Protein AF-A0AAD3DZJ5-F1 (afdb_monomer)

Mean p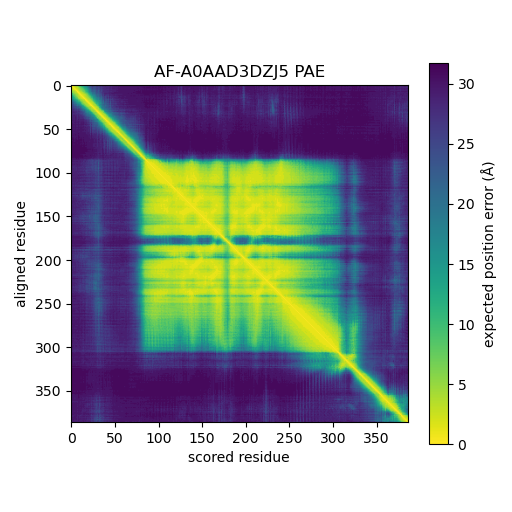redicted aligned error: 20.11 Å

Secondary structure (DSSP, 8-state):
-PPPPPPPP--PPPPPP--------------------------PPPP--------------------------------------HHHHHHHHHHHHHHHHHHHHHHHHHHHHHHH-HHHHHTT-TT-SEEEESSS-BTTSEEEEEEEGGG-TTTTT-S--EEEEEETTTTBPPPTT-TTSPPSSEEPEE-TTSPPBTTB-EEEEEEEPPTT-SEEEEEEE-SSS-EESGGGT-EEEEPBSS--HHHHHHTHHHHHHHHHHHHHHHHHHHHHHHHHHHHHHHHHHHHHHHHHHHHHHHHHHHHHHTT-EEEEE-TTT--EEEEE--------------------------------SPPPPPTT--------TTS----PPPPPP-

Solvent-accessible surface area (backbone atoms only — not comparable to full-atom values): 25104 Å² total; per-residue (Å²): 133,85,82,81,80,85,80,84,78,83,82,79,81,81,82,83,81,84,84,81,81,87,84,90,88,88,81,86,88,88,86,90,78,88,90,85,89,83,90,84,88,89,80,85,85,85,87,87,88,86,88,82,84,92,80,88,88,78,89,79,88,80,84,88,83,86,84,83,90,82,88,89,79,89,82,84,83,76,80,78,76,85,80,74,57,68,67,58,58,50,52,51,50,52,50,51,49,50,50,36,51,50,53,26,52,52,24,41,51,43,33,55,48,39,72,76,43,37,39,71,72,39,59,98,41,52,81,44,44,67,47,51,28,30,78,63,36,34,21,56,14,47,32,31,44,36,35,22,35,57,62,34,90,70,50,49,86,54,94,51,45,30,40,39,57,30,18,51,92,62,72,40,70,72,68,88,81,44,96,82,41,61,57,74,59,38,68,48,42,76,45,71,81,46,80,72,53,92,64,30,40,48,26,30,42,70,39,60,38,53,50,75,21,34,25,42,37,34,35,37,30,54,88,80,82,45,66,53,28,67,93,80,67,42,44,73,46,62,25,43,71,30,40,51,69,64,62,51,60,72,44,44,66,59,54,52,52,51,51,52,50,54,49,53,52,50,50,51,51,53,49,50,53,49,50,54,50,52,51,52,51,51,51,53,52,51,50,51,51,51,50,52,52,53,50,51,51,52,52,52,50,52,40,58,74,72,62,48,54,47,81,40,65,43,91,89,74,70,47,78,43,77,41,75,62,79,78,75,82,80,77,82,84,86,86,82,88,84,90,83,92,82,89,82,88,84,84,87,88,83,87,88,74,95,78,76,85,82,79,82,85,62,95,90,66,87,80,86,83,83,83,67,94,88,63,81,96,81,80,89,75,87,77,80,84,128

Organism: NCBI:txid47775

Radius of gyration: 43.74 Å; Cα contacts (8 Å, |Δi|>4): 353; chains: 1; bounding box: 134×74×148 Å

Foldseek 3Di:
DDDDDDDDDDDDDDDDDDDDDDDDDDDDDDDDDDDDDDDDDDDDDDDDDDDDDDDDDDDDDDDDDDDDDDDDDDDDPDDDDDDDPPVVVVVVVVVLVVVLVVVQVVQQVQVVVCLVAVQVQCVVVLQPQWAKRVNAAAAQHKIKIKGFLLNDPQRVPAPWKWKAKAADVNPHAADPPDPPADHPTDTWAWRPPHDDDDSHTITMDMGGHHQAGQKMWIWMDNVPPGTGQPVVVTDMHGHPSHDHNVRVVVCVVVVVVVVVVVVVVVVVVVVVVVVVVVVVVVVVVVVVVVVVVVVVVVVQVVQVVVVQWDWDADPVPRDTDIDRDPPDPDPDDDDDDDDDDDDDDDDDDDDDDDDDDDDDDDPPDDDDDDDDPPDDDDDDDDDDDD

Structure (mmCIF, N/CA/C/O backbone):
data_AF-A0AAD3DZJ5-F1
#
_entry.id   AF-A0AAD3DZJ5-F1
#
loop_
_atom_site.group_PDB
_atom_site.id
_atom_site.type_symbol
_atom_site.label_atom_id
_atom_site.label_alt_id
_atom_site.label_comp_id
_atom_site.label_asym_id
_atom_site.label_entity_id
_atom_site.label_seq_id
_atom_site.pdbx_PDB_ins_code
_atom_site.Cartn_x
_atom_site.Cartn_y
_atom_site.Cartn_z
_atom_site.occupancy
_atom_site.B_iso_or_equiv
_atom_site.auth_seq_id
_atom_site.auth_comp_id
_atom_site.auth_asym_id
_atom_site.auth_atom_id
_atom_site.pdbx_PDB_model_num
ATOM 1 N N . SER A 1 1 ? -68.910 20.871 41.877 1.00 46.72 1 SER A N 1
ATOM 2 C CA . SER A 1 1 ? -67.612 21.573 41.869 1.00 46.72 1 SER A CA 1
ATOM 3 C C . SER A 1 1 ? -66.858 21.213 40.605 1.00 46.72 1 SER A C 1
ATOM 5 O O . SER A 1 1 ? -66.764 20.020 40.336 1.00 46.72 1 SER A O 1
ATOM 7 N N . PRO A 1 2 ? -66.383 22.177 39.800 1.00 52.97 2 PRO A N 1
ATOM 8 C CA . PRO A 1 2 ? -65.588 21.853 38.621 1.00 52.97 2 PRO A CA 1
ATOM 9 C C . PRO A 1 2 ? -64.170 21.393 39.024 1.00 52.97 2 PRO A C 1
ATOM 11 O O . PRO A 1 2 ? -63.674 21.813 40.075 1.00 52.97 2 PRO A O 1
ATOM 14 N N . PRO A 1 3 ? -63.524 20.521 38.228 1.00 57.47 3 PRO A N 1
ATOM 15 C CA . PRO A 1 3 ? -62.194 20.003 38.526 1.00 57.47 3 PRO A CA 1
ATOM 16 C C . PRO A 1 3 ? -61.101 21.057 38.293 1.00 57.47 3 PRO A C 1
ATOM 18 O O . PRO A 1 3 ? -61.144 21.833 37.339 1.00 57.47 3 PRO A O 1
ATOM 21 N N . ARG A 1 4 ? -60.117 21.070 39.200 1.00 53.97 4 ARG A N 1
ATOM 22 C CA . ARG A 1 4 ? -58.912 21.912 39.151 1.00 53.97 4 ARG A CA 1
ATOM 23 C C . ARG A 1 4 ? -58.057 21.589 37.913 1.00 53.97 4 ARG A C 1
ATOM 25 O O . ARG A 1 4 ? -57.870 20.408 37.624 1.00 53.97 4 ARG A O 1
ATOM 32 N N . PRO A 1 5 ? -57.462 22.596 37.250 1.00 62.91 5 PRO A N 1
ATOM 33 C CA . PRO A 1 5 ? -56.438 22.362 36.237 1.00 62.91 5 PRO A CA 1
ATOM 34 C C . PRO A 1 5 ? -55.114 21.889 36.875 1.00 62.91 5 PRO A C 1
ATOM 36 O O . PRO A 1 5 ? -54.812 22.280 38.010 1.00 62.91 5 PRO A O 1
ATOM 39 N N . PRO A 1 6 ? -54.316 21.063 36.171 1.00 59.62 6 PRO A N 1
ATOM 40 C CA . PRO A 1 6 ? -53.019 20.606 36.652 1.00 59.62 6 PRO A CA 1
ATOM 41 C C . PRO A 1 6 ? -51.967 21.722 36.636 1.00 59.62 6 PRO A C 1
ATOM 43 O O . PRO A 1 6 ? -51.892 22.551 35.731 1.00 59.62 6 PRO A O 1
ATOM 46 N N . SER A 1 7 ? -51.160 21.706 37.691 1.00 54.00 7 SER A N 1
ATOM 47 C CA . SER A 1 7 ? -50.085 22.626 38.042 1.00 54.00 7 SER A CA 1
ATOM 48 C C . SER A 1 7 ? -49.006 22.705 36.959 1.00 54.00 7 SER A C 1
ATOM 50 O O . SER A 1 7 ? -48.457 21.683 36.553 1.00 54.00 7 SER A O 1
ATOM 52 N N . ALA A 1 8 ? -48.658 23.923 36.538 1.00 46.94 8 ALA A N 1
ATOM 53 C CA . ALA A 1 8 ? -47.531 24.171 35.649 1.00 46.94 8 ALA A CA 1
ATOM 54 C C . ALA A 1 8 ? -46.217 23.758 36.336 1.00 46.94 8 ALA A C 1
ATOM 56 O O . ALA A 1 8 ? -45.883 24.249 37.417 1.00 46.94 8 ALA A O 1
ATOM 57 N N . GLY A 1 9 ? -45.497 22.828 35.706 1.00 45.06 9 GLY A N 1
ATOM 58 C CA . GLY A 1 9 ? -44.169 22.392 36.117 1.00 45.06 9 GLY A CA 1
ATOM 59 C C . GLY A 1 9 ? -43.176 23.552 36.081 1.00 45.06 9 GLY A C 1
ATOM 60 O O . GLY A 1 9 ? -43.104 24.313 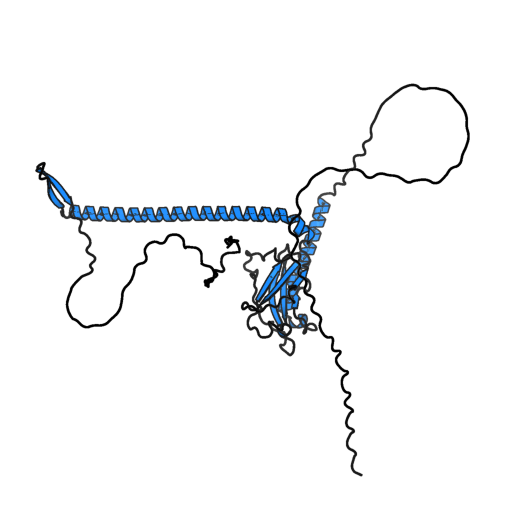35.119 1.00 45.06 9 GLY A O 1
ATOM 61 N N . ARG A 1 10 ? -42.434 23.682 37.176 1.00 48.59 10 ARG A N 1
ATOM 62 C CA . ARG A 1 10 ? -41.388 24.673 37.414 1.00 48.59 10 ARG A CA 1
ATOM 63 C C . ARG A 1 10 ? -40.231 24.412 36.440 1.00 48.59 10 ARG A C 1
ATOM 65 O O . ARG A 1 10 ? -39.581 23.378 36.531 1.00 48.59 10 ARG A O 1
ATOM 72 N N . PHE A 1 11 ? -40.005 25.331 35.506 1.00 43.81 11 PHE A N 1
ATOM 73 C CA . PHE A 1 11 ? -38.843 25.328 34.617 1.00 43.81 11 PHE A CA 1
ATOM 74 C C . PHE A 1 11 ? -37.621 25.779 35.433 1.00 43.81 11 PHE A C 1
ATOM 76 O O . PHE A 1 11 ? -37.574 26.922 35.892 1.00 43.81 11 PHE A O 1
ATOM 83 N N . GLU A 1 12 ? -36.668 24.880 35.671 1.00 52.84 12 GLU A N 1
ATOM 84 C CA . GLU A 1 12 ? -35.352 25.239 36.208 1.00 52.84 12 GLU A CA 1
ATOM 85 C C . GLU A 1 12 ? -34.484 25.798 35.068 1.00 52.84 12 GLU A C 1
ATOM 87 O O . GLU A 1 12 ? -34.374 25.153 34.022 1.00 52.84 12 GLU A O 1
ATOM 92 N N . PRO A 1 13 ? -33.885 26.995 35.208 1.00 60.03 13 PRO A N 1
ATOM 93 C CA . PRO A 1 13 ? -32.945 27.499 34.216 1.00 60.03 13 PRO A CA 1
ATOM 94 C C . PRO A 1 13 ? -31.597 26.757 34.314 1.00 60.03 13 PRO A C 1
ATOM 96 O O . PRO A 1 13 ? -31.154 26.443 35.421 1.00 60.03 13 PRO A O 1
ATOM 99 N N . PRO A 1 14 ? -30.907 26.506 33.185 1.00 61.50 14 PRO A N 1
ATOM 100 C CA . PRO A 1 14 ? -29.583 25.893 33.199 1.00 61.50 14 PRO A CA 1
ATOM 101 C C . PRO A 1 14 ? -28.534 26.823 33.841 1.00 61.50 14 PRO A C 1
ATOM 103 O O . PRO A 1 14 ? -28.662 28.050 33.758 1.00 61.50 14 PRO A O 1
ATOM 106 N N . PRO A 1 15 ? -27.475 26.269 34.463 1.00 55.62 15 PRO A N 1
ATOM 107 C CA . PRO A 1 15 ? -26.416 27.061 35.079 1.00 55.62 15 PRO A CA 1
ATOM 108 C C . PRO A 1 15 ? -25.598 27.844 34.031 1.00 55.62 15 PRO A C 1
ATOM 110 O O . PRO A 1 15 ? -25.466 27.403 32.886 1.00 55.62 15 PRO A O 1
ATOM 113 N N . PRO A 1 16 ? -25.027 29.007 34.401 1.00 47.44 16 PRO A N 1
ATOM 114 C CA . PRO A 1 16 ? -24.303 29.867 33.473 1.00 47.44 16 PRO A CA 1
ATOM 115 C C . PRO A 1 16 ? -22.994 29.234 32.986 1.00 47.44 16 PRO A C 1
ATOM 117 O O . PRO A 1 16 ? -22.193 28.718 33.765 1.00 47.44 16 PRO A O 1
ATOM 120 N N . ALA A 1 17 ? -22.766 29.339 31.675 1.00 36.03 17 ALA A N 1
ATOM 121 C CA . ALA A 1 17 ? -21.540 28.932 31.004 1.00 36.03 17 ALA A CA 1
ATOM 122 C C . ALA A 1 17 ? -20.322 29.708 31.537 1.00 36.03 17 ALA A C 1
ATOM 124 O O . ALA A 1 17 ? -20.265 30.941 31.476 1.00 36.03 17 ALA A O 1
ATOM 125 N N . LEU A 1 18 ? -19.320 28.970 32.019 1.00 34.66 18 LEU A N 1
ATOM 126 C CA . LEU A 1 18 ? -18.005 29.505 32.353 1.00 34.66 18 LEU A CA 1
ATOM 127 C C . LEU A 1 18 ? -17.331 30.029 31.081 1.00 34.66 18 LEU A C 1
ATOM 129 O O . LEU A 1 18 ? -16.924 29.280 30.196 1.00 34.66 18 LEU A O 1
ATOM 133 N N . SER A 1 19 ? -17.222 31.351 31.007 1.00 34.25 19 SER A N 1
ATOM 134 C CA . SER A 1 19 ? -16.478 32.064 29.977 1.00 34.25 19 SER A CA 1
ATOM 135 C C . SER A 1 19 ? -14.984 32.020 30.300 1.00 34.25 19 SER A C 1
ATOM 137 O O . SER A 1 19 ? -14.520 32.765 31.160 1.00 34.25 19 SER A O 1
ATOM 139 N N . LEU A 1 20 ? -14.212 31.193 29.593 1.00 34.09 20 LEU A N 1
ATOM 140 C CA . LEU A 1 20 ? -12.749 31.279 29.590 1.00 34.09 20 LEU A CA 1
ATOM 141 C C . LEU A 1 20 ? -12.286 32.038 28.344 1.00 34.09 20 LEU A C 1
ATOM 143 O O . LEU A 1 20 ? -12.362 31.567 27.210 1.00 34.09 20 LEU A O 1
ATOM 147 N N . ARG A 1 21 ? -11.844 33.276 28.583 1.00 30.16 21 ARG A N 1
ATOM 148 C CA . ARG A 1 21 ? -11.183 34.132 27.600 1.00 30.16 21 ARG A CA 1
ATOM 149 C C . ARG A 1 21 ? -9.763 33.627 27.307 1.00 30.16 21 ARG A C 1
ATOM 151 O O . ARG A 1 21 ? -9.032 33.227 28.202 1.00 30.16 21 ARG A O 1
ATOM 158 N N . ARG A 1 22 ? -9.423 33.746 26.021 1.00 31.66 22 ARG A N 1
ATOM 159 C CA . ARG A 1 22 ? -8.134 33.595 25.320 1.00 31.66 22 ARG A CA 1
ATOM 160 C C . ARG A 1 22 ? -6.865 33.997 26.088 1.00 31.66 22 ARG A C 1
ATOM 162 O O . ARG A 1 22 ? -6.824 35.091 26.641 1.00 31.66 22 ARG A O 1
ATOM 169 N N . THR A 1 23 ? -5.774 33.290 25.782 1.00 33.56 23 THR A N 1
ATOM 170 C CA . THR A 1 23 ? -4.492 33.898 25.361 1.00 33.56 23 THR A CA 1
ATOM 171 C C . THR A 1 23 ? -3.853 33.087 24.211 1.00 33.56 23 THR A C 1
ATOM 173 O O . THR A 1 23 ? -4.031 31.871 24.159 1.00 33.56 23 THR A O 1
ATOM 176 N N . PRO A 1 24 ? -3.154 33.730 23.247 1.00 36.50 24 PRO A N 1
ATOM 177 C CA . PRO A 1 24 ? -2.473 33.054 22.143 1.00 36.50 24 PRO A CA 1
ATOM 178 C C . PRO A 1 24 ? -0.989 32.810 22.465 1.00 36.50 24 PRO A C 1
ATOM 180 O O . PRO A 1 24 ? -0.256 33.745 22.781 1.00 36.50 24 PRO A O 1
ATOM 183 N N . GLY A 1 25 ? -0.536 31.563 22.334 1.00 29.53 25 GLY A N 1
ATOM 184 C CA . GLY A 1 25 ? 0.872 31.174 22.433 1.00 29.53 25 GLY A CA 1
ATOM 185 C C . GLY A 1 25 ? 1.409 30.738 21.075 1.00 29.53 25 GLY A C 1
ATOM 186 O O . GLY A 1 25 ? 1.122 29.642 20.610 1.00 29.53 25 GLY A O 1
ATOM 187 N N . ARG A 1 26 ? 2.170 31.628 20.439 1.00 29.06 26 ARG A N 1
ATOM 188 C CA . ARG A 1 26 ? 2.986 31.399 19.244 1.00 29.06 26 ARG A CA 1
ATOM 189 C C . ARG A 1 26 ? 4.395 31.054 19.712 1.00 29.06 26 ARG A C 1
ATOM 191 O O . ARG A 1 26 ? 5.043 31.948 20.241 1.00 29.06 26 ARG A O 1
ATOM 198 N N . THR A 1 27 ? 4.903 29.860 19.423 1.00 34.94 27 THR A N 1
ATOM 199 C CA . THR A 1 27 ? 6.347 29.637 19.256 1.00 34.94 27 THR A CA 1
ATOM 200 C C . THR A 1 27 ? 6.606 28.539 18.229 1.00 34.94 27 THR A C 1
ATOM 202 O O . THR A 1 27 ? 6.012 27.469 18.228 1.00 34.94 27 THR A O 1
ATOM 205 N N . THR A 1 28 ? 7.478 28.897 17.298 1.00 34.44 28 THR A N 1
ATOM 206 C CA . THR A 1 28 ? 8.082 28.110 16.226 1.00 34.44 28 THR A CA 1
ATOM 207 C C . THR A 1 28 ? 9.018 27.041 16.778 1.00 34.44 28 THR A C 1
ATOM 209 O O . THR A 1 28 ? 9.709 27.317 17.757 1.00 34.44 28 THR A O 1
ATOM 212 N N . ASN A 1 29 ? 9.170 25.908 16.085 1.00 29.56 29 ASN A N 1
ATOM 213 C CA . ASN A 1 29 ? 10.414 25.149 16.187 1.00 29.56 29 ASN A CA 1
ATOM 214 C C . ASN A 1 29 ? 10.851 24.582 14.829 1.00 29.56 29 ASN A C 1
ATOM 216 O O . ASN A 1 29 ? 10.384 23.546 14.368 1.00 29.56 29 ASN A O 1
ATOM 220 N N . THR A 1 30 ? 11.758 25.332 14.208 1.00 29.66 30 THR A N 1
ATOM 221 C CA . THR A 1 30 ? 12.658 24.918 13.136 1.00 29.66 30 THR A CA 1
ATOM 222 C C . THR A 1 30 ? 14.051 25.000 13.742 1.00 29.66 30 THR A C 1
ATOM 224 O O . THR A 1 30 ? 14.522 26.114 13.940 1.00 29.66 30 THR A O 1
ATOM 227 N N . ALA A 1 31 ? 14.682 23.867 14.056 1.00 30.28 31 ALA A N 1
ATOM 228 C CA . ALA A 1 31 ? 16.140 23.697 14.097 1.00 30.28 31 ALA A CA 1
ATOM 229 C C . ALA A 1 31 ? 16.499 22.329 14.690 1.00 30.28 31 ALA A C 1
ATOM 231 O O . ALA A 1 31 ? 16.450 22.151 15.901 1.00 30.28 31 ALA A O 1
ATOM 232 N N . GLN A 1 32 ? 16.956 21.403 13.848 1.00 30.11 32 GLN A N 1
ATOM 233 C CA . GLN A 1 32 ? 18.164 20.641 14.163 1.00 30.11 32 GLN A CA 1
ATOM 234 C C . GLN A 1 32 ? 18.744 20.047 12.878 1.00 30.11 32 GLN A C 1
ATOM 236 O O . GLN A 1 32 ? 18.422 18.948 12.441 1.00 30.11 32 GLN A O 1
ATOM 241 N N . ALA A 1 33 ? 19.598 20.851 12.257 1.00 29.61 33 ALA A N 1
ATOM 242 C CA . ALA A 1 33 ? 20.640 20.411 11.352 1.00 29.61 33 ALA A CA 1
ATOM 243 C C . ALA A 1 33 ? 21.970 20.888 11.951 1.00 29.61 33 ALA A C 1
ATOM 245 O O . ALA A 1 33 ? 22.022 21.985 12.506 1.00 29.61 33 ALA A O 1
ATOM 246 N N . ALA A 1 34 ? 23.006 20.071 11.767 1.00 31.45 34 ALA A N 1
ATOM 247 C CA . ALA A 1 34 ? 24.414 20.282 12.112 1.00 31.45 34 ALA A CA 1
ATOM 248 C C . ALA A 1 34 ? 24.830 19.968 13.561 1.00 31.45 34 ALA A C 1
ATOM 250 O O . ALA A 1 34 ? 24.717 20.810 14.445 1.00 31.45 34 ALA A O 1
ATOM 251 N N . LEU A 1 35 ? 25.446 18.793 13.750 1.00 30.23 35 LEU A N 1
ATOM 252 C CA . LEU A 1 35 ? 26.771 18.715 14.378 1.00 30.23 35 LEU A CA 1
ATOM 253 C C . LEU A 1 35 ? 27.460 17.376 14.041 1.00 30.23 35 LEU A C 1
ATOM 255 O O . LEU A 1 35 ? 27.203 16.350 14.660 1.00 30.23 35 LEU A O 1
ATOM 259 N N . LEU A 1 36 ? 28.341 17.401 13.042 1.00 30.05 36 LEU A N 1
ATOM 260 C CA . LEU A 1 36 ? 29.411 16.425 12.838 1.00 30.05 36 LEU A CA 1
ATOM 261 C C . LEU A 1 36 ? 30.694 17.242 12.698 1.00 30.05 36 LEU A C 1
ATOM 263 O O . LEU A 1 36 ? 30.765 18.069 11.792 1.00 30.05 36 LEU A O 1
ATOM 267 N N . ASP A 1 37 ? 31.629 17.051 13.627 1.00 29.92 37 ASP A N 1
ATOM 268 C CA . ASP A 1 37 ? 33.062 16.790 13.399 1.00 29.92 37 ASP A CA 1
ATOM 269 C C . ASP A 1 37 ? 33.903 17.295 14.589 1.00 29.92 37 ASP A C 1
ATOM 271 O O . ASP A 1 37 ? 33.908 18.488 14.882 1.00 29.92 37 ASP A O 1
ATOM 275 N N . ALA A 1 38 ? 34.563 16.365 15.291 1.00 34.66 38 ALA A N 1
ATOM 276 C CA . ALA A 1 38 ? 35.860 16.527 15.966 1.00 34.66 38 ALA A CA 1
ATOM 277 C C . ALA A 1 38 ? 36.169 15.293 16.839 1.00 34.66 38 ALA A C 1
ATOM 279 O O . ALA A 1 38 ? 35.541 15.042 17.868 1.00 34.66 38 ALA A O 1
ATOM 280 N N . ARG A 1 39 ? 37.177 14.530 16.406 1.00 35.59 39 ARG A N 1
ATOM 281 C CA . ARG A 1 39 ? 37.909 13.507 17.169 1.00 35.59 39 ARG A CA 1
ATOM 282 C C . ARG A 1 39 ? 38.805 14.162 18.230 1.00 35.59 39 ARG A C 1
ATOM 284 O O . ARG A 1 39 ? 39.473 15.126 17.886 1.00 35.59 39 ARG A O 1
ATOM 291 N N . GLU A 1 40 ? 38.927 13.563 19.420 1.00 33.31 40 GLU A N 1
ATOM 292 C CA . GLU A 1 40 ? 40.204 13.175 20.065 1.00 33.31 40 GLU A CA 1
ATOM 293 C C . GLU A 1 40 ? 39.983 12.408 21.395 1.00 33.31 40 GLU A C 1
ATOM 295 O O . GLU A 1 40 ? 38.877 12.329 21.915 1.00 33.31 40 GLU A O 1
ATOM 300 N N . GLN A 1 41 ? 41.045 11.737 21.844 1.00 36.31 41 GLN A N 1
ATOM 301 C CA . GLN A 1 41 ? 41.156 10.522 22.673 1.00 36.31 41 GLN A CA 1
ATOM 302 C C . GLN A 1 41 ? 40.976 10.669 24.216 1.00 36.31 41 GLN A C 1
ATOM 304 O O . GLN A 1 41 ? 40.802 11.780 24.711 1.00 36.31 41 GLN A O 1
ATOM 309 N N . PRO A 1 42 ? 40.984 9.552 24.996 1.00 36.34 42 PRO A N 1
ATOM 310 C CA . PRO A 1 42 ? 40.305 9.435 26.291 1.00 36.34 42 PRO A CA 1
ATOM 311 C C . PRO A 1 42 ? 41.199 9.711 27.513 1.00 36.34 42 PRO A C 1
ATOM 313 O O . PRO A 1 42 ? 42.385 9.386 27.520 1.00 36.34 42 PRO A O 1
ATOM 316 N N . GLN A 1 43 ? 40.596 10.201 28.601 1.00 33.44 43 GLN A N 1
ATOM 317 C CA . GLN A 1 43 ? 41.193 10.197 29.941 1.00 33.44 43 GLN A CA 1
ATOM 318 C C . GLN A 1 43 ? 40.329 9.408 30.932 1.00 33.44 43 GLN A C 1
ATOM 320 O O . GLN A 1 43 ? 39.105 9.524 30.957 1.00 33.44 43 GLN A O 1
ATOM 325 N N . GLN A 1 44 ? 41.007 8.573 31.721 1.00 38.53 44 GLN A N 1
ATOM 326 C CA . GLN A 1 44 ? 40.455 7.734 32.784 1.00 38.53 44 GLN A CA 1
ATOM 327 C C . GLN A 1 44 ? 39.943 8.559 33.982 1.00 38.53 44 GLN A C 1
ATOM 329 O O . GLN A 1 44 ? 40.476 9.638 34.246 1.00 38.53 44 GLN A O 1
ATOM 334 N N . PRO A 1 45 ? 38.978 8.037 34.763 1.00 43.84 45 PRO A N 1
ATOM 335 C CA . PRO A 1 45 ? 38.546 8.648 36.017 1.00 43.84 45 PRO A CA 1
ATOM 336 C C . PRO A 1 45 ? 39.404 8.200 37.223 1.00 43.84 45 PRO A C 1
ATOM 338 O O . PRO A 1 45 ? 39.932 7.084 37.226 1.00 43.84 45 PRO A O 1
ATOM 341 N N . PRO A 1 46 ? 39.509 9.021 38.286 1.00 43.66 46 PRO A N 1
ATOM 342 C CA . PRO A 1 46 ? 40.209 8.657 39.513 1.00 43.66 46 PRO A CA 1
ATOM 343 C C . PRO A 1 46 ? 39.318 7.872 40.492 1.00 43.66 46 PRO A C 1
ATOM 345 O O . PRO A 1 46 ? 38.131 8.153 40.652 1.00 43.66 46 PRO A O 1
ATOM 348 N N . GLN A 1 47 ? 39.933 6.928 41.210 1.00 34.66 47 GLN A N 1
ATOM 349 C CA . GLN A 1 47 ? 39.430 6.386 42.475 1.00 34.66 47 GLN A CA 1
ATOM 350 C C . GLN A 1 47 ? 39.900 7.259 43.645 1.00 34.66 47 GLN A C 1
ATOM 352 O O . GLN A 1 47 ? 41.066 7.648 43.671 1.00 34.66 47 GLN A O 1
ATOM 357 N N . GLN A 1 48 ? 39.043 7.464 44.651 1.00 32.81 48 GLN A N 1
ATOM 358 C CA . GLN A 1 48 ? 39.441 7.642 46.055 1.00 32.81 48 GLN A CA 1
ATOM 359 C C . GLN A 1 48 ? 38.232 7.484 46.994 1.00 32.81 48 GLN A C 1
ATOM 361 O O . GLN A 1 48 ? 37.180 8.065 46.744 1.00 32.81 48 GLN A O 1
ATOM 366 N N . GLY A 1 49 ? 38.422 6.743 48.098 1.00 30.89 49 GLY A N 1
ATOM 367 C CA . GLY A 1 49 ? 37.609 6.887 49.313 1.00 30.89 49 GLY A CA 1
ATOM 368 C C . GLY A 1 49 ? 37.122 5.605 50.001 1.00 30.89 49 GLY A C 1
ATOM 369 O O . GLY A 1 49 ? 35.920 5.385 50.075 1.00 30.89 49 GLY A O 1
ATOM 370 N N . GLN A 1 50 ? 38.022 4.804 50.584 1.00 37.59 50 GLN A N 1
ATOM 371 C CA . GLN A 1 50 ? 37.706 3.977 51.761 1.00 37.59 50 GLN A CA 1
ATOM 372 C C . GLN A 1 50 ? 38.446 4.545 52.975 1.00 37.59 50 GLN A C 1
ATOM 374 O O . GLN A 1 50 ? 39.628 4.861 52.858 1.00 37.59 50 GLN A O 1
ATOM 379 N N . GLN A 1 51 ? 37.779 4.608 54.133 1.00 34.56 51 GLN A N 1
ATOM 380 C CA . GLN A 1 51 ? 38.414 4.494 55.452 1.00 34.56 51 GLN A CA 1
ATOM 381 C C . GLN A 1 51 ? 37.365 4.221 56.548 1.00 34.56 51 GLN A C 1
ATOM 383 O O . GLN A 1 51 ? 36.481 5.039 56.788 1.00 34.56 51 GLN A O 1
ATOM 388 N N . GLN A 1 52 ? 37.510 3.090 57.245 1.00 36.28 52 GLN A N 1
ATOM 389 C CA . GLN A 1 52 ? 37.139 2.925 58.655 1.00 36.28 52 GLN A CA 1
ATOM 390 C C . GLN A 1 52 ? 38.285 2.202 59.386 1.00 36.28 52 GLN A C 1
ATOM 392 O O . GLN A 1 52 ? 39.017 1.422 58.778 1.00 36.28 52 GLN A O 1
ATOM 397 N N . GLY A 1 53 ? 38.464 2.581 60.659 1.00 33.09 53 GLY A N 1
ATOM 398 C CA . GLY A 1 53 ? 39.637 2.387 61.527 1.00 33.09 53 GLY A CA 1
ATOM 399 C C . GLY A 1 53 ? 40.037 0.936 61.814 1.00 33.09 53 GLY A C 1
ATOM 400 O O . GLY A 1 53 ? 39.235 0.020 61.692 1.00 33.09 53 GLY A O 1
ATOM 401 N N . GLN A 1 54 ? 41.328 0.665 62.027 1.00 33.81 54 GLN A N 1
ATOM 402 C CA . GLN A 1 54 ? 42.130 0.884 63.252 1.00 33.81 54 GLN A CA 1
ATOM 403 C C . GLN A 1 54 ? 41.795 -0.055 64.425 1.00 33.81 54 GLN A C 1
ATOM 405 O O . GLN A 1 54 ? 40.856 0.190 65.173 1.00 33.81 54 GLN A O 1
ATOM 410 N N . SER A 1 55 ? 42.683 -1.029 64.646 1.00 36.19 55 SER A N 1
ATOM 411 C CA . SER A 1 55 ? 43.400 -1.303 65.912 1.00 36.19 55 SER A CA 1
ATOM 412 C C . SER A 1 55 ? 44.478 -2.373 65.618 1.00 36.19 55 SER A C 1
ATOM 414 O O . SER A 1 55 ? 44.167 -3.425 65.075 1.00 36.19 55 SER A O 1
ATOM 416 N N . HIS A 1 56 ? 45.778 -2.031 65.579 1.00 32.88 56 HIS A N 1
ATOM 417 C CA . HIS A 1 56 ? 46.773 -2.015 66.682 1.00 32.88 56 HIS A CA 1
ATOM 418 C C . HIS A 1 56 ? 46.802 -3.326 67.490 1.00 32.88 56 HIS A C 1
ATOM 420 O O . HIS A 1 56 ? 45.753 -3.754 67.944 1.00 32.88 56 HIS A O 1
ATOM 426 N N . SER A 1 57 ? 47.913 -3.995 67.813 1.00 34.84 57 SER A N 1
ATOM 427 C CA . SER A 1 57 ? 49.382 -3.909 67.636 1.00 34.84 57 SER A CA 1
ATOM 428 C C . SER A 1 57 ? 49.910 -5.331 68.004 1.00 34.84 57 SER A C 1
ATOM 430 O O . SER A 1 57 ? 49.143 -6.122 68.543 1.00 34.84 57 SER A O 1
ATOM 432 N N . ALA A 1 58 ? 51.107 -5.838 67.697 1.00 33.56 58 ALA A N 1
ATOM 433 C CA . ALA A 1 58 ? 52.474 -5.424 68.031 1.00 33.56 58 ALA A CA 1
ATOM 434 C C . ALA A 1 58 ? 53.438 -6.402 67.295 1.00 33.56 58 ALA A C 1
ATOM 436 O O . ALA A 1 58 ? 53.096 -7.568 67.121 1.00 33.56 58 ALA A O 1
ATOM 437 N N . ALA A 1 59 ? 54.511 -5.930 66.643 1.00 31.72 59 ALA A N 1
ATOM 438 C CA . ALA A 1 59 ? 55.924 -6.021 67.077 1.00 31.72 59 ALA A CA 1
ATOM 439 C C . ALA A 1 59 ? 56.349 -7.411 67.620 1.00 31.72 59 ALA A C 1
ATOM 441 O O . ALA A 1 59 ? 55.734 -7.908 68.551 1.00 31.72 59 ALA A O 1
ATOM 442 N N . ALA A 1 60 ? 57.407 -8.079 67.147 1.00 33.19 60 ALA A N 1
ATOM 443 C CA . ALA A 1 60 ? 58.706 -7.583 66.689 1.00 33.19 60 ALA A CA 1
ATOM 444 C C . ALA A 1 60 ? 59.513 -8.680 65.947 1.00 33.19 60 ALA A C 1
ATOM 446 O O . ALA A 1 60 ? 59.274 -9.851 66.216 1.00 33.19 60 ALA A O 1
ATOM 447 N N . ALA A 1 61 ? 60.500 -8.234 65.140 1.00 34.06 61 ALA A N 1
ATOM 448 C CA . ALA A 1 61 ? 61.832 -8.831 64.872 1.00 34.06 61 ALA A CA 1
ATOM 449 C C . ALA A 1 61 ? 61.893 -10.266 64.283 1.00 34.06 61 ALA A C 1
ATOM 451 O O . ALA A 1 61 ? 61.149 -11.143 64.676 1.00 34.06 61 ALA A O 1
ATOM 452 N N . GLU A 1 62 ? 62.788 -10.671 63.386 1.00 30.50 62 GLU A N 1
ATOM 453 C CA . GLU A 1 62 ? 63.841 -10.091 62.550 1.00 30.50 62 GLU A CA 1
ATOM 454 C C . GLU A 1 62 ? 64.228 -11.218 61.549 1.00 30.50 62 GLU A C 1
ATOM 456 O O . GLU A 1 62 ? 63.829 -12.368 61.723 1.00 30.50 62 GLU A O 1
ATOM 461 N N . THR A 1 63 ? 65.032 -10.877 60.537 1.00 32.06 63 THR A N 1
ATOM 462 C CA . THR A 1 63 ? 65.982 -11.753 59.811 1.00 32.06 63 THR A CA 1
ATOM 463 C C . THR A 1 63 ? 65.511 -12.883 58.860 1.00 32.06 63 THR A C 1
ATOM 465 O O . THR A 1 63 ? 65.156 -13.995 59.229 1.00 32.06 63 THR A O 1
ATOM 468 N N . THR A 1 64 ? 65.749 -12.588 57.570 1.00 30.56 64 THR A N 1
ATOM 469 C CA . THR A 1 64 ? 66.479 -13.399 56.563 1.00 30.56 64 THR A CA 1
ATOM 470 C C . TH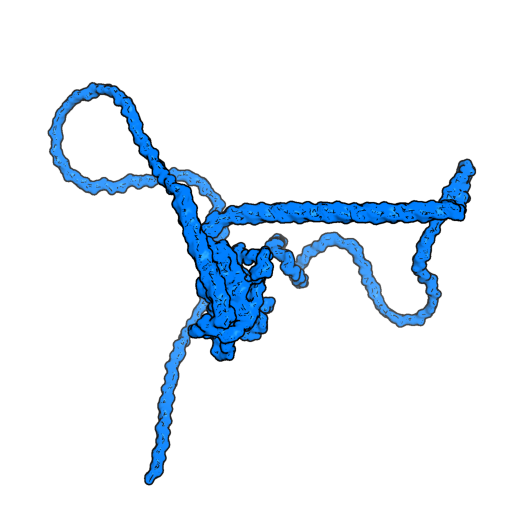R A 1 64 ? 65.935 -14.766 56.133 1.00 30.56 64 THR A C 1
ATOM 472 O O . THR A 1 64 ? 66.078 -15.745 56.852 1.00 30.56 64 THR A O 1
ATOM 475 N N . ALA A 1 65 ? 65.511 -14.864 54.865 1.00 32.38 65 ALA A N 1
ATOM 476 C CA . ALA A 1 65 ? 66.228 -15.610 53.813 1.00 32.38 65 ALA A CA 1
ATOM 477 C C . ALA A 1 65 ? 65.375 -15.719 52.530 1.00 32.38 65 ALA A C 1
ATOM 479 O O . ALA A 1 65 ? 64.312 -16.331 52.510 1.00 32.38 65 ALA A O 1
ATOM 480 N N . THR A 1 66 ? 65.876 -15.155 51.434 1.00 35.84 66 THR A N 1
ATOM 481 C CA . THR A 1 66 ? 65.654 -15.640 50.060 1.00 35.84 66 THR A CA 1
ATOM 482 C C . THR A 1 66 ? 66.602 -16.836 49.828 1.00 35.84 66 THR A C 1
ATOM 484 O O . THR A 1 66 ? 67.673 -16.848 50.442 1.00 35.84 66 THR A O 1
ATOM 487 N N . PRO A 1 67 ? 66.274 -17.840 48.977 1.00 48.72 67 PRO A N 1
ATOM 488 C CA . PRO A 1 67 ? 66.344 -17.591 47.535 1.00 48.72 67 PRO A CA 1
ATOM 489 C C . PRO A 1 67 ? 65.401 -18.393 46.605 1.00 48.72 67 PRO A C 1
ATOM 491 O O . PRO A 1 67 ? 64.884 -19.459 46.916 1.00 48.72 67 PRO A O 1
ATOM 494 N N . SER A 1 68 ? 65.304 -17.838 45.389 1.00 31.95 68 SER A N 1
ATOM 495 C CA . SER A 1 68 ? 65.330 -18.510 44.076 1.00 31.95 68 SER A CA 1
ATOM 496 C C . SER A 1 68 ? 64.160 -19.393 43.595 1.00 31.95 68 SER A C 1
ATOM 498 O O . SER A 1 68 ? 64.051 -20.569 43.911 1.00 31.95 68 SER A O 1
ATOM 500 N N . SER A 1 69 ? 63.423 -18.793 42.648 1.00 37.03 69 SER A N 1
ATOM 501 C CA . SER A 1 69 ? 63.180 -19.252 41.261 1.00 37.03 69 SER A CA 1
ATOM 502 C C . SER A 1 69 ? 62.461 -20.578 40.977 1.00 37.03 69 SER A C 1
ATOM 504 O O . SER A 1 69 ? 63.033 -21.651 41.139 1.00 37.03 69 SER A O 1
ATOM 506 N N . SER A 1 70 ? 61.283 -20.472 40.350 1.00 35.34 70 SER A N 1
ATOM 507 C CA . SER A 1 70 ? 60.860 -21.130 39.084 1.00 35.34 70 SER A CA 1
ATOM 508 C C . SER A 1 70 ? 59.338 -20.925 38.932 1.00 35.34 70 SER A C 1
ATOM 510 O O . SER A 1 70 ? 58.575 -21.257 39.825 1.00 35.34 70 SER A O 1
ATOM 512 N N . SER A 1 71 ? 58.859 -20.067 38.025 1.00 40.38 71 SER A N 1
ATOM 513 C CA . SER A 1 71 ? 58.472 -20.346 36.628 1.00 40.38 71 SER A CA 1
ATOM 514 C C . SER A 1 71 ? 57.402 -21.435 36.441 1.00 40.38 71 SER A C 1
ATOM 516 O O . SER A 1 71 ? 57.603 -22.560 36.884 1.00 40.38 71 SER A O 1
ATOM 518 N N . SER A 1 72 ? 56.382 -21.095 35.631 1.00 40.72 72 SER A N 1
ATOM 519 C CA . SER A 1 72 ? 55.264 -21.897 35.073 1.00 40.72 72 SER A CA 1
ATOM 520 C C . SER A 1 72 ? 53.957 -21.851 35.886 1.00 40.72 72 SER A C 1
ATOM 522 O O . SER A 1 72 ? 53.994 -21.866 37.104 1.00 40.72 72 SER A O 1
ATOM 524 N N . SER A 1 73 ? 52.745 -21.790 35.331 1.00 43.19 73 SER A N 1
ATOM 525 C CA . SER A 1 73 ? 52.214 -21.503 33.990 1.00 43.19 73 SER A CA 1
ATOM 526 C C . SER A 1 73 ? 50.682 -21.629 34.081 1.00 43.19 73 SER A C 1
ATOM 528 O O . SER A 1 73 ? 50.207 -22.476 34.826 1.00 43.19 73 SER A O 1
ATOM 530 N N . SER A 1 74 ? 49.947 -20.906 33.227 1.00 40.97 74 SER A N 1
ATOM 531 C CA . SER A 1 74 ? 48.656 -21.329 32.644 1.00 40.97 74 SER A CA 1
ATOM 532 C C . SER A 1 74 ? 47.436 -21.544 33.564 1.00 40.97 74 SER A C 1
ATOM 534 O O . SER A 1 74 ? 47.306 -22.584 34.199 1.00 40.97 74 SER A O 1
ATOM 536 N N . ALA A 1 75 ? 46.428 -20.678 33.411 1.00 41.16 75 ALA A N 1
ATOM 537 C CA . ALA A 1 75 ? 45.103 -21.108 32.934 1.00 41.16 75 ALA A CA 1
ATOM 538 C C . ALA A 1 75 ? 44.269 -19.884 32.517 1.00 41.16 75 ALA A C 1
ATOM 540 O O . ALA A 1 75 ? 43.687 -19.185 33.344 1.00 41.16 75 ALA A O 1
ATOM 541 N N . ALA A 1 76 ? 44.223 -19.626 31.210 1.00 41.12 76 ALA A N 1
ATOM 542 C CA . ALA A 1 76 ? 43.228 -18.757 30.602 1.00 41.12 76 ALA A CA 1
ATOM 543 C C . ALA A 1 76 ? 41.883 -19.499 30.590 1.00 41.12 76 ALA A C 1
ATOM 545 O O . ALA A 1 76 ? 41.724 -20.489 29.875 1.00 41.12 76 ALA A O 1
ATOM 546 N N . ALA A 1 77 ? 40.919 -19.033 31.382 1.00 41.22 77 ALA A N 1
ATOM 547 C CA . ALA A 1 77 ? 39.531 -19.455 31.263 1.00 41.22 77 ALA A CA 1
ATOM 548 C C . ALA A 1 77 ? 38.934 -18.782 30.019 1.00 41.22 77 ALA A C 1
ATOM 550 O O . ALA A 1 77 ? 38.528 -17.621 30.049 1.00 41.22 77 ALA A O 1
ATOM 551 N N . SER A 1 78 ? 38.955 -19.506 28.901 1.00 42.50 78 SER A N 1
ATOM 552 C CA . SER A 1 78 ? 38.229 -19.139 27.690 1.00 42.50 78 SER A CA 1
ATOM 553 C C . SER A 1 78 ? 36.734 -19.300 27.970 1.00 42.50 78 SER A C 1
ATOM 555 O O . SER A 1 78 ? 36.265 -20.403 28.252 1.00 42.50 78 SER A O 1
ATOM 557 N N . ALA A 1 79 ? 36.001 -18.188 27.963 1.00 44.69 79 ALA A N 1
ATOM 558 C CA . ALA A 1 79 ? 34.554 -18.173 28.097 1.00 44.69 79 ALA A CA 1
ATOM 559 C C . ALA A 1 79 ? 33.933 -18.825 26.853 1.00 44.69 79 ALA A C 1
ATOM 561 O O . ALA A 1 79 ? 33.918 -18.239 25.772 1.00 44.69 79 ALA A O 1
ATOM 562 N N . ALA A 1 80 ? 33.455 -20.058 27.009 1.00 46.19 80 ALA A N 1
ATOM 563 C CA . ALA A 1 80 ? 32.669 -20.745 25.998 1.00 46.19 80 ALA A CA 1
ATOM 564 C C . ALA A 1 80 ? 31.325 -20.019 25.830 1.00 46.19 80 ALA A C 1
ATOM 566 O O . ALA A 1 80 ? 30.511 -19.972 26.752 1.00 46.19 80 ALA A O 1
ATOM 567 N N . VAL A 1 81 ? 31.106 -19.444 24.649 1.00 55.66 81 VAL A N 1
ATOM 568 C CA . VAL A 1 81 ? 29.781 -19.015 24.190 1.00 55.66 81 VAL A CA 1
ATOM 569 C C . VAL A 1 81 ? 28.945 -20.287 23.993 1.00 55.66 81 VAL A C 1
ATOM 571 O O . VAL A 1 81 ? 29.406 -21.183 23.285 1.00 55.66 81 VAL A O 1
ATOM 574 N N . PRO A 1 82 ? 27.762 -20.431 24.616 1.00 54.94 82 PRO A N 1
ATOM 575 C CA . PRO A 1 82 ? 26.934 -21.610 24.414 1.00 54.94 82 PRO A CA 1
ATOM 576 C C . PRO A 1 82 ? 26.353 -21.591 22.996 1.00 54.94 82 PRO A C 1
ATOM 578 O O . PRO A 1 82 ? 25.560 -20.722 22.637 1.00 54.94 82 PRO A O 1
ATOM 581 N N . GLU A 1 83 ? 26.771 -22.557 22.185 1.00 54.53 83 GLU A N 1
ATOM 582 C CA . GLU A 1 83 ? 26.222 -22.840 20.863 1.00 54.53 83 GLU A CA 1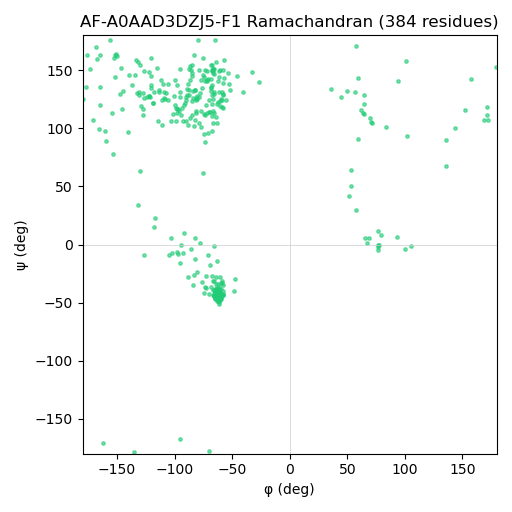
ATOM 583 C C . GLU A 1 83 ? 24.820 -23.446 21.051 1.00 54.53 83 GLU A C 1
ATOM 585 O O . GLU A 1 83 ? 24.666 -24.628 21.360 1.00 54.53 83 GLU A O 1
ATOM 590 N N . VAL A 1 84 ? 23.776 -22.614 20.959 1.00 60.00 84 VAL A N 1
ATOM 591 C CA . VAL A 1 84 ? 22.386 -23.093 20.916 1.00 60.00 84 VAL A CA 1
ATOM 592 C C . VAL A 1 84 ? 22.251 -24.004 19.686 1.00 60.00 84 VAL A C 1
ATOM 594 O O . VAL A 1 84 ? 22.585 -23.558 18.585 1.00 60.00 84 VAL A O 1
ATOM 597 N N . PRO A 1 85 ? 21.781 -25.260 19.817 1.00 74.81 85 PRO A N 1
ATOM 598 C CA . PRO A 1 85 ? 21.671 -26.168 18.679 1.00 74.81 85 PRO A CA 1
ATOM 599 C C . PRO A 1 85 ? 20.783 -25.562 17.584 1.00 74.81 85 PRO A C 1
ATOM 601 O O . PRO A 1 85 ? 19.654 -25.165 17.870 1.00 74.81 85 PRO A O 1
ATOM 604 N N . GLN A 1 86 ? 21.244 -25.536 16.327 1.00 76.38 86 GLN A N 1
ATOM 605 C CA . GLN A 1 86 ? 20.492 -24.999 15.171 1.00 76.38 86 GLN A CA 1
ATOM 606 C C . GLN A 1 86 ? 19.038 -25.503 15.081 1.00 76.38 86 GLN A C 1
ATOM 608 O O . GLN A 1 86 ? 18.161 -24.781 14.618 1.00 76.38 86 GLN A O 1
ATOM 613 N N . GLN A 1 87 ? 18.764 -26.717 15.569 1.00 80.00 87 GLN A N 1
ATOM 614 C CA . GLN A 1 87 ? 17.417 -27.292 15.624 1.00 80.00 87 GLN A CA 1
ATOM 615 C C . GLN A 1 87 ? 16.456 -26.525 16.548 1.00 80.00 87 GLN A C 1
ATOM 617 O O . GLN A 1 87 ? 15.272 -26.437 16.240 1.00 80.00 87 GLN A O 1
ATOM 622 N N . GLN A 1 88 ? 16.937 -25.953 17.658 1.00 84.69 88 GLN A N 1
ATOM 623 C CA . GLN A 1 88 ? 16.102 -25.136 18.549 1.00 84.69 88 GLN A CA 1
ATOM 624 C C . GLN A 1 88 ? 15.730 -23.807 17.888 1.00 84.69 88 GLN A C 1
ATOM 626 O O . GLN A 1 88 ? 14.564 -23.432 17.902 1.00 84.69 88 GLN A O 1
ATOM 631 N N . GLN A 1 89 ? 16.684 -23.153 17.219 1.00 84.44 89 GLN A N 1
ATOM 632 C CA . GLN A 1 89 ? 16.424 -21.903 16.497 1.00 84.44 89 GLN A CA 1
ATOM 633 C C . GLN A 1 89 ? 15.434 -22.101 15.342 1.00 84.44 89 GLN A C 1
ATOM 635 O O . GLN A 1 89 ? 14.543 -21.281 15.143 1.00 84.44 89 GLN A O 1
ATOM 640 N N . GLN A 1 90 ? 15.558 -23.205 14.599 1.00 87.38 90 GLN A N 1
ATOM 641 C CA . GLN A 1 90 ? 14.610 -23.546 13.535 1.00 87.38 90 GLN A CA 1
ATOM 642 C C . GLN A 1 90 ? 13.208 -23.819 14.093 1.00 87.38 90 GLN A C 1
ATOM 644 O O . GLN A 1 90 ? 12.235 -23.279 13.576 1.00 87.38 90 GLN A O 1
ATOM 649 N N . ALA A 1 91 ? 13.096 -24.589 15.179 1.00 92.06 91 ALA A N 1
ATOM 650 C CA . ALA A 1 91 ? 11.806 -24.868 15.808 1.00 92.06 91 ALA A CA 1
ATOM 651 C C . ALA A 1 91 ? 11.120 -23.592 16.334 1.00 92.06 91 ALA A C 1
ATOM 653 O O . ALA A 1 91 ? 9.910 -23.432 16.172 1.00 92.06 91 ALA A O 1
ATOM 654 N N . GLU A 1 92 ? 11.883 -22.665 16.918 1.00 91.56 92 GLU A N 1
ATOM 655 C CA . GLU A 1 92 ? 11.374 -21.363 17.359 1.00 91.56 92 GLU A CA 1
ATOM 656 C C . GLU A 1 92 ? 10.883 -20.514 16.181 1.00 91.56 92 GLU A C 1
ATOM 658 O O . GLU A 1 92 ? 9.791 -19.949 16.248 1.00 91.56 92 GLU A O 1
ATOM 663 N N . GLN A 1 93 ? 11.644 -20.458 15.084 1.00 90.25 93 GLN A N 1
ATOM 664 C CA . GLN A 1 93 ? 11.239 -19.742 13.870 1.00 90.25 93 GLN A CA 1
ATOM 665 C C . GLN A 1 93 ? 9.960 -20.327 13.268 1.00 90.25 93 GLN A C 1
ATOM 667 O O . GLN A 1 93 ? 9.032 -19.581 12.959 1.00 90.25 93 GLN A O 1
ATOM 672 N N . GLU A 1 94 ? 9.865 -21.652 13.163 1.00 93.44 94 GLU A N 1
ATOM 673 C CA . GLU A 1 94 ? 8.658 -22.325 12.678 1.00 93.44 94 GLU A CA 1
ATOM 674 C C . GLU A 1 94 ? 7.447 -22.057 13.577 1.00 93.44 94 GLU A C 1
ATOM 676 O O . GLU A 1 94 ? 6.328 -21.882 13.089 1.00 93.44 94 GLU A O 1
ATOM 681 N N . GLN A 1 95 ? 7.638 -22.037 14.899 1.00 93.00 95 GLN A N 1
ATOM 682 C CA . GLN A 1 95 ? 6.565 -21.736 15.840 1.00 93.00 95 GLN A CA 1
ATOM 683 C C . GLN A 1 95 ? 6.088 -20.287 15.691 1.00 93.00 95 GLN A C 1
ATOM 685 O O . GLN A 1 95 ? 4.881 -20.049 15.619 1.00 93.00 95 GLN A O 1
ATOM 690 N N . GLN A 1 96 ? 7.017 -19.336 15.574 1.00 90.69 96 GLN A N 1
ATOM 691 C CA . GLN A 1 96 ? 6.697 -17.932 15.319 1.00 90.69 96 GLN A CA 1
ATOM 692 C C . GLN A 1 96 ? 5.984 -17.751 13.976 1.00 90.69 96 GLN A C 1
ATOM 694 O O . GLN A 1 96 ? 5.014 -17.001 13.883 1.00 90.69 96 GLN A O 1
ATOM 699 N N . GLU A 1 97 ? 6.416 -18.447 12.925 1.00 92.38 97 GLU A N 1
ATOM 700 C CA . GLU A 1 97 ? 5.761 -18.386 11.620 1.00 92.38 97 GLU A CA 1
ATOM 701 C C . GLU A 1 97 ? 4.335 -18.941 11.678 1.00 92.38 97 GLU A C 1
ATOM 703 O O . GLU A 1 97 ? 3.414 -18.313 11.152 1.00 92.38 97 GLU A O 1
ATOM 708 N N . LYS A 1 98 ? 4.123 -20.062 12.379 1.00 94.00 98 LYS A N 1
ATOM 709 C CA . LYS A 1 98 ? 2.785 -20.626 12.615 1.00 94.00 98 LYS A CA 1
ATOM 710 C C . LYS A 1 98 ? 1.882 -19.652 13.365 1.00 94.00 98 LYS A C 1
ATOM 712 O O . LYS A 1 98 ? 0.729 -19.478 12.974 1.00 94.00 98 LYS A O 1
ATOM 717 N N . GLU A 1 99 ? 2.391 -18.993 14.403 1.00 94.56 99 GLU A N 1
ATOM 718 C CA . GLU A 1 99 ? 1.634 -17.989 15.156 1.00 94.56 99 GLU A CA 1
ATOM 719 C C . GLU A 1 99 ? 1.270 -16.785 14.277 1.00 94.56 99 GLU A C 1
ATOM 721 O O . GLU A 1 99 ? 0.107 -16.380 14.216 1.00 94.56 99 GLU A O 1
ATOM 726 N N . ARG A 1 100 ? 2.228 -16.266 13.501 1.00 94.00 100 ARG A N 1
ATOM 727 C CA . ARG A 1 100 ? 1.989 -15.170 12.548 1.00 94.00 100 ARG A CA 1
ATOM 728 C C . ARG A 1 100 ? 0.986 -15.570 11.466 1.00 94.00 100 ARG A C 1
ATOM 730 O O . ARG A 1 100 ? 0.120 -14.772 11.113 1.00 94.00 100 ARG A O 1
ATOM 737 N N . ALA A 1 101 ? 1.056 -16.798 10.958 1.00 94.50 101 ALA A N 1
ATOM 738 C CA . ALA A 1 101 ? 0.098 -17.323 9.990 1.00 94.50 101 ALA A CA 1
ATOM 739 C C . ALA A 1 101 ? -1.312 -17.446 10.589 1.00 94.50 101 ALA A C 1
ATOM 741 O O . ALA A 1 101 ? -2.285 -17.062 9.938 1.00 94.50 101 ALA A O 1
ATOM 742 N N . ALA A 1 102 ? -1.427 -17.906 11.838 1.00 95.94 102 ALA A N 1
ATOM 743 C CA . ALA A 1 102 ? -2.700 -17.973 12.551 1.00 95.94 102 ALA A CA 1
ATOM 744 C C . ALA A 1 102 ? -3.311 -16.577 12.758 1.00 95.94 102 ALA A C 1
ATOM 746 O O . ALA A 1 102 ? -4.501 -16.390 12.500 1.00 95.94 102 ALA A O 1
ATOM 747 N N . LEU A 1 103 ? -2.499 -15.580 13.131 1.00 95.00 103 LEU A N 1
ATOM 748 C CA . LEU A 1 103 ? -2.933 -14.182 13.240 1.00 95.00 103 LEU A CA 1
ATOM 749 C C . LEU A 1 103 ? -3.456 -13.642 11.904 1.00 95.00 103 LEU A C 1
ATOM 751 O O . LEU A 1 103 ? -4.529 -13.038 11.861 1.00 95.00 103 LEU A O 1
ATOM 755 N N . ARG A 1 104 ? -2.742 -13.889 10.798 1.00 95.69 104 ARG A N 1
ATOM 756 C CA . ARG A 1 104 ? -3.180 -13.460 9.458 1.00 95.69 104 ARG A CA 1
ATOM 757 C C . ARG A 1 104 ? -4.484 -14.129 9.035 1.00 95.69 104 ARG A C 1
ATOM 759 O O . ARG A 1 104 ? -5.364 -13.458 8.500 1.00 95.69 104 ARG A O 1
ATOM 766 N N . ALA A 1 105 ? -4.629 -15.427 9.298 1.00 95.38 105 ALA A N 1
ATOM 767 C CA . ALA A 1 105 ? -5.853 -16.165 9.000 1.00 95.38 105 ALA A CA 1
ATOM 768 C C . ALA A 1 105 ? -7.046 -15.631 9.809 1.00 95.38 105 ALA A C 1
ATOM 770 O O . ALA A 1 105 ? -8.123 -15.418 9.252 1.00 95.38 105 ALA A O 1
ATOM 771 N N . ALA A 1 106 ? -6.846 -15.347 11.100 1.00 96.00 106 ALA A N 1
ATOM 772 C CA . ALA A 1 106 ? -7.869 -14.749 11.954 1.00 96.00 106 ALA A CA 1
ATOM 773 C C . ALA A 1 106 ? -8.265 -13.339 11.481 1.00 96.00 106 ALA A C 1
ATOM 775 O O . ALA A 1 106 ? -9.453 -13.021 11.424 1.00 96.00 106 ALA A O 1
ATOM 776 N N . ALA A 1 107 ? -7.295 -12.515 11.079 1.00 95.81 107 ALA A N 1
ATOM 777 C CA . ALA A 1 107 ? -7.544 -11.189 10.516 1.00 95.81 107 ALA A CA 1
ATOM 778 C C . ALA A 1 107 ? -8.350 -11.250 9.210 1.00 95.81 107 ALA A C 1
ATOM 780 O O . ALA A 1 107 ? -9.346 -10.541 9.067 1.00 95.81 107 ALA A O 1
ATOM 781 N N . ALA A 1 108 ? -7.974 -12.140 8.288 1.00 95.56 108 ALA A N 1
ATOM 782 C CA . ALA A 1 108 ? -8.713 -12.352 7.046 1.00 95.56 108 ALA A CA 1
ATOM 783 C C . ALA A 1 108 ? -10.157 -12.813 7.308 1.00 95.56 108 ALA A C 1
ATOM 785 O O . ALA A 1 108 ? -11.092 -12.300 6.693 1.00 95.56 108 ALA A O 1
ATOM 786 N N . ALA A 1 109 ? -10.354 -13.720 8.271 1.00 95.44 109 ALA A N 1
ATOM 787 C CA . ALA A 1 109 ? -11.683 -14.156 8.687 1.00 95.44 109 ALA A CA 1
ATOM 788 C C . ALA A 1 109 ? -12.508 -13.012 9.304 1.00 95.44 109 ALA A C 1
ATOM 790 O O . ALA A 1 109 ? -13.698 -12.901 9.016 1.00 95.44 109 ALA A O 1
ATOM 791 N N . ALA A 1 110 ? -11.893 -12.134 10.105 1.00 95.62 110 ALA A N 1
ATOM 792 C CA . ALA A 1 110 ? -12.563 -10.967 10.679 1.00 95.62 110 ALA A CA 1
ATOM 793 C C . ALA A 1 110 ? -13.013 -9.970 9.598 1.00 95.62 110 ALA A C 1
ATOM 795 O O . ALA A 1 110 ? -14.142 -9.476 9.648 1.00 95.62 110 ALA A O 1
ATOM 796 N N . VAL A 1 111 ? -12.168 -9.710 8.593 1.00 94.94 111 VAL A N 1
ATOM 797 C CA . VAL A 1 111 ? -12.533 -8.870 7.441 1.00 94.94 111 VAL A CA 1
ATOM 798 C C . VAL A 1 111 ? -13.704 -9.487 6.684 1.00 94.94 111 VAL A C 1
ATOM 800 O O . VAL A 1 111 ? -14.722 -8.816 6.520 1.00 94.94 111 VAL A O 1
ATOM 803 N N . ALA A 1 112 ? -13.622 -10.770 6.324 1.00 94.88 112 ALA A N 1
ATOM 804 C CA . ALA A 1 112 ? -14.705 -11.466 5.632 1.00 94.88 112 ALA A CA 1
ATOM 805 C C . ALA A 1 112 ? -16.019 -11.445 6.439 1.00 94.88 112 ALA A C 1
ATOM 807 O O . ALA A 1 112 ? -17.082 -11.132 5.905 1.00 94.88 112 ALA A O 1
ATOM 808 N N . ALA A 1 113 ? -15.959 -11.692 7.752 1.00 93.00 113 ALA A N 1
ATOM 809 C CA . ALA A 1 113 ? -17.129 -11.631 8.627 1.00 93.00 113 ALA A CA 1
ATOM 810 C C . ALA A 1 113 ? -17.740 -10.222 8.684 1.00 93.00 113 ALA A C 1
ATOM 812 O O . ALA A 1 113 ? -18.964 -10.083 8.675 1.00 93.00 113 ALA A O 1
ATOM 813 N N . SER A 1 114 ? -16.909 -9.174 8.696 1.00 91.62 114 SER A N 1
ATOM 814 C CA . SER A 1 114 ? -17.395 -7.793 8.654 1.00 91.62 114 SER A CA 1
ATOM 815 C C . SER A 1 114 ? -18.074 -7.449 7.336 1.00 91.62 114 SER A C 1
ATOM 817 O O . SER A 1 114 ? -18.957 -6.595 7.314 1.00 91.62 114 SER A O 1
ATOM 819 N N . GLU A 1 115 ? -17.650 -8.041 6.217 1.00 89.69 115 GLU A N 1
ATOM 820 C CA . GLU A 1 115 ? -18.268 -7.815 4.904 1.00 89.69 115 GLU A CA 1
ATOM 821 C C . GLU A 1 115 ? -19.668 -8.413 4.856 1.00 89.69 115 GLU A C 1
ATOM 823 O O . GLU A 1 115 ? -20.582 -7.776 4.339 1.00 89.69 115 GLU A O 1
ATOM 828 N N . VAL A 1 116 ? -19.856 -9.565 5.502 1.00 89.94 116 VAL A N 1
ATOM 829 C CA . VAL A 1 116 ? -21.165 -10.210 5.643 1.00 89.94 116 VAL A CA 1
ATOM 830 C C . VAL A 1 116 ? -22.047 -9.494 6.671 1.00 89.94 116 VAL A C 1
ATOM 832 O O . VAL A 1 116 ? -23.240 -9.312 6.440 1.00 89.94 116 VAL A O 1
ATOM 835 N N . THR A 1 117 ? -21.479 -9.080 7.809 1.00 90.19 117 THR A N 1
ATOM 836 C CA . THR A 1 117 ? -22.244 -8.542 8.951 1.00 90.19 117 THR A CA 1
ATOM 837 C C . THR A 1 117 ? -21.673 -7.210 9.459 1.00 90.19 117 THR A C 1
ATOM 839 O O . THR A 1 117 ? -21.239 -7.102 10.604 1.00 90.19 117 THR A O 1
ATOM 842 N N . PRO A 1 118 ? -21.667 -6.142 8.647 1.00 89.56 118 PRO A N 1
ATOM 843 C CA . PRO A 1 118 ? -21.040 -4.878 9.040 1.00 89.56 118 PRO A CA 1
ATOM 844 C C . PRO A 1 118 ? -21.775 -4.172 10.186 1.00 89.56 118 PRO A C 1
ATOM 846 O O . PRO A 1 118 ? -21.152 -3.467 10.979 1.00 89.56 118 PRO A O 1
ATOM 849 N N . GLY A 1 119 ? -23.085 -4.401 10.330 1.00 90.00 119 GLY A N 1
ATOM 850 C CA . GLY A 1 119 ? -23.878 -3.849 11.429 1.00 90.00 119 GLY A CA 1
ATOM 851 C C . GLY A 1 119 ? -23.365 -4.253 12.816 1.00 90.00 119 GLY A C 1
ATOM 852 O O . GLY A 1 119 ? -23.389 -3.428 13.723 1.00 90.00 119 GLY A O 1
ATOM 853 N N . SER A 1 120 ? -22.830 -5.470 12.985 1.00 91.31 120 SER A N 1
ATOM 854 C CA . SER A 1 120 ? -22.290 -5.906 14.282 1.00 91.31 120 SER A CA 1
ATOM 855 C C . SER A 1 120 ? -20.971 -5.224 14.637 1.00 91.31 120 SER A C 1
ATOM 857 O O . SER A 1 120 ? -20.659 -5.089 15.813 1.00 91.31 120 SER A O 1
ATOM 859 N N . VAL A 1 121 ? -20.199 -4.795 13.634 1.00 93.25 121 VAL A N 1
ATOM 860 C CA . VAL A 1 121 ? -18.952 -4.043 13.841 1.00 93.25 121 VAL A CA 1
ATOM 861 C C . VAL A 1 121 ? -19.249 -2.610 14.282 1.00 93.25 121 VAL A C 1
ATOM 863 O O . VAL A 1 121 ? -18.522 -2.048 15.096 1.00 93.25 121 VAL A O 1
ATOM 866 N N . VAL A 1 122 ? -20.315 -2.019 13.738 1.00 94.06 122 VAL A N 1
ATOM 867 C CA . VAL A 1 122 ? -20.715 -0.633 14.020 1.00 94.06 122 VAL A CA 1
ATOM 868 C C . VAL A 1 122 ? -21.540 -0.509 15.305 1.00 94.06 122 VAL A C 1
ATOM 870 O O . VAL A 1 122 ? -21.519 0.550 15.927 1.00 94.06 122 VAL A O 1
ATOM 873 N N . ALA A 1 123 ? -22.245 -1.564 15.720 1.00 92.56 123 ALA A N 1
ATOM 874 C CA . ALA A 1 123 ? -23.100 -1.550 16.904 1.00 92.56 123 ALA A CA 1
ATOM 875 C C . ALA A 1 123 ? -22.338 -1.109 18.171 1.00 92.56 123 ALA A C 1
ATOM 877 O O . ALA A 1 123 ? -21.310 -1.683 18.532 1.00 92.56 123 ALA A O 1
ATOM 878 N N . GLY A 1 124 ? -22.842 -0.075 18.848 1.00 92.25 124 GLY A N 1
ATOM 879 C CA . GLY A 1 124 ? -22.207 0.554 20.015 1.00 92.25 124 GLY A CA 1
ATOM 880 C C . GLY A 1 124 ? -21.023 1.477 19.688 1.00 92.25 124 GLY A C 1
ATOM 881 O O . GLY A 1 124 ? -20.483 2.132 20.583 1.00 92.25 124 GLY A O 1
ATOM 882 N N . ARG A 1 125 ? -20.615 1.548 18.415 1.00 94.81 125 ARG A N 1
ATOM 883 C CA . ARG A 1 125 ? -19.530 2.386 17.876 1.00 94.81 125 ARG A CA 1
ATOM 884 C C . ARG A 1 125 ? -20.065 3.398 16.857 1.00 94.81 125 ARG A C 1
ATOM 886 O O . ARG A 1 125 ? -19.320 3.917 16.033 1.00 94.81 125 ARG A O 1
ATOM 893 N N . GLU A 1 126 ? -21.353 3.726 16.922 1.00 93.69 126 GLU A N 1
ATOM 894 C CA . GLU A 1 126 ? -22.038 4.609 15.970 1.00 93.69 126 GLU A CA 1
ATOM 895 C C . GLU A 1 126 ? -21.417 6.008 15.917 1.00 93.69 126 GLU A C 1
ATOM 897 O O . GLU A 1 126 ? -21.381 6.639 14.869 1.00 93.69 126 GLU A O 1
ATOM 902 N N . HIS A 1 127 ? -20.897 6.491 17.043 1.00 93.31 127 HIS A N 1
ATOM 903 C CA . HIS A 1 127 ? -20.264 7.802 17.168 1.00 93.31 127 HIS A CA 1
ATOM 904 C C . HIS A 1 127 ? -18.775 7.799 16.786 1.00 93.31 127 HIS A C 1
ATOM 906 O O . HIS A 1 127 ? -18.143 8.854 16.793 1.00 93.31 127 HIS A O 1
ATOM 912 N N . TRP A 1 128 ? -18.186 6.640 16.470 1.00 95.62 128 TRP A N 1
ATOM 913 C CA . TRP A 1 128 ? -16.769 6.558 16.124 1.00 95.62 128 TRP A CA 1
ATOM 914 C C . TRP A 1 128 ? -16.550 7.060 14.704 1.00 95.62 128 TRP A C 1
ATOM 916 O O . TRP A 1 128 ? -17.274 6.696 13.780 1.00 95.62 128 TRP A O 1
ATOM 926 N N . MET A 1 129 ? -15.527 7.895 14.523 1.00 96.12 129 MET A N 1
ATOM 927 C CA . MET A 1 129 ? -15.170 8.414 13.204 1.00 96.12 129 MET A CA 1
ATOM 928 C C . MET A 1 129 ? -14.518 7.343 12.329 1.00 96.12 129 MET A C 1
ATOM 930 O O . MET A 1 129 ? -14.767 7.306 11.129 1.00 96.12 129 MET A O 1
ATOM 934 N N . VAL A 1 130 ? -13.696 6.475 12.918 1.00 97.38 130 VAL A N 1
ATOM 935 C CA . VAL A 1 130 ? -12.968 5.417 12.215 1.00 97.38 130 VAL A CA 1
ATOM 936 C C . VAL A 1 130 ? -13.042 4.127 13.025 1.00 97.38 130 VAL A C 1
ATOM 938 O O . VAL A 1 130 ? -12.880 4.147 14.243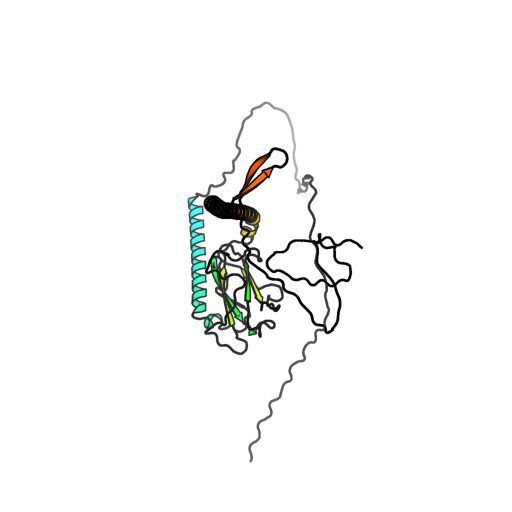 1.00 97.38 130 VAL A O 1
ATOM 941 N N . ILE A 1 131 ? -13.269 3.011 12.338 1.00 97.50 131 ILE A N 1
ATOM 942 C CA . ILE A 1 131 ? -13.191 1.654 12.876 1.00 97.50 131 ILE A CA 1
ATOM 943 C C . ILE A 1 131 ? -12.330 0.824 11.925 1.00 97.50 131 ILE A C 1
ATOM 945 O O . ILE A 1 131 ? -12.544 0.829 10.713 1.00 97.50 131 ILE A O 1
ATOM 949 N N . THR A 1 132 ? -11.370 0.095 12.473 1.00 97.81 132 THR A N 1
ATOM 950 C CA . THR A 1 132 ? -10.545 -0.880 11.758 1.00 97.81 132 THR A CA 1
ATOM 951 C C . THR A 1 132 ? -11.069 -2.291 12.011 1.00 97.81 132 THR A C 1
ATOM 953 O O . THR A 1 132 ? -11.519 -2.616 13.111 1.00 97.81 132 THR A O 1
ATOM 956 N N . VAL A 1 133 ? -11.037 -3.140 10.983 1.00 97.56 133 VAL A N 1
ATOM 957 C CA . VAL A 1 133 ? -11.288 -4.580 11.103 1.00 97.56 133 VAL A CA 1
ATOM 958 C C . VAL A 1 133 ? -10.146 -5.343 10.429 1.00 97.56 133 VAL A C 1
ATOM 960 O O . VAL A 1 133 ? -9.967 -5.182 9.223 1.00 97.56 133 VAL A O 1
ATOM 963 N N . PRO A 1 134 ? -9.395 -6.188 11.155 1.00 97.38 134 PRO A N 1
ATOM 964 C CA . PRO A 1 134 ? -9.417 -6.336 12.616 1.00 97.38 134 PRO A CA 1
ATOM 965 C C . PRO A 1 134 ? -9.130 -5.013 13.352 1.00 97.38 134 PRO A C 1
ATOM 967 O O . PRO A 1 134 ? -8.558 -4.089 12.778 1.00 97.38 134 PRO A O 1
ATOM 970 N N . GLU A 1 135 ? -9.543 -4.926 14.623 1.00 95.50 135 GLU A N 1
ATOM 971 C CA . GLU A 1 135 ? -9.371 -3.713 15.443 1.00 95.50 135 GLU A CA 1
ATOM 972 C C . GLU A 1 135 ? -7.894 -3.313 15.547 1.00 95.50 135 GLU A C 1
ATOM 974 O O . GLU A 1 135 ? -7.545 -2.153 15.332 1.00 95.50 135 GLU A O 1
ATOM 979 N N . GLN A 1 136 ? -7.021 -4.298 15.759 1.00 96.62 136 GLN A N 1
ATOM 980 C CA . GLN A 1 136 ? -5.587 -4.151 15.557 1.00 96.62 136 GLN A CA 1
ATOM 981 C C . GLN A 1 136 ? -5.215 -4.692 14.168 1.00 96.62 136 GLN A C 1
ATOM 983 O O . GLN A 1 136 ? -5.390 -5.893 13.941 1.00 96.62 136 GLN A O 1
ATOM 988 N N . PRO A 1 137 ? -4.708 -3.856 13.241 1.00 97.12 137 PRO A N 1
ATOM 989 C CA . PRO A 1 137 ? -4.242 -4.313 11.935 1.00 97.12 137 PRO A CA 1
ATOM 990 C C . PRO A 1 137 ? -3.217 -5.444 12.049 1.00 97.12 137 PRO A C 1
ATOM 992 O O . PRO A 1 137 ? -2.423 -5.473 12.986 1.00 97.12 137 PRO A O 1
ATOM 995 N N . VAL A 1 138 ? -3.197 -6.358 11.077 1.00 97.62 138 VAL A N 1
ATOM 996 C CA . VAL A 1 138 ? -2.259 -7.491 11.061 1.00 97.62 138 VAL A CA 1
ATOM 997 C C . VAL A 1 138 ? -1.425 -7.456 9.788 1.00 97.62 138 VAL A C 1
ATOM 999 O O . VAL A 1 138 ? -1.959 -7.388 8.682 1.00 97.62 138 VAL A O 1
ATOM 1002 N N . ALA A 1 139 ? -0.106 -7.520 9.944 1.00 95.50 139 ALA A N 1
ATOM 1003 C CA . ALA A 1 139 ? 0.833 -7.491 8.835 1.00 95.50 139 ALA A CA 1
ATOM 1004 C C . ALA A 1 139 ? 0.698 -8.736 7.944 1.00 95.50 139 ALA A C 1
ATOM 1006 O O . ALA A 1 139 ? 0.689 -9.880 8.415 1.00 95.50 139 ALA A O 1
ATOM 1007 N N . GLY A 1 140 ? 0.607 -8.519 6.633 1.00 93.38 140 GLY A N 1
ATOM 1008 C CA . GLY A 1 140 ? 0.374 -9.576 5.648 1.00 93.38 140 GLY A CA 1
ATOM 1009 C C . GLY A 1 140 ? -1.086 -10.028 5.541 1.00 93.38 140 GLY A C 1
ATOM 1010 O O . GLY A 1 140 ? -1.356 -11.005 4.849 1.00 93.38 140 GLY A O 1
ATOM 1011 N N . ALA A 1 141 ? -2.030 -9.346 6.193 1.00 94.81 141 ALA A N 1
ATOM 1012 C CA . ALA A 1 141 ? -3.461 -9.636 6.120 1.00 94.81 141 ALA A CA 1
ATOM 1013 C C . ALA A 1 141 ? -4.258 -8.431 5.581 1.00 94.81 141 ALA A C 1
ATOM 1015 O O . ALA A 1 141 ? -3.758 -7.300 5.597 1.00 94.81 141 ALA A O 1
ATOM 1016 N N . PRO A 1 142 ? -5.487 -8.646 5.079 1.00 95.75 142 PRO A N 1
ATOM 1017 C CA . PRO A 1 142 ? -6.361 -7.542 4.723 1.00 95.75 142 PRO A CA 1
ATOM 1018 C C . PRO A 1 142 ? -6.777 -6.753 5.972 1.00 95.75 142 PRO A C 1
ATOM 1020 O O . PRO A 1 142 ? -6.970 -7.307 7.055 1.00 95.75 142 PRO A O 1
ATOM 1023 N N . LEU A 1 143 ? -6.949 -5.451 5.786 1.00 96.12 143 LEU A N 1
ATOM 1024 C CA . LEU A 1 143 ? -7.487 -4.504 6.748 1.00 96.12 143 LEU A CA 1
ATOM 1025 C C . LEU A 1 143 ? -8.678 -3.810 6.103 1.00 96.12 143 LEU A C 1
ATOM 1027 O O . LEU A 1 143 ? -8.559 -3.217 5.032 1.00 96.12 143 LEU A O 1
ATOM 1031 N N . ARG A 1 144 ? -9.815 -3.820 6.783 1.00 96.75 144 ARG A N 1
ATOM 1032 C CA . ARG A 1 144 ? -10.967 -3.019 6.399 1.00 96.75 144 ARG A CA 1
ATOM 1033 C C . ARG A 1 144 ? -11.047 -1.775 7.264 1.00 96.75 144 ARG A C 1
ATOM 1035 O O . ARG A 1 144 ? -11.036 -1.860 8.489 1.00 96.75 144 ARG A O 1
ATOM 1042 N N . VAL A 1 145 ? -11.150 -0.623 6.617 1.00 97.44 145 VAL A N 1
ATOM 1043 C CA . VAL A 1 145 ? -11.346 0.667 7.277 1.00 97.44 145 VAL A CA 1
ATOM 1044 C C . VAL A 1 145 ? -12.788 1.088 7.055 1.00 97.44 145 VAL A C 1
ATOM 1046 O O . VAL A 1 145 ? -13.242 1.167 5.915 1.00 97.44 145 VAL A O 1
ATOM 1049 N N . LEU A 1 146 ? -13.503 1.352 8.144 1.00 97.44 146 LEU A N 1
ATOM 1050 C CA . LEU A 1 146 ? -14.836 1.933 8.147 1.00 97.44 146 LEU A CA 1
ATOM 1051 C C . LEU A 1 146 ? -14.725 3.360 8.677 1.00 97.44 146 LEU A C 1
ATOM 1053 O O . LEU A 1 146 ? -14.199 3.593 9.759 1.00 97.44 146 LEU A O 1
ATOM 1057 N N . PHE A 1 147 ? -15.234 4.314 7.920 1.00 97.69 147 PHE A N 1
ATOM 1058 C CA . PHE A 1 147 ? -15.221 5.730 8.225 1.00 97.69 147 PHE A CA 1
ATOM 1059 C C . PHE A 1 147 ? -16.651 6.239 8.342 1.00 97.69 147 PHE A C 1
ATOM 1061 O O . PHE A 1 147 ? -17.429 6.142 7.392 1.00 97.69 147 PHE A O 1
ATOM 1068 N N . ASN A 1 148 ? -16.997 6.806 9.492 1.00 96.94 148 ASN A N 1
ATOM 1069 C CA . ASN A 1 148 ? -18.270 7.477 9.669 1.00 96.94 148 ASN A CA 1
ATOM 1070 C C . ASN A 1 148 ? -18.188 8.905 9.139 1.00 96.94 148 ASN A C 1
ATOM 1072 O O . ASN A 1 148 ? -17.702 9.825 9.805 1.00 96.94 148 ASN A O 1
ATOM 1076 N N . ARG A 1 149 ? -18.747 9.104 7.948 1.00 95.56 149 ARG A N 1
ATOM 1077 C CA . ARG A 1 149 ? -18.765 10.396 7.274 1.00 95.56 149 ARG A CA 1
ATOM 1078 C C . ARG A 1 149 ? -19.471 11.475 8.101 1.00 95.56 149 ARG A C 1
ATOM 1080 O O . ARG A 1 149 ? -19.056 12.630 8.042 1.00 95.56 149 ARG A O 1
ATOM 1087 N N . GLN A 1 150 ? -20.475 11.131 8.917 1.00 94.94 150 GLN A N 1
ATOM 1088 C CA . GLN A 1 150 ? -21.151 12.114 9.778 1.00 94.94 150 GLN A CA 1
ATOM 1089 C C . GLN A 1 150 ? -20.223 12.717 10.836 1.00 94.94 150 GLN A C 1
ATOM 1091 O O . GLN A 1 150 ? -20.431 13.864 11.219 1.00 94.94 150 GLN A O 1
ATOM 1096 N N . GLN A 1 151 ? -19.183 12.014 11.282 1.00 95.50 151 GLN A N 1
ATOM 1097 C CA . GLN A 1 151 ? -18.312 12.509 12.354 1.00 95.50 151 GLN A CA 1
ATOM 1098 C C . GLN A 1 151 ? -17.234 13.488 11.866 1.00 95.50 151 GLN A C 1
ATOM 1100 O O . GLN A 1 151 ? -16.647 14.194 12.677 1.00 95.50 151 GLN A O 1
ATOM 1105 N N . SER A 1 152 ? -17.006 13.603 10.552 1.00 95.19 152 SER A N 1
ATOM 1106 C CA . SER A 1 152 ? -16.049 14.570 9.999 1.00 95.19 152 SER A CA 1
ATOM 1107 C C . SER A 1 152 ? -16.742 15.839 9.522 1.00 95.19 152 SER A C 1
ATOM 1109 O O . SER A 1 152 ? -17.485 15.819 8.544 1.00 95.19 152 SER A O 1
ATOM 1111 N N . GLU A 1 153 ? -16.436 16.983 10.130 1.00 93.38 153 GLU A N 1
ATOM 1112 C CA . GLU A 1 153 ? -16.957 18.284 9.682 1.00 93.38 153 GLU A CA 1
ATOM 1113 C C . GLU A 1 153 ? -16.565 18.612 8.232 1.00 93.38 153 GLU A C 1
ATOM 1115 O O . GLU A 1 153 ? -17.325 19.233 7.490 1.00 93.38 153 GLU A O 1
ATOM 1120 N N . LYS A 1 154 ? -15.381 18.161 7.807 1.00 95.00 154 LYS A N 1
ATOM 1121 C CA . LYS A 1 154 ? -14.797 18.492 6.501 1.00 95.00 154 LYS A CA 1
ATOM 1122 C C . LYS A 1 154 ? -15.316 17.588 5.384 1.00 95.00 154 LYS A C 1
ATOM 1124 O O . LYS A 1 154 ? -15.470 18.042 4.245 1.00 95.00 154 LYS A O 1
ATOM 1129 N N . LEU A 1 155 ? -15.578 16.317 5.705 1.00 96.44 155 LEU A N 1
ATOM 1130 C CA . LEU A 1 155 ? -15.959 15.293 4.731 1.00 96.44 155 LEU A CA 1
ATOM 1131 C C . LEU A 1 155 ? -17.451 14.922 4.760 1.00 96.44 155 LEU A C 1
ATOM 1133 O O . LEU A 1 155 ? -17.908 14.268 3.822 1.00 96.44 155 LEU A O 1
ATOM 1137 N N . ARG A 1 156 ? -18.241 15.390 5.744 1.00 95.25 156 ARG A N 1
ATOM 1138 C CA . ARG A 1 156 ? -19.668 15.033 5.921 1.00 95.25 156 ARG A CA 1
ATOM 1139 C C . ARG A 1 156 ? -20.519 15.130 4.656 1.00 95.25 156 ARG A C 1
ATOM 1141 O O . ARG A 1 156 ? -21.386 14.296 4.422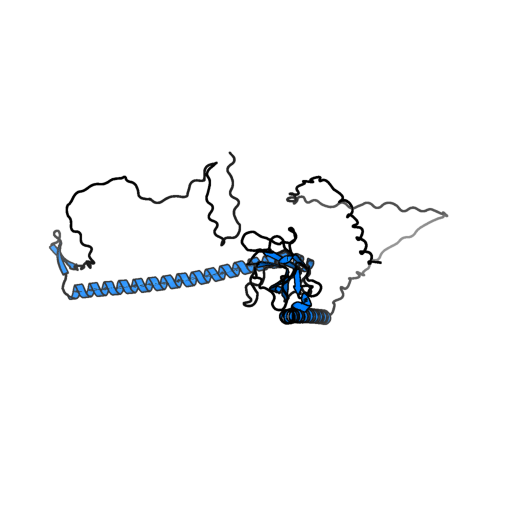 1.00 95.25 156 ARG A O 1
ATOM 1148 N N . GLN A 1 157 ? -20.288 16.161 3.850 1.00 94.12 157 GLN A N 1
ATOM 1149 C CA . GLN A 1 157 ? -21.087 16.461 2.656 1.00 94.12 157 GLN A CA 1
ATOM 1150 C C . GLN A 1 157 ? -20.397 16.052 1.348 1.00 94.12 157 GLN A C 1
ATOM 1152 O O . GLN A 1 157 ? -20.894 16.355 0.264 1.00 94.12 157 GLN A O 1
ATOM 1157 N N . ARG A 1 158 ? -19.236 15.389 1.419 1.00 95.50 158 ARG A N 1
ATOM 1158 C CA . ARG A 1 158 ? -18.448 15.064 0.228 1.00 95.50 158 ARG A CA 1
ATOM 1159 C C . ARG A 1 158 ? -18.989 13.798 -0.449 1.00 95.50 158 ARG A C 1
ATOM 1161 O O . ARG A 1 158 ? -19.265 12.814 0.243 1.00 95.50 158 ARG A O 1
ATOM 1168 N N . PRO A 1 159 ? -19.170 13.812 -1.786 1.00 92.19 159 PRO A N 1
ATOM 1169 C CA . PRO A 1 159 ? -19.714 12.673 -2.529 1.00 92.19 159 PRO A CA 1
ATOM 1170 C C . PRO A 1 159 ? -18.669 11.589 -2.815 1.00 92.19 159 PRO A C 1
ATOM 1172 O O . PRO A 1 159 ? -19.026 10.433 -3.019 1.00 92.19 159 PRO A O 1
ATOM 1175 N N . HIS A 1 160 ? -17.389 11.962 -2.824 1.00 93.50 160 HIS A N 1
ATOM 1176 C CA . HIS A 1 160 ? -16.263 11.071 -3.065 1.00 93.50 160 HIS A CA 1
ATOM 1177 C C . HIS A 1 160 ? -15.280 11.220 -1.915 1.00 93.50 160 HIS A C 1
ATOM 1179 O O . HIS A 1 160 ? -14.875 12.336 -1.588 1.00 93.50 160 HIS A O 1
ATOM 1185 N N . ILE A 1 161 ? -14.930 10.096 -1.299 1.00 97.00 161 ILE A N 1
ATOM 1186 C CA . ILE A 1 161 ? -13.954 10.033 -0.220 1.00 97.00 161 ILE A CA 1
ATOM 1187 C C . ILE A 1 161 ? -12.930 8.979 -0.606 1.00 97.00 161 ILE A C 1
ATOM 1189 O O . ILE A 1 161 ? -13.276 7.870 -1.017 1.00 97.00 161 ILE A O 1
ATOM 1193 N N . LEU A 1 162 ? -11.671 9.366 -0.505 1.00 97.06 162 LEU A N 1
ATOM 1194 C CA . LEU A 1 162 ? -10.508 8.566 -0.819 1.00 97.06 162 LEU A CA 1
ATOM 1195 C C . LEU A 1 162 ? -9.746 8.305 0.478 1.00 97.06 162 LEU A C 1
ATOM 1197 O O . LEU A 1 162 ? -9.514 9.229 1.257 1.00 97.06 162 LEU A O 1
ATOM 1201 N N . LEU A 1 163 ? -9.370 7.050 0.695 1.00 96.75 163 LEU A N 1
ATOM 1202 C CA . LEU A 1 163 ? -8.451 6.605 1.728 1.00 96.75 163 LEU A CA 1
ATOM 1203 C C . LEU A 1 163 ? -7.047 6.644 1.141 1.00 96.75 163 LEU A C 1
ATOM 1205 O O . LEU A 1 163 ? -6.684 5.782 0.340 1.00 96.75 163 LEU A O 1
ATOM 1209 N N . GLN A 1 164 ? -6.248 7.621 1.541 1.00 95.56 164 GLN A N 1
ATOM 1210 C CA . GLN A 1 164 ? -4.821 7.597 1.264 1.00 95.56 164 GLN A CA 1
ATOM 1211 C C . GLN A 1 164 ? -4.136 6.918 2.440 1.00 95.56 164 GLN A C 1
ATOM 1213 O O . GLN A 1 164 ? -4.273 7.366 3.572 1.00 95.56 164 GLN A O 1
ATOM 1218 N N . TYR A 1 165 ? -3.422 5.834 2.173 1.00 95.12 165 TYR A N 1
ATOM 1219 C CA . TYR A 1 165 ? -2.759 5.035 3.199 1.00 95.12 165 TYR A CA 1
ATOM 1220 C C . TYR A 1 165 ? -1.312 4.741 2.827 1.00 95.12 165 TYR A C 1
ATOM 1222 O O . TYR A 1 165 ? -0.932 4.769 1.650 1.00 95.12 165 TYR A O 1
ATOM 1230 N N . GLY A 1 166 ? -0.531 4.457 3.859 1.00 94.44 166 GLY A N 1
ATOM 1231 C CA . GLY A 1 166 ? 0.859 4.042 3.817 1.00 94.44 166 GLY A CA 1
ATOM 1232 C C . GLY A 1 166 ? 1.212 3.273 5.085 1.00 94.44 166 GLY A C 1
ATOM 1233 O O . GLY A 1 166 ? 0.399 3.124 5.999 1.00 94.44 166 GLY A O 1
ATOM 1234 N N . PHE A 1 167 ? 2.434 2.766 5.146 1.00 94.69 167 PHE A N 1
ATOM 1235 C CA . PHE A 1 167 ? 2.887 1.925 6.247 1.00 94.69 167 PHE A CA 1
ATOM 1236 C C . PHE A 1 167 ? 4.222 2.440 6.769 1.00 94.69 167 PHE A C 1
ATOM 1238 O O . PHE A 1 167 ? 4.963 3.078 6.019 1.00 94.69 167 PHE A O 1
ATOM 1245 N N . ASN A 1 168 ? 4.521 2.163 8.038 1.00 95.00 168 ASN A N 1
ATOM 1246 C CA . ASN A 1 168 ? 5.811 2.477 8.662 1.00 95.00 168 ASN A CA 1
ATOM 1247 C C . ASN A 1 168 ? 6.187 3.964 8.495 1.00 95.00 168 ASN A C 1
ATOM 1249 O O . ASN A 1 168 ? 7.116 4.281 7.755 1.00 95.00 168 ASN A O 1
ATOM 1253 N N . HIS A 1 169 ? 5.409 4.879 9.086 1.00 92.94 169 HIS A N 1
ATOM 1254 C CA . HIS A 1 169 ? 5.552 6.332 8.891 1.00 92.94 169 HIS A CA 1
ATOM 1255 C C . HIS A 1 169 ? 5.595 6.786 7.418 1.00 92.94 169 HIS A C 1
ATOM 1257 O O . HIS A 1 169 ? 6.382 7.650 7.035 1.00 92.94 169 HIS A O 1
ATOM 1263 N N . TRP A 1 170 ? 4.739 6.200 6.575 1.00 93.25 170 TRP A N 1
ATOM 1264 C CA . TRP A 1 170 ? 4.661 6.467 5.129 1.00 93.25 170 TRP A CA 1
ATOM 1265 C C . TRP A 1 170 ? 5.904 6.057 4.309 1.00 93.25 170 TRP A C 1
ATOM 1267 O O . TRP A 1 170 ? 5.945 6.303 3.099 1.00 93.25 170 TRP A O 1
ATOM 1277 N N . GLU A 1 171 ? 6.895 5.396 4.916 1.00 90.81 171 GLU A N 1
ATOM 1278 C CA . GLU A 1 171 ? 8.108 4.934 4.229 1.00 90.81 171 GLU A CA 1
ATOM 1279 C C . GLU A 1 171 ? 7.867 3.687 3.379 1.00 90.81 171 GLU A C 1
ATOM 1281 O O . GLU A 1 171 ? 8.517 3.490 2.347 1.00 90.81 171 GLU A O 1
ATOM 1286 N N . LEU A 1 172 ? 6.941 2.832 3.814 1.00 87.44 172 LEU A N 1
ATOM 1287 C CA . LEU A 1 172 ? 6.585 1.613 3.111 1.00 87.44 172 LEU A CA 1
ATOM 1288 C C . LEU A 1 172 ? 5.317 1.854 2.290 1.00 87.44 172 LEU A C 1
ATOM 1290 O O . LEU A 1 172 ? 4.242 2.152 2.813 1.00 87.44 172 LEU A O 1
ATOM 1294 N N . GLN A 1 173 ? 5.468 1.731 0.974 1.00 74.44 173 GLN A N 1
ATOM 1295 C CA . GLN A 1 173 ? 4.368 1.831 0.023 1.00 74.44 173 GLN A CA 1
ATOM 1296 C C . GLN A 1 173 ? 3.675 0.471 -0.131 1.00 74.44 173 GLN A C 1
ATOM 1298 O O . GLN A 1 173 ? 4.331 -0.566 0.011 1.00 74.44 173 GLN A O 1
ATOM 1303 N N . PRO A 1 174 ? 2.366 0.445 -0.437 1.00 70.00 174 PRO A N 1
ATOM 1304 C CA . PRO A 1 174 ? 1.687 -0.796 -0.780 1.00 70.00 174 PRO A CA 1
ATOM 1305 C C . PRO A 1 174 ? 2.374 -1.477 -1.976 1.00 70.00 174 PRO A C 1
ATOM 1307 O O . PRO A 1 174 ? 2.849 -0.786 -2.885 1.00 70.00 174 PRO A O 1
ATOM 1310 N N . PRO A 1 175 ? 2.445 -2.819 -1.998 1.00 64.06 175 PRO A N 1
ATOM 1311 C CA . PRO A 1 175 ? 3.085 -3.548 -3.083 1.00 64.06 175 PRO A CA 1
ATOM 1312 C C . PRO A 1 175 ? 2.371 -3.249 -4.405 1.00 64.06 175 PRO A C 1
ATOM 1314 O O . PRO A 1 175 ? 1.192 -3.547 -4.569 1.00 64.06 175 PRO A O 1
ATOM 1317 N N . ALA A 1 176 ? 3.097 -2.672 -5.365 1.00 57.56 176 ALA A N 1
ATOM 1318 C CA . ALA A 1 176 ? 2.564 -2.328 -6.686 1.00 57.56 176 ALA A CA 1
ATOM 1319 C C . ALA A 1 176 ? 2.277 -3.558 -7.574 1.00 57.56 176 ALA A C 1
ATOM 1321 O O . ALA A 1 176 ? 1.719 -3.414 -8.659 1.00 57.56 176 ALA A O 1
ATOM 1322 N N . SER A 1 177 ? 2.708 -4.749 -7.147 1.00 50.47 177 SER A N 1
ATOM 1323 C CA . SER A 1 177 ? 2.757 -5.974 -7.951 1.00 50.47 177 SER A CA 1
ATOM 1324 C C . SER A 1 177 ? 1.570 -6.919 -7.765 1.00 50.47 177 SER A C 1
ATOM 1326 O O . SER A 1 177 ? 1.463 -7.883 -8.516 1.00 50.47 177 SER A O 1
ATOM 1328 N N . GLU A 1 178 ? 0.686 -6.671 -6.800 1.00 51.66 178 GLU A N 1
ATOM 1329 C CA . GLU A 1 178 ? -0.470 -7.536 -6.561 1.00 51.66 178 GLU A CA 1
ATOM 1330 C C . GLU A 1 178 ? -1.707 -6.975 -7.279 1.00 51.66 178 GLU A C 1
ATOM 1332 O O . GLU A 1 178 ? -2.194 -5.911 -6.897 1.00 51.66 178 GLU A O 1
ATOM 1337 N N . PRO A 1 179 ? -2.271 -7.668 -8.288 1.00 48.06 179 PRO A N 1
ATOM 1338 C CA . PRO A 1 179 ? -3.455 -7.197 -9.014 1.00 48.06 179 PRO A CA 1
ATOM 1339 C C . PRO A 1 179 ? -4.707 -7.074 -8.127 1.00 48.06 179 PRO A C 1
ATOM 1341 O O . PRO A 1 179 ? -5.676 -6.435 -8.529 1.00 48.06 179 PRO A O 1
ATOM 1344 N N . SER A 1 180 ? -4.683 -7.660 -6.922 1.00 43.97 180 SER A N 1
ATOM 1345 C CA . SER A 1 180 ? -5.726 -7.533 -5.895 1.00 43.97 180 SER A CA 1
ATOM 1346 C C . SER A 1 180 ? -5.364 -6.569 -4.755 1.00 43.97 180 SER A C 1
ATOM 1348 O O . SER A 1 180 ? -6.219 -6.298 -3.908 1.00 43.97 180 SER A O 1
ATOM 1350 N N . ALA A 1 181 ? -4.132 -6.053 -4.686 1.00 54.19 181 ALA A N 1
ATOM 1351 C CA . ALA A 1 181 ? -3.810 -5.004 -3.729 1.00 54.19 181 ALA A CA 1
ATOM 1352 C C . ALA A 1 181 ? -4.381 -3.696 -4.271 1.00 54.19 181 ALA A C 1
ATOM 1354 O O . ALA A 1 181 ? -3.958 -3.207 -5.319 1.00 54.19 181 ALA A O 1
ATOM 1355 N N . SER A 1 182 ? -5.360 -3.126 -3.565 1.00 57.31 182 SER A N 1
ATOM 1356 C CA . SER A 1 182 ? -5.821 -1.778 -3.885 1.00 57.31 182 SER A CA 1
ATOM 1357 C C . SER A 1 182 ? -4.594 -0.858 -3.927 1.00 57.31 182 SER A C 1
ATOM 1359 O O . SER A 1 182 ? -3.717 -0.938 -3.060 1.00 57.31 182 SER A O 1
ATOM 1361 N N . ALA A 1 183 ? -4.488 -0.029 -4.961 1.00 72.62 183 ALA A N 1
ATOM 1362 C CA . ALA A 1 183 ? -3.483 1.022 -5.007 1.00 72.62 183 ALA A CA 1
ATOM 1363 C C . ALA A 1 183 ? -3.917 2.157 -4.069 1.00 72.62 183 ALA A C 1
ATOM 1365 O O . ALA A 1 183 ? -5.110 2.432 -3.934 1.00 72.62 183 ALA A O 1
ATOM 1366 N N . SER A 1 184 ? -2.956 2.821 -3.426 1.00 83.00 184 SER A N 1
ATOM 1367 C CA . SER A 1 184 ? -3.234 4.048 -2.674 1.00 83.00 184 SER A CA 1
ATOM 1368 C C . SER A 1 184 ? -3.379 5.215 -3.665 1.00 83.00 184 SER A C 1
ATOM 1370 O O . SER A 1 184 ? -2.507 5.376 -4.526 1.00 83.00 184 SER A O 1
ATOM 1372 N N . PRO A 1 185 ? -4.443 6.038 -3.583 1.00 92.19 185 PRO A N 1
ATOM 1373 C CA . PRO A 1 185 ? -5.538 5.976 -2.614 1.00 92.19 185 PRO A CA 1
ATOM 1374 C C . PRO A 1 185 ? -6.673 5.008 -3.016 1.00 92.19 185 PRO A C 1
ATOM 1376 O O . PRO A 1 185 ? -7.019 4.899 -4.191 1.00 92.19 185 PRO A O 1
ATOM 1379 N N . ALA A 1 186 ? -7.318 4.380 -2.028 1.00 92.44 186 ALA A N 1
ATOM 1380 C CA . ALA A 1 186 ? -8.501 3.537 -2.225 1.00 92.44 186 ALA A CA 1
ATOM 1381 C C . ALA A 1 186 ? -9.791 4.366 -2.155 1.00 92.44 186 ALA A C 1
ATOM 1383 O O . ALA A 1 186 ? -9.943 5.225 -1.288 1.00 92.44 186 ALA A O 1
ATOM 1384 N N . GLN A 1 187 ? -10.755 4.106 -3.037 1.00 94.88 187 GLN A N 1
ATOM 1385 C CA . GLN A 1 187 ? -12.053 4.775 -2.981 1.00 94.88 187 GLN A CA 1
ATOM 1386 C C . GLN A 1 187 ? -12.956 4.115 -1.938 1.00 94.88 187 GLN A C 1
ATOM 1388 O O . GLN A 1 187 ? -13.176 2.907 -1.988 1.00 94.88 187 GLN A O 1
ATOM 1393 N N . LEU A 1 188 ? -13.512 4.908 -1.020 1.00 95.94 188 LEU A N 1
ATOM 1394 C CA . LEU A 1 188 ? -14.509 4.396 -0.087 1.00 95.94 188 LEU A CA 1
ATOM 1395 C C . LEU A 1 188 ? -15.863 4.259 -0.784 1.00 95.94 188 LEU A C 1
ATOM 1397 O O . LEU A 1 188 ? -16.288 5.140 -1.538 1.00 95.94 188 LEU A O 1
ATOM 1401 N N . ALA A 1 189 ? -16.571 3.185 -0.448 1.00 95.06 189 ALA A N 1
ATOM 1402 C CA . ALA A 1 189 ? -17.959 2.967 -0.824 1.00 95.06 189 ALA A CA 1
ATOM 1403 C C . ALA A 1 189 ? -18.848 2.954 0.427 1.00 95.06 189 ALA A C 1
ATOM 1405 O O . ALA A 1 189 ? -18.378 2.580 1.504 1.00 95.06 189 ALA A O 1
ATOM 1406 N N . PRO A 1 190 ? -20.129 3.337 0.326 1.00 94.94 190 PRO A N 1
ATOM 1407 C CA . PRO A 1 190 ? -21.040 3.186 1.447 1.00 94.94 190 PRO A CA 1
ATOM 1408 C C . PRO A 1 190 ? -21.138 1.726 1.899 1.00 94.94 190 PRO A C 1
ATOM 1410 O O . PRO A 1 190 ? -21.214 0.821 1.071 1.00 94.94 190 PRO A O 1
ATOM 1413 N N . VAL A 1 191 ? -21.162 1.499 3.209 1.00 94.56 191 VAL A N 1
ATOM 1414 C CA . VAL A 1 191 ? -21.233 0.148 3.773 1.00 94.56 191 VAL A CA 1
ATOM 1415 C C . VAL A 1 191 ? -22.683 -0.330 3.749 1.00 94.56 191 VAL A C 1
ATOM 1417 O O . VAL A 1 191 ? -23.548 0.242 4.414 1.00 94.56 191 VAL A O 1
ATOM 1420 N N . GLU A 1 192 ? -22.962 -1.368 2.965 1.00 90.44 192 GLU A N 1
ATOM 1421 C CA . GLU A 1 192 ? -24.283 -2.002 2.928 1.00 90.44 192 GLU A CA 1
ATOM 1422 C C . GLU A 1 192 ? -24.612 -2.671 4.269 1.00 90.44 192 GLU A C 1
ATOM 1424 O O . GLU A 1 192 ? -23.719 -3.069 5.005 1.00 90.44 192 GLU A O 1
ATOM 1429 N N . GLY A 1 193 ? -25.893 -2.772 4.632 1.00 86.62 193 GLY A N 1
ATOM 1430 C CA . GLY A 1 193 ? -26.313 -3.424 5.881 1.00 86.62 193 GLY A CA 1
ATOM 1431 C C . GLY A 1 193 ? -26.111 -2.609 7.170 1.00 86.62 193 GLY A C 1
ATOM 1432 O O . GLY A 1 193 ? -26.531 -3.063 8.232 1.00 86.62 193 GLY A O 1
ATOM 1433 N N . VAL A 1 194 ? -25.535 -1.403 7.101 1.00 90.06 194 VAL A N 1
ATOM 1434 C CA . VAL A 1 194 ? -25.495 -0.447 8.223 1.00 90.06 194 VAL A CA 1
ATOM 1435 C C . VAL A 1 194 ? -26.593 0.608 8.025 1.00 90.06 194 VAL A C 1
ATOM 1437 O O . VAL A 1 194 ? -26.579 1.305 7.005 1.00 90.06 194 VAL A O 1
ATOM 1440 N N . PRO A 1 195 ? -27.555 0.754 8.959 1.00 84.56 195 PRO A N 1
ATOM 1441 C CA . PRO A 1 195 ? -28.586 1.782 8.860 1.00 84.56 195 PRO A CA 1
ATOM 1442 C C . PRO A 1 195 ? -27.968 3.179 8.794 1.00 84.56 195 PRO A C 1
ATOM 1444 O O . PRO A 1 195 ? -27.131 3.535 9.621 1.00 84.56 195 PRO A O 1
ATOM 1447 N N . ARG A 1 196 ? -28.406 3.988 7.825 1.00 89.75 196 ARG A N 1
ATOM 1448 C CA . ARG A 1 196 ? -28.051 5.409 7.778 1.00 89.75 196 ARG A CA 1
ATOM 1449 C C . ARG A 1 196 ? -29.059 6.197 8.596 1.00 89.75 196 ARG A C 1
ATOM 1451 O O . ARG A 1 196 ? -30.263 6.052 8.395 1.00 89.75 196 ARG A O 1
ATOM 1458 N N . GLY A 1 197 ? -28.566 7.023 9.504 1.00 84.19 197 GLY A N 1
ATOM 1459 C CA . GLY A 1 197 ? -29.399 7.745 10.455 1.00 84.19 197 GLY A CA 1
ATOM 1460 C C . GLY A 1 197 ? -28.669 8.922 11.079 1.00 84.19 197 GLY A C 1
ATOM 1461 O O . GLY A 1 197 ? -27.577 9.301 10.650 1.00 84.19 197 GLY A O 1
ATOM 1462 N N . GLU A 1 198 ? -29.285 9.516 12.096 1.00 83.38 198 GLU A N 1
ATOM 1463 C CA . GLU A 1 198 ? -28.665 10.603 12.845 1.00 83.38 198 GLU A CA 1
ATOM 1464 C C . GLU A 1 198 ? -27.340 10.125 13.456 1.00 83.38 198 GLU A C 1
ATOM 1466 O O . GLU A 1 198 ? -27.298 9.168 14.223 1.00 83.38 198 GLU A O 1
ATOM 1471 N N . GLY A 1 199 ? -26.240 10.759 13.047 1.00 86.75 199 GLY A N 1
ATOM 1472 C CA . GLY A 1 199 ? -24.895 10.408 13.500 1.00 86.75 199 GLY A CA 1
ATOM 1473 C C . GLY A 1 199 ? -24.270 9.165 12.854 1.00 86.75 199 GLY A C 1
ATOM 1474 O O . GLY A 1 199 ? -23.119 8.882 13.175 1.00 86.75 199 GLY A O 1
ATOM 1475 N N . VAL A 1 200 ? -24.950 8.465 11.932 1.00 94.00 200 VAL A N 1
ATOM 1476 C CA . VAL A 1 200 ? -24.467 7.205 11.327 1.00 94.00 200 VAL A CA 1
ATOM 1477 C C . VAL A 1 200 ? -24.487 7.263 9.799 1.00 94.00 200 VAL A C 1
ATOM 1479 O O . VAL A 1 200 ? -25.549 7.272 9.177 1.00 94.00 200 VAL A O 1
ATOM 1482 N N . ASP A 1 201 ? -23.302 7.267 9.184 1.00 95.38 201 ASP A N 1
ATOM 1483 C CA . ASP A 1 201 ? -23.116 7.157 7.729 1.00 95.38 201 ASP A CA 1
ATOM 1484 C C . ASP A 1 201 ? -21.742 6.542 7.422 1.00 95.38 201 ASP A C 1
ATOM 1486 O O . ASP A 1 201 ? -20.775 7.248 7.122 1.00 95.38 201 ASP A O 1
ATOM 1490 N N . PHE A 1 202 ? -21.637 5.218 7.563 1.00 96.56 202 PHE A N 1
ATOM 1491 C CA . PHE A 1 202 ? -20.374 4.502 7.384 1.00 96.56 202 PHE A CA 1
ATOM 1492 C C . PHE A 1 202 ? -20.068 4.201 5.918 1.00 96.56 202 PHE A C 1
ATOM 1494 O O . PHE A 1 202 ? -20.894 3.691 5.158 1.00 96.56 202 PHE A O 1
ATOM 1501 N N . TRP A 1 203 ? -18.830 4.499 5.551 1.00 97.12 203 TRP A N 1
ATOM 1502 C CA . TRP A 1 203 ? -18.210 4.216 4.267 1.00 97.12 203 TRP A CA 1
ATOM 1503 C C . TRP A 1 203 ? -16.963 3.377 4.517 1.00 97.12 203 TRP A C 1
ATOM 1505 O O . TRP A 1 203 ? -16.336 3.533 5.557 1.00 97.12 203 TRP A O 1
ATOM 1515 N N . GLY A 1 204 ? -16.574 2.495 3.607 1.00 96.06 204 GLY A N 1
ATOM 1516 C CA . GLY A 1 204 ? -15.417 1.647 3.841 1.00 96.06 204 GLY A CA 1
ATOM 1517 C C . GLY A 1 204 ? -14.674 1.223 2.593 1.00 96.06 204 GLY A C 1
ATOM 1518 O O . GLY A 1 204 ? -15.174 1.332 1.474 1.00 96.06 204 GLY A O 1
ATOM 1519 N N . ALA A 1 205 ? -13.456 0.754 2.832 1.00 95.56 205 ALA A N 1
ATOM 1520 C CA . ALA A 1 205 ? -12.566 0.162 1.848 1.00 95.56 205 ALA A CA 1
ATOM 1521 C C . ALA A 1 205 ? -11.721 -0.929 2.520 1.00 95.56 205 ALA A C 1
ATOM 1523 O O . ALA A 1 205 ? -11.437 -0.851 3.719 1.00 95.56 205 ALA A O 1
ATOM 1524 N N . THR A 1 206 ? -11.315 -1.926 1.738 1.00 95.12 206 THR A N 1
ATOM 1525 C CA . THR A 1 206 ? -10.403 -2.990 2.173 1.00 95.12 206 THR A CA 1
ATOM 1526 C C . THR A 1 206 ? -9.042 -2.762 1.521 1.00 95.12 206 THR A C 1
ATOM 1528 O O . THR A 1 206 ? -8.952 -2.526 0.317 1.00 95.12 206 THR A O 1
ATOM 1531 N N . VAL A 1 207 ? -7.979 -2.801 2.320 1.00 93.50 207 VAL A N 1
ATOM 1532 C CA . VAL A 1 207 ? -6.589 -2.601 1.894 1.00 93.50 207 VAL A CA 1
ATOM 1533 C C . VAL A 1 207 ? -5.735 -3.773 2.358 1.00 93.50 207 VAL A C 1
ATOM 1535 O O . VAL A 1 207 ? -6.003 -4.372 3.396 1.00 93.50 207 VAL A O 1
ATOM 1538 N N . GLN A 1 208 ? -4.692 -4.106 1.604 1.00 94.00 208 GLN A N 1
ATOM 1539 C CA . GLN A 1 208 ? -3.754 -5.155 1.994 1.00 94.00 208 GLN A CA 1
ATOM 1540 C C . GLN A 1 208 ? -2.617 -4.551 2.822 1.00 94.00 208 GLN A C 1
ATOM 1542 O O . GLN A 1 208 ? -1.930 -3.645 2.345 1.00 94.00 208 GLN A O 1
ATOM 1547 N N . VAL A 1 209 ? -2.399 -5.061 4.037 1.00 94.25 209 VAL A N 1
ATOM 1548 C CA . VAL A 1 209 ? -1.264 -4.651 4.874 1.00 94.25 209 VAL A CA 1
ATOM 1549 C C . VAL A 1 209 ? -0.030 -5.466 4.466 1.00 94.25 209 VAL A C 1
ATOM 1551 O O . VAL A 1 209 ? -0.106 -6.701 4.446 1.00 94.25 209 VAL A O 1
ATOM 1554 N N . PRO A 1 210 ? 1.107 -4.831 4.129 1.00 93.56 210 PRO A N 1
ATOM 1555 C CA . PRO A 1 210 ? 2.355 -5.531 3.857 1.00 93.56 210 PRO A CA 1
ATOM 1556 C C . PRO A 1 210 ? 2.823 -6.398 5.043 1.00 93.56 210 PRO A C 1
ATOM 1558 O O . PRO A 1 210 ? 2.572 -6.052 6.198 1.00 93.56 210 PRO A O 1
ATOM 1561 N N . PRO A 1 211 ? 3.534 -7.513 4.794 1.00 92.06 211 PRO A N 1
ATOM 1562 C CA . PRO A 1 211 ? 4.109 -8.349 5.856 1.00 92.06 211 PRO A CA 1
ATOM 1563 C C . PRO A 1 211 ? 5.121 -7.619 6.753 1.00 92.06 211 PRO A C 1
ATOM 1565 O O . PRO A 1 211 ? 5.259 -7.956 7.927 1.00 92.06 211 PRO A O 1
ATOM 1568 N N . ASP A 1 212 ? 5.784 -6.599 6.207 1.00 91.69 212 ASP A N 1
ATOM 1569 C CA . ASP A 1 212 ? 6.858 -5.854 6.871 1.00 91.69 212 ASP A CA 1
ATOM 1570 C C . ASP A 1 212 ? 6.358 -4.621 7.642 1.00 91.69 212 ASP A C 1
ATOM 1572 O O . ASP A 1 212 ? 7.141 -3.771 8.074 1.00 91.69 212 ASP A O 1
ATOM 1576 N N . SER A 1 213 ? 5.040 -4.487 7.793 1.00 95.00 213 SER A N 1
ATOM 1577 C CA . SER A 1 213 ? 4.429 -3.351 8.473 1.00 95.00 213 SER A CA 1
ATOM 1578 C C . SER A 1 213 ? 4.463 -3.513 9.989 1.00 95.00 213 SER A C 1
ATOM 1580 O O . SER A 1 213 ? 3.923 -4.484 10.507 1.00 95.00 213 SER A O 1
ATOM 1582 N N . TYR A 1 214 ? 5.021 -2.533 10.698 1.00 95.94 214 TYR A N 1
ATOM 1583 C CA . TYR A 1 214 ? 4.837 -2.366 12.147 1.00 95.94 214 TYR A CA 1
ATOM 1584 C C . TYR A 1 214 ? 3.714 -1.370 12.468 1.00 95.94 214 TYR A C 1
ATOM 1586 O O . TYR A 1 214 ? 3.212 -1.320 13.588 1.00 95.94 214 TYR A O 1
ATOM 1594 N N . GLU A 1 215 ? 3.300 -0.577 11.479 1.00 96.00 215 GLU A N 1
ATOM 1595 C CA . GLU A 1 215 ? 2.314 0.487 11.627 1.00 96.00 215 GLU A CA 1
ATOM 1596 C C . GLU A 1 215 ? 1.564 0.724 10.313 1.00 96.00 215 GLU A C 1
ATOM 1598 O O . GLU A 1 215 ? 2.144 0.668 9.223 1.00 96.00 215 GLU A O 1
ATOM 1603 N N . VAL A 1 216 ? 0.275 1.037 10.428 1.00 96.19 216 VAL A N 1
ATOM 1604 C CA . VAL A 1 216 ? -0.581 1.513 9.340 1.00 96.19 216 VAL A CA 1
ATOM 1605 C C . VAL A 1 216 ? -0.889 2.989 9.566 1.00 96.19 216 VAL A C 1
ATOM 1607 O O . VAL A 1 216 ? -1.329 3.366 10.650 1.00 96.19 216 VAL A O 1
ATOM 1610 N N . ASN A 1 217 ? -0.706 3.801 8.527 1.00 95.94 217 ASN A N 1
ATOM 1611 C CA . ASN A 1 217 ? -1.031 5.223 8.511 1.00 95.94 217 ASN A CA 1
ATOM 1612 C C . ASN A 1 217 ? -2.041 5.505 7.413 1.00 95.94 217 ASN A C 1
ATOM 1614 O O . ASN A 1 217 ? -1.899 5.007 6.295 1.00 95.94 217 ASN A O 1
ATOM 1618 N N . PHE A 1 218 ? -3.041 6.330 7.696 1.00 96.81 218 PHE A N 1
ATOM 1619 C CA . PHE A 1 218 ? -3.930 6.815 6.655 1.00 96.81 218 PHE A CA 1
ATOM 1620 C C . PHE A 1 218 ? -4.547 8.171 6.960 1.00 96.81 218 PHE A C 1
ATOM 1622 O O . PHE A 1 218 ? -4.637 8.621 8.100 1.00 96.81 218 PHE A O 1
ATOM 1629 N N . ILE A 1 219 ? -5.014 8.807 5.894 1.00 97.00 219 ILE A N 1
ATOM 1630 C CA . ILE A 1 219 ? -5.824 10.018 5.899 1.00 97.00 219 ILE A CA 1
ATOM 1631 C C . ILE A 1 219 ? -6.993 9.827 4.938 1.00 97.00 219 ILE A C 1
ATOM 1633 O O . ILE A 1 219 ? -6.936 9.013 4.012 1.00 97.00 219 ILE A O 1
ATOM 1637 N N . LEU A 1 220 ? -8.051 10.608 5.131 1.00 97.94 220 LEU A N 1
ATOM 1638 C CA . LEU A 1 220 ? -9.174 10.650 4.205 1.00 97.94 220 LEU A CA 1
ATOM 1639 C C . LEU A 1 220 ? -9.233 12.002 3.507 1.00 97.94 220 LEU A C 1
ATOM 1641 O O . LEU A 1 220 ? -8.999 13.042 4.122 1.00 97.94 220 LEU A O 1
ATOM 1645 N N . HIS A 1 221 ? -9.568 12.010 2.222 1.00 97.19 221 HIS A N 1
ATOM 1646 C CA . HIS A 1 221 ? -9.695 13.253 1.466 1.00 97.19 221 HIS A CA 1
ATOM 1647 C C . HIS A 1 221 ? -10.715 13.157 0.334 1.00 97.19 221 HIS A C 1
ATOM 1649 O O . HIS A 1 221 ? -11.079 12.072 -0.107 1.00 97.19 221 HIS A O 1
ATOM 1655 N N . ASP A 1 222 ? -11.160 14.306 -0.172 1.00 96.50 222 ASP A N 1
ATOM 1656 C CA . ASP A 1 222 ? -12.070 14.383 -1.326 1.00 96.50 222 ASP A CA 1
ATOM 1657 C C . ASP A 1 222 ? -11.341 14.533 -2.675 1.00 96.50 222 ASP A C 1
ATOM 1659 O O . ASP A 1 222 ? -11.961 14.516 -3.735 1.00 96.50 222 ASP A O 1
ATOM 1663 N N . GLY A 1 223 ? -10.016 14.720 -2.645 1.00 95.19 223 GLY A N 1
ATOM 1664 C CA . GLY A 1 223 ? -9.197 14.974 -3.838 1.00 95.19 223 GLY A CA 1
ATOM 1665 C C . GLY A 1 223 ? -9.299 16.407 -4.380 1.00 95.19 223 GLY A C 1
ATOM 1666 O O . GLY A 1 223 ? -8.608 16.742 -5.342 1.00 95.19 223 GLY A O 1
ATOM 1667 N N . ALA A 1 224 ? -10.104 17.257 -3.740 1.00 94.31 224 ALA A N 1
ATOM 1668 C CA . ALA A 1 224 ? -10.339 18.661 -4.069 1.00 94.31 224 ALA A CA 1
ATOM 1669 C C . ALA A 1 224 ? -9.913 19.620 -2.935 1.00 94.31 224 ALA A C 1
ATOM 1671 O O . ALA A 1 224 ? -10.257 20.801 -2.954 1.00 94.31 224 ALA A O 1
ATOM 1672 N N . GLY A 1 225 ? -9.135 19.129 -1.965 1.00 92.56 225 GLY A N 1
ATOM 1673 C CA . GLY A 1 225 ? -8.504 19.934 -0.917 1.00 92.56 225 GLY A CA 1
ATOM 1674 C C . GLY A 1 225 ? -9.138 19.818 0.470 1.00 92.56 225 GLY A C 1
ATOM 1675 O O . GLY A 1 225 ? -8.632 20.441 1.402 1.00 92.56 225 GLY A O 1
ATOM 1676 N N . ALA A 1 226 ? -10.206 19.032 0.646 1.00 96.12 226 ALA A N 1
ATOM 1677 C CA . ALA A 1 226 ? -10.723 18.701 1.973 1.00 96.12 226 ALA A CA 1
ATOM 1678 C C . ALA A 1 226 ? -10.035 17.441 2.510 1.00 96.12 226 ALA A C 1
ATOM 1680 O O . ALA A 1 226 ? -10.015 16.410 1.838 1.00 96.12 226 ALA A O 1
ATOM 1681 N N . TYR A 1 227 ? -9.508 17.532 3.732 1.00 96.38 227 TYR A N 1
ATOM 1682 C CA . TYR A 1 227 ? -8.749 16.466 4.385 1.00 96.38 227 TYR A CA 1
ATOM 1683 C C . TYR A 1 227 ? -9.257 16.206 5.795 1.00 96.38 227 TYR A C 1
ATOM 1685 O O . TYR A 1 227 ? -9.314 17.127 6.613 1.00 96.38 227 TYR A O 1
ATOM 1693 N N . GLU A 1 228 ? -9.537 14.945 6.094 1.00 96.75 228 GLU A N 1
ATOM 1694 C CA . GLU A 1 228 ? -9.647 14.434 7.452 1.00 96.75 228 GLU A CA 1
ATOM 1695 C C . GLU A 1 228 ? -8.380 13.646 7.786 1.00 96.75 228 GLU A C 1
ATOM 1697 O O . GLU A 1 228 ? -8.151 12.549 7.282 1.00 96.75 228 GLU A O 1
ATOM 1702 N N . ASN A 1 229 ? -7.532 14.246 8.610 1.00 94.88 229 ASN A N 1
ATOM 1703 C CA . ASN A 1 229 ? -6.234 13.710 9.007 1.00 94.88 229 ASN A CA 1
ATOM 1704 C C . ASN A 1 229 ? -6.051 13.794 10.524 1.00 94.88 229 ASN A C 1
ATOM 1706 O O . ASN A 1 229 ? -4.956 14.086 11.002 1.00 94.88 229 ASN A O 1
ATOM 1710 N N . ASN A 1 230 ? -7.143 13.627 11.278 1.00 93.81 230 ASN A N 1
ATOM 1711 C CA . ASN A 1 230 ? -7.108 13.591 12.737 1.00 93.81 230 ASN A CA 1
ATOM 1712 C C . ASN A 1 230 ? -6.399 14.823 13.337 1.00 93.81 230 ASN A C 1
ATOM 1714 O O . ASN A 1 230 ? -5.462 14.726 14.125 1.00 93.81 230 ASN A O 1
ATOM 1718 N N . SER A 1 231 ? -6.803 16.015 12.891 1.00 92.12 231 SER A N 1
ATOM 1719 C CA . SER A 1 231 ? -6.196 17.294 13.302 1.00 92.12 231 SER A CA 1
ATOM 1720 C C . SER A 1 231 ? -4.686 17.425 13.030 1.00 92.12 231 SER A C 1
ATOM 1722 O O . SER A 1 231 ? -3.996 18.161 13.730 1.00 92.12 231 SER A O 1
ATOM 1724 N N . GLY A 1 232 ? -4.176 16.763 11.988 1.00 91.12 232 GLY A N 1
ATOM 1725 C CA . GLY A 1 232 ? -2.761 16.814 11.604 1.00 91.12 232 GLY A CA 1
ATOM 1726 C C . GLY A 1 232 ? -1.893 15.708 12.197 1.00 91.12 232 GLY A C 1
ATOM 1727 O O . GLY A 1 232 ? -0.681 15.767 12.025 1.00 91.12 232 GLY A O 1
ATOM 1728 N N . LEU A 1 233 ? -2.493 14.735 12.887 1.00 92.00 233 LEU A N 1
ATOM 1729 C CA . LEU A 1 233 ? -1.787 13.594 13.478 1.00 92.00 233 LEU A CA 1
ATOM 1730 C C . LEU A 1 233 ? -1.844 12.330 12.616 1.00 92.00 233 LEU A C 1
ATOM 1732 O O . LEU A 1 233 ? -1.196 11.350 12.960 1.00 92.00 233 LEU A O 1
ATOM 1736 N N . ASP A 1 234 ? -2.620 12.358 11.531 1.00 94.75 234 ASP A N 1
ATOM 1737 C CA . ASP A 1 234 ? -3.007 11.189 10.746 1.00 94.75 234 ASP A CA 1
ATOM 1738 C C . ASP A 1 234 ? -3.743 10.129 11.597 1.00 94.75 234 ASP A C 1
ATOM 1740 O O . ASP A 1 234 ? -3.906 10.238 12.820 1.00 94.75 234 ASP A O 1
ATOM 1744 N N . PHE A 1 235 ? -4.300 9.120 10.933 1.00 96.69 235 PHE A N 1
ATOM 1745 C CA . PHE A 1 235 ? -4.815 7.936 11.607 1.00 96.69 235 PHE A CA 1
ATOM 1746 C C . PHE A 1 235 ? -3.730 6.872 11.614 1.00 96.69 235 PHE A C 1
ATOM 1748 O O . PHE A 1 235 ? -3.398 6.321 10.565 1.00 96.69 235 PHE A O 1
ATOM 1755 N N . THR A 1 236 ? -3.209 6.583 12.801 1.00 96.50 236 THR A N 1
ATOM 1756 C CA . THR A 1 236 ? -2.065 5.693 12.983 1.00 96.50 236 THR A CA 1
ATOM 1757 C C . THR A 1 236 ? -2.433 4.539 13.903 1.00 96.50 236 THR A C 1
ATOM 1759 O O . THR A 1 236 ? -2.936 4.750 15.007 1.00 96.50 236 THR A O 1
ATOM 1762 N N . PHE A 1 237 ? -2.183 3.312 13.444 1.00 97.00 237 PHE A N 1
ATOM 1763 C CA . PHE A 1 237 ? -2.493 2.084 14.173 1.00 97.00 237 PHE A CA 1
ATOM 1764 C C . PHE A 1 237 ? -1.294 1.126 14.149 1.00 97.00 237 PHE A C 1
ATOM 1766 O O . PHE A 1 237 ? -0.780 0.839 13.063 1.00 97.00 237 PHE A O 1
ATOM 1773 N N . PRO A 1 238 ? -0.863 0.579 15.301 1.00 97.06 238 PRO A N 1
ATOM 1774 C CA . PRO A 1 238 ? 0.196 -0.424 15.333 1.00 97.06 238 PRO A CA 1
ATOM 1775 C C . PRO A 1 238 ? -0.280 -1.726 14.681 1.00 97.06 238 PRO A C 1
ATOM 1777 O O . PRO A 1 238 ? -1.399 -2.182 14.929 1.00 97.06 238 PRO A O 1
ATOM 1780 N N . ALA A 1 239 ? 0.580 -2.339 13.873 1.00 96.44 239 ALA A N 1
ATOM 1781 C CA . ALA A 1 239 ? 0.303 -3.608 13.215 1.00 96.44 239 ALA A CA 1
ATOM 1782 C C . ALA A 1 239 ? 0.867 -4.784 14.029 1.00 96.44 239 ALA A C 1
ATOM 1784 O O . ALA A 1 239 ? 2.027 -4.786 14.435 1.00 96.44 239 ALA A O 1
ATOM 1785 N N . ALA A 1 240 ? 0.049 -5.810 14.248 1.00 96.25 240 ALA A N 1
ATOM 1786 C CA . ALA A 1 240 ? 0.462 -7.059 14.874 1.00 96.25 240 ALA A CA 1
ATOM 1787 C C . ALA A 1 240 ? 1.057 -8.036 13.849 1.00 96.25 240 ALA A C 1
ATOM 1789 O O . ALA A 1 240 ? 0.736 -8.001 12.660 1.00 96.25 240 ALA A O 1
ATOM 1790 N N . GLY A 1 241 ? 1.918 -8.944 14.315 1.00 91.06 241 GLY A N 1
ATOM 1791 C CA . GLY A 1 241 ? 2.506 -9.998 13.482 1.00 91.06 241 GLY A CA 1
ATOM 1792 C C . GLY A 1 241 ? 3.499 -9.508 12.420 1.00 91.06 241 GLY A C 1
ATOM 1793 O O . GLY A 1 241 ? 3.964 -10.322 11.621 1.00 91.06 241 GLY A O 1
ATOM 1794 N N . GLY A 1 242 ? 3.846 -8.218 12.403 1.00 88.81 242 GLY A N 1
ATOM 1795 C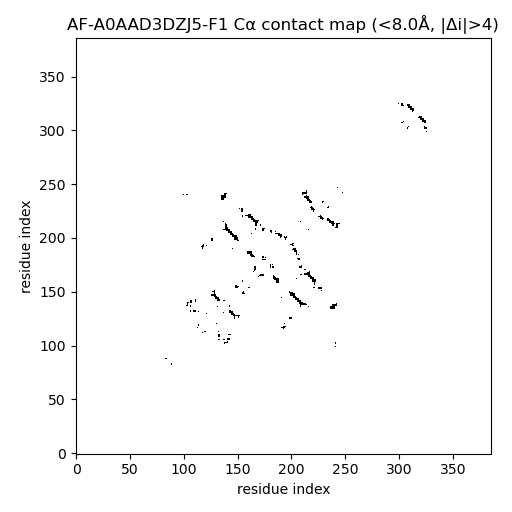 CA . GLY A 1 242 ? 4.818 -7.608 11.493 1.00 88.81 242 GLY A CA 1
ATOM 1796 C C . GLY A 1 242 ? 6.228 -7.504 12.069 1.00 88.81 242 GLY A C 1
ATOM 1797 O O . GLY A 1 242 ? 6.549 -8.155 13.063 1.00 88.81 242 GLY A O 1
ATOM 1798 N N . LEU A 1 243 ? 7.087 -6.733 11.403 1.00 90.62 243 LEU A N 1
ATOM 1799 C CA . LEU A 1 243 ? 8.382 -6.314 11.952 1.00 90.62 243 LEU A CA 1
ATOM 1800 C C . LEU A 1 243 ? 8.164 -5.423 13.183 1.00 90.62 243 LEU A C 1
ATOM 1802 O O . LEU A 1 243 ? 7.105 -4.818 13.327 1.00 90.62 243 LEU A O 1
ATOM 1806 N N . THR A 1 244 ? 9.151 -5.333 14.072 1.00 93.31 244 THR A N 1
ATOM 1807 C CA . THR A 1 244 ? 9.149 -4.282 15.099 1.00 93.31 244 THR A CA 1
ATOM 1808 C C . THR A 1 244 ? 9.719 -2.992 14.518 1.00 93.31 244 THR A C 1
ATOM 1810 O O . THR A 1 244 ? 10.385 -3.009 13.477 1.00 93.31 244 THR A O 1
ATOM 1813 N N . TYR A 1 245 ? 9.474 -1.867 15.190 1.00 93.06 245 TYR A N 1
ATOM 1814 C CA . TYR A 1 245 ? 10.073 -0.590 14.806 1.00 93.06 245 TYR A CA 1
ATOM 1815 C C . TYR A 1 245 ? 11.608 -0.673 14.807 1.00 93.06 245 TYR A C 1
ATOM 1817 O O . TYR A 1 245 ? 12.255 -0.234 13.861 1.00 93.06 245 TYR A O 1
ATOM 1825 N N . GLU A 1 246 ? 12.194 -1.311 15.818 1.00 93.69 246 GLU A N 1
ATOM 1826 C CA . GLU A 1 246 ? 13.643 -1.484 15.953 1.00 93.69 246 GLU A CA 1
ATOM 1827 C C . GLU A 1 246 ? 14.200 -2.314 14.795 1.00 93.69 246 GLU A C 1
ATOM 1829 O O . GLU A 1 246 ? 15.114 -1.872 14.105 1.00 93.69 246 GLU A O 1
ATOM 1834 N N . ALA A 1 247 ? 13.577 -3.459 14.490 1.00 92.06 247 ALA A N 1
ATOM 1835 C CA . ALA A 1 247 ? 13.986 -4.300 13.369 1.00 92.06 247 ALA A CA 1
ATOM 1836 C C . ALA A 1 247 ? 13.852 -3.573 12.018 1.00 92.06 247 ALA A C 1
ATOM 1838 O O . ALA A 1 247 ? 14.663 -3.777 11.107 1.00 92.06 247 ALA A O 1
ATOM 1839 N N . TRP A 1 248 ? 12.850 -2.697 11.875 1.00 93.62 248 TRP A N 1
ATOM 1840 C CA . TRP A 1 248 ? 12.723 -1.825 10.710 1.00 93.62 248 TRP A CA 1
ATOM 1841 C C . TRP A 1 248 ? 13.872 -0.819 10.628 1.00 93.62 248 TRP A C 1
ATOM 1843 O O . TRP A 1 248 ? 14.457 -0.651 9.557 1.00 93.62 248 TRP A O 1
ATOM 1853 N N . VAL A 1 249 ? 14.220 -0.152 11.724 1.00 92.88 249 VAL A N 1
ATOM 1854 C CA . VAL A 1 249 ? 15.324 0.817 11.749 1.00 92.88 249 VAL A CA 1
ATOM 1855 C C . VAL A 1 249 ? 16.659 0.130 11.458 1.00 92.88 249 VAL A C 1
ATOM 1857 O O . VAL A 1 249 ? 17.400 0.597 10.592 1.00 92.88 249 VAL A O 1
ATOM 1860 N N . ASP A 1 250 ? 16.928 -1.012 12.085 1.00 93.56 250 ASP A N 1
ATOM 1861 C CA . ASP A 1 250 ? 18.193 -1.739 11.940 1.00 93.56 250 ASP A CA 1
ATOM 1862 C C . ASP A 1 250 ? 18.433 -2.199 10.494 1.00 93.56 250 ASP A C 1
ATOM 1864 O O . ASP A 1 250 ? 19.538 -2.079 9.963 1.00 93.56 250 ASP A O 1
ATOM 1868 N N . SER A 1 251 ? 17.379 -2.625 9.795 1.00 91.38 251 SER A N 1
ATOM 1869 C CA . SER A 1 251 ? 17.473 -3.053 8.391 1.00 91.38 251 SER A CA 1
ATOM 1870 C C . SER A 1 251 ? 17.450 -1.893 7.374 1.00 91.38 251 SER A C 1
ATOM 1872 O O . SER A 1 251 ? 17.432 -2.121 6.160 1.00 91.38 251 SER A O 1
ATOM 1874 N N . ALA A 1 252 ? 17.457 -0.624 7.810 1.00 89.25 252 ALA A N 1
ATOM 1875 C CA . ALA A 1 252 ? 17.336 0.532 6.910 1.00 89.25 252 ALA A CA 1
ATOM 1876 C C . ALA A 1 252 ? 18.479 0.633 5.885 1.00 89.25 252 ALA A C 1
ATOM 1878 O O . ALA A 1 252 ? 18.233 0.965 4.720 1.00 89.25 252 ALA A O 1
ATOM 1879 N N . ALA A 1 253 ? 19.711 0.317 6.296 1.00 90.00 253 ALA A N 1
ATOM 1880 C CA . ALA A 1 253 ? 20.878 0.324 5.414 1.00 90.00 253 ALA A CA 1
ATOM 1881 C C . ALA A 1 253 ? 20.761 -0.744 4.315 1.00 90.00 253 ALA A C 1
ATOM 1883 O O . ALA A 1 253 ? 20.965 -0.453 3.136 1.00 90.00 253 ALA A O 1
ATOM 1884 N N . GLU A 1 254 ? 20.353 -1.956 4.685 1.00 91.62 254 GLU A N 1
ATOM 1885 C CA . GLU A 1 254 ? 20.146 -3.070 3.756 1.00 91.62 254 GLU A CA 1
ATOM 1886 C C . GLU A 1 254 ? 19.036 -2.752 2.752 1.00 91.62 254 GLU A C 1
ATOM 1888 O O . GLU A 1 254 ? 19.226 -2.908 1.544 1.00 91.62 254 GLU A O 1
ATOM 1893 N N . ARG A 1 255 ? 17.908 -2.193 3.218 1.00 88.94 255 ARG A N 1
ATOM 1894 C CA . ARG A 1 255 ? 16.828 -1.733 2.330 1.00 88.94 255 ARG A CA 1
ATOM 1895 C C . ARG A 1 255 ? 17.293 -0.636 1.374 1.00 88.94 255 ARG A C 1
ATOM 1897 O O . ARG A 1 255 ? 16.852 -0.602 0.226 1.00 88.94 255 ARG A O 1
ATOM 1904 N N . ALA A 1 256 ? 18.168 0.272 1.808 1.00 88.25 256 ALA A N 1
ATOM 1905 C CA . ALA A 1 256 ? 18.717 1.310 0.937 1.00 88.25 256 ALA A CA 1
ATOM 1906 C C . ALA A 1 256 ? 19.603 0.720 -0.172 1.00 88.25 256 ALA A C 1
ATOM 1908 O O . ALA A 1 256 ? 19.447 1.095 -1.335 1.00 88.25 256 ALA A O 1
ATOM 1909 N N . VAL A 1 257 ? 20.467 -0.242 0.168 1.00 93.56 257 VAL A N 1
ATOM 1910 C CA . VAL A 1 257 ? 21.295 -0.968 -0.808 1.00 93.56 257 VAL A CA 1
ATOM 1911 C C . VAL A 1 257 ? 20.423 -1.762 -1.781 1.00 93.56 257 VAL A C 1
ATOM 1913 O O . VAL A 1 257 ? 20.631 -1.679 -2.991 1.00 93.56 257 VAL A O 1
ATOM 1916 N N . ALA A 1 258 ? 19.404 -2.465 -1.282 1.00 89.50 258 ALA A N 1
ATOM 1917 C CA . ALA A 1 258 ? 18.474 -3.227 -2.111 1.00 89.50 258 ALA A CA 1
ATOM 1918 C C . ALA A 1 258 ? 17.712 -2.332 -3.105 1.00 89.50 258 ALA A C 1
ATOM 1920 O O . ALA A 1 258 ? 17.595 -2.678 -4.280 1.00 89.50 258 ALA A O 1
ATOM 1921 N N . ARG A 1 259 ? 17.248 -1.148 -2.673 1.00 87.88 259 ARG A N 1
ATOM 1922 C CA . ARG A 1 259 ? 16.597 -0.168 -3.562 1.00 87.88 259 ARG A CA 1
ATOM 1923 C C . ARG A 1 259 ? 17.533 0.334 -4.658 1.00 87.88 259 ARG A C 1
ATOM 1925 O O . ARG A 1 259 ? 17.111 0.456 -5.806 1.00 87.88 259 ARG A O 1
ATOM 1932 N N . GLU A 1 260 ? 18.789 0.613 -4.321 1.00 91.62 260 GLU A N 1
ATOM 1933 C CA . GLU A 1 260 ? 19.784 1.054 -5.302 1.00 91.62 260 GLU A CA 1
ATOM 1934 C C . GLU A 1 260 ? 20.090 -0.041 -6.327 1.00 91.62 260 GLU A C 1
ATOM 1936 O O . GLU A 1 260 ? 20.152 0.231 -7.528 1.00 91.62 260 GLU A O 1
ATOM 1941 N N . LEU A 1 261 ? 20.238 -1.285 -5.868 1.00 94.75 261 LEU A N 1
ATOM 1942 C CA . LEU A 1 261 ? 20.466 -2.429 -6.744 1.00 94.75 261 LEU A CA 1
ATOM 1943 C C . LEU A 1 261 ? 19.277 -2.647 -7.687 1.00 94.75 261 LEU A C 1
ATOM 1945 O O . LEU A 1 261 ? 19.465 -2.710 -8.900 1.00 94.75 261 LEU A O 1
ATOM 1949 N N . ALA A 1 262 ? 18.052 -2.648 -7.155 1.00 91.88 262 ALA A N 1
ATOM 1950 C CA . ALA A 1 262 ? 16.835 -2.790 -7.949 1.00 91.88 262 ALA A CA 1
ATOM 1951 C C . ALA A 1 262 ? 16.683 -1.670 -8.992 1.00 91.88 262 ALA A C 1
ATOM 1953 O O . ALA A 1 262 ? 16.275 -1.933 -10.125 1.00 91.88 262 ALA A O 1
ATOM 1954 N N . ARG A 1 263 ? 17.047 -0.425 -8.644 1.00 91.94 263 ARG A N 1
ATOM 1955 C CA . ARG A 1 263 ? 17.066 0.697 -9.594 1.00 91.94 263 ARG A CA 1
ATOM 1956 C C . ARG A 1 263 ? 18.048 0.439 -10.734 1.00 91.94 263 ARG A C 1
ATOM 1958 O O . ARG A 1 263 ? 17.665 0.567 -11.892 1.00 91.94 263 ARG A O 1
ATOM 1965 N N . ARG A 1 264 ? 19.284 0.043 -10.420 1.00 96.44 264 ARG A N 1
ATOM 1966 C CA . ARG A 1 264 ? 20.317 -0.244 -11.430 1.00 96.44 264 ARG A CA 1
ATOM 1967 C C . ARG A 1 264 ? 19.919 -1.389 -12.352 1.00 96.44 264 ARG A C 1
ATOM 1969 O O . ARG A 1 264 ? 20.106 -1.291 -13.560 1.00 96.44 264 ARG A O 1
ATOM 1976 N N . GLU A 1 265 ? 19.338 -2.450 -11.805 1.00 95.25 265 GLU A N 1
ATOM 1977 C CA . GLU A 1 265 ? 18.821 -3.562 -12.604 1.00 95.25 265 GLU A CA 1
ATOM 1978 C C . GLU A 1 265 ? 17.661 -3.129 -13.507 1.00 95.25 265 GLU A C 1
ATOM 1980 O O . GLU A 1 265 ? 17.611 -3.516 -14.674 1.00 95.25 265 GLU A O 1
ATOM 1985 N N . ALA A 1 266 ? 16.737 -2.305 -13.005 1.00 93.69 266 ALA A N 1
ATOM 1986 C CA . ALA A 1 266 ? 15.632 -1.781 -13.802 1.00 93.69 266 ALA A CA 1
ATOM 1987 C C . ALA A 1 266 ? 16.118 -0.860 -14.932 1.00 93.69 266 ALA A C 1
ATOM 1989 O O . ALA A 1 266 ? 15.647 -0.986 -16.061 1.00 93.69 266 ALA A O 1
ATOM 1990 N N . GLU A 1 267 ? 17.084 0.018 -14.656 1.00 95.44 267 GLU A N 1
ATOM 1991 C CA . GLU A 1 267 ? 17.726 0.868 -15.663 1.00 95.44 267 GLU A CA 1
ATOM 1992 C C . GLU A 1 267 ? 18.465 0.033 -16.715 1.00 95.44 267 GLU A C 1
ATOM 1994 O O . GLU A 1 267 ? 18.328 0.301 -17.907 1.00 95.44 267 GLU A O 1
ATOM 1999 N N . ALA A 1 268 ? 19.185 -1.015 -16.304 1.00 96.94 268 ALA A N 1
ATOM 2000 C CA . ALA A 1 268 ? 19.858 -1.928 -17.224 1.00 96.94 268 ALA A CA 1
ATOM 2001 C C . ALA A 1 268 ? 18.862 -2.674 -18.127 1.00 96.94 268 ALA A C 1
ATOM 2003 O O . ALA A 1 268 ? 19.072 -2.744 -19.338 1.00 96.94 268 ALA A O 1
ATOM 2004 N N . ARG A 1 269 ? 17.748 -3.172 -17.568 1.00 96.75 269 ARG A N 1
ATOM 2005 C CA . ARG A 1 269 ? 16.667 -3.795 -18.351 1.00 96.75 269 ARG A CA 1
ATOM 2006 C C . ARG A 1 269 ? 16.054 -2.812 -19.346 1.00 96.75 269 ARG A C 1
ATOM 2008 O O . ARG A 1 269 ? 15.945 -3.131 -20.525 1.00 96.75 269 ARG A O 1
ATOM 2015 N N . ALA A 1 270 ? 15.723 -1.601 -18.901 1.00 96.38 270 ALA A N 1
ATOM 2016 C CA . ALA A 1 270 ? 15.156 -0.570 -19.767 1.00 96.38 270 ALA A CA 1
ATOM 2017 C C . ALA A 1 270 ? 16.132 -0.134 -20.874 1.00 96.38 270 ALA A C 1
ATOM 2019 O O . ALA A 1 270 ? 15.714 0.109 -22.006 1.00 96.38 270 ALA A O 1
ATOM 2020 N N . ALA A 1 271 ? 17.430 -0.058 -20.569 1.00 97.12 271 ALA A N 1
ATOM 2021 C CA . ALA A 1 271 ? 18.464 0.248 -21.548 1.00 97.12 271 ALA A CA 1
ATOM 2022 C C . ALA A 1 271 ? 18.584 -0.859 -22.600 1.00 97.12 271 ALA A C 1
ATOM 2024 O O . ALA A 1 271 ? 18.644 -0.552 -23.788 1.00 97.12 271 ALA A O 1
ATOM 2025 N N . GLU A 1 272 ? 18.571 -2.131 -22.198 1.00 96.81 272 GLU A N 1
ATOM 2026 C CA . GLU A 1 272 ? 18.618 -3.249 -23.143 1.00 96.81 272 GLU A CA 1
ATOM 2027 C C . GLU A 1 272 ? 17.366 -3.294 -24.025 1.00 96.81 272 GLU A C 1
ATOM 2029 O O . GLU A 1 272 ? 17.475 -3.362 -25.248 1.00 96.81 272 GLU A O 1
ATOM 2034 N N . GLU A 1 273 ? 16.175 -3.133 -23.447 1.00 96.75 273 GLU A N 1
ATOM 2035 C CA . GLU A 1 273 ? 14.931 -3.023 -24.216 1.00 96.75 273 GLU A CA 1
ATOM 2036 C C . GLU A 1 273 ? 14.966 -1.853 -25.207 1.00 96.75 273 GLU A C 1
ATOM 2038 O O . GLU A 1 273 ? 14.513 -1.982 -26.348 1.00 96.75 273 GLU A O 1
ATOM 2043 N N . ALA A 1 274 ? 15.532 -0.710 -24.806 1.00 97.12 274 ALA A N 1
ATOM 2044 C CA . ALA A 1 274 ? 15.712 0.436 -25.687 1.00 97.12 274 ALA A CA 1
ATOM 2045 C C . ALA A 1 274 ? 16.709 0.141 -26.817 1.00 97.12 274 ALA A C 1
ATOM 2047 O O . ALA A 1 274 ? 16.456 0.533 -27.955 1.00 97.12 274 ALA A O 1
ATOM 2048 N N . ARG A 1 275 ? 17.804 -0.581 -26.541 1.00 98.00 275 ARG A N 1
ATOM 2049 C CA . ARG A 1 275 ? 18.775 -1.009 -27.563 1.00 98.00 275 ARG A CA 1
ATOM 2050 C C . ARG A 1 275 ? 18.155 -1.983 -28.553 1.00 98.00 275 ARG A C 1
ATOM 2052 O O . ARG A 1 275 ? 18.315 -1.792 -29.756 1.00 98.00 275 ARG A O 1
ATOM 2059 N N . VAL A 1 276 ? 17.415 -2.978 -28.069 1.00 98.19 276 VAL A N 1
ATOM 2060 C CA . VAL A 1 276 ? 16.690 -3.934 -28.915 1.00 98.19 276 VAL A CA 1
ATOM 2061 C C . VAL A 1 276 ? 15.676 -3.200 -29.789 1.00 98.19 276 VAL A C 1
ATOM 2063 O O . VAL A 1 276 ? 15.649 -3.413 -31.000 1.00 98.19 276 VAL A O 1
ATOM 2066 N N . ARG A 1 277 ? 14.897 -2.277 -29.212 1.00 97.75 277 ARG A N 1
ATOM 2067 C CA . ARG A 1 277 ? 13.928 -1.466 -29.960 1.00 97.75 277 ARG A CA 1
ATOM 2068 C C . ARG A 1 277 ? 14.611 -0.597 -31.016 1.00 97.75 277 ARG A C 1
ATOM 2070 O O . ARG A 1 277 ? 14.161 -0.584 -32.154 1.00 97.75 277 ARG A O 1
ATOM 2077 N N . ALA A 1 278 ? 15.709 0.073 -30.668 1.00 97.81 278 ALA A N 1
ATOM 2078 C CA . ALA A 1 278 ? 16.472 0.903 -31.599 1.00 97.81 278 ALA A CA 1
ATOM 2079 C C . ALA A 1 278 ? 17.087 0.082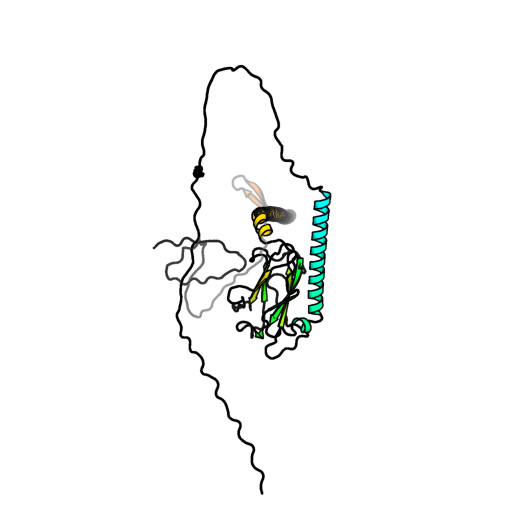 -32.744 1.00 97.81 278 ALA A C 1
ATOM 2081 O O . ALA A 1 278 ? 17.106 0.521 -33.892 1.00 97.81 278 ALA A O 1
ATOM 2082 N N . HIS A 1 279 ? 17.567 -1.129 -32.454 1.00 97.94 279 HIS A N 1
ATOM 2083 C CA . HIS A 1 279 ? 18.072 -2.037 -33.478 1.00 97.94 279 HIS A CA 1
ATOM 2084 C C . HIS A 1 279 ? 16.952 -2.507 -34.415 1.00 97.94 279 HIS A C 1
ATOM 2086 O O . HIS A 1 279 ? 17.126 -2.500 -35.631 1.00 97.94 279 HIS A O 1
ATOM 2092 N N . GLN A 1 280 ? 15.782 -2.854 -33.871 1.00 97.12 280 GLN A N 1
ATOM 2093 C CA . GLN A 1 280 ? 14.612 -3.223 -34.671 1.00 97.12 280 GLN A CA 1
ATOM 2094 C C . GLN A 1 280 ? 14.147 -2.080 -35.578 1.00 97.12 280 GLN A C 1
ATOM 2096 O O . GLN A 1 280 ? 13.868 -2.321 -36.750 1.00 97.12 280 GLN A O 1
ATOM 2101 N N . THR A 1 281 ? 14.108 -0.841 -35.078 1.00 97.81 281 THR A N 1
ATOM 2102 C CA . THR A 1 281 ? 13.754 0.321 -35.908 1.00 97.81 281 THR A CA 1
ATOM 2103 C C . THR A 1 281 ? 14.781 0.554 -37.012 1.00 97.81 281 THR A C 1
ATOM 2105 O O . THR A 1 281 ? 14.394 0.757 -38.155 1.00 97.81 281 THR A O 1
ATOM 2108 N N . MET A 1 282 ? 16.078 0.428 -36.708 1.00 97.88 282 MET A N 1
ATOM 2109 C CA . MET A 1 282 ? 17.151 0.533 -37.707 1.00 97.88 282 MET A CA 1
ATOM 2110 C C . MET A 1 282 ? 17.020 -0.514 -38.820 1.00 97.88 282 MET A C 1
ATOM 2112 O O . MET A 1 282 ? 17.171 -0.189 -39.995 1.00 97.88 282 MET A O 1
ATOM 2116 N N . LEU A 1 283 ? 16.727 -1.771 -38.470 1.00 98.00 283 LEU A N 1
ATOM 2117 C CA . LEU A 1 283 ? 16.512 -2.828 -39.462 1.00 98.00 283 LEU A CA 1
ATOM 2118 C C . LEU A 1 283 ? 15.282 -2.549 -40.332 1.00 98.00 283 LEU A C 1
ATOM 2120 O O . LEU A 1 283 ? 15.361 -2.697 -41.549 1.00 98.00 283 LEU A O 1
ATOM 2124 N N . ALA A 1 284 ? 14.175 -2.106 -39.733 1.00 97.31 284 ALA A N 1
ATOM 2125 C CA . ALA A 1 284 ? 12.965 -1.756 -40.473 1.00 97.31 284 ALA A CA 1
ATOM 2126 C C . ALA A 1 284 ? 13.213 -0.601 -41.460 1.00 97.31 284 ALA A C 1
ATOM 2128 O O . ALA A 1 284 ? 12.827 -0.689 -42.625 1.00 97.31 284 ALA A O 1
ATOM 2129 N N . GLU A 1 285 ? 13.923 0.446 -41.035 1.00 96.81 285 GLU A N 1
ATOM 2130 C CA . GLU A 1 285 ? 14.305 1.563 -41.905 1.00 96.81 285 GLU A CA 1
ATOM 2131 C C . GLU A 1 285 ? 15.249 1.121 -43.034 1.00 96.81 285 GLU A C 1
ATOM 2133 O O . GLU A 1 285 ? 15.077 1.540 -44.180 1.00 96.81 285 GLU A O 1
ATOM 2138 N N . ALA A 1 286 ? 16.216 0.243 -42.746 1.00 97.62 286 ALA A N 1
ATOM 2139 C CA . ALA A 1 286 ? 17.118 -0.308 -43.754 1.00 97.62 286 ALA A CA 1
ATOM 2140 C C . ALA A 1 286 ? 16.371 -1.166 -44.790 1.00 97.62 286 ALA A C 1
ATOM 2142 O O . ALA A 1 286 ? 16.649 -1.069 -45.989 1.00 97.62 286 ALA A O 1
ATOM 2143 N N . GLU A 1 287 ? 15.396 -1.970 -44.355 1.00 97.75 287 GLU A N 1
ATOM 2144 C CA . GLU A 1 287 ? 14.519 -2.713 -45.259 1.0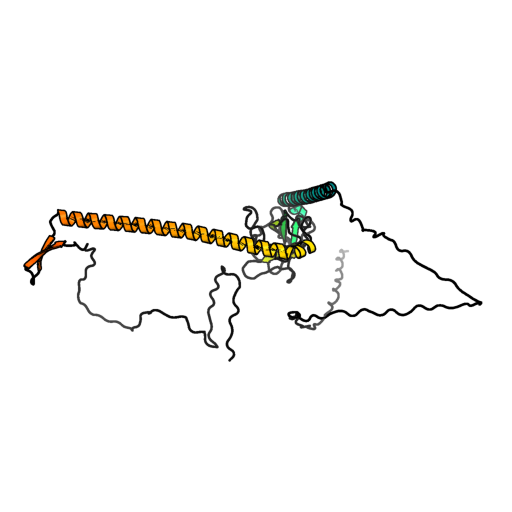0 97.75 287 GLU A CA 1
ATOM 2145 C C . GLU A 1 287 ? 13.688 -1.780 -46.141 1.00 97.75 287 GLU A C 1
ATOM 2147 O O . GLU A 1 287 ? 13.612 -1.992 -47.352 1.00 97.75 287 GLU A O 1
ATOM 2152 N N . GLU A 1 288 ? 13.070 -0.745 -45.567 1.00 97.38 288 GLU A N 1
ATOM 2153 C CA . GLU A 1 288 ? 12.303 0.239 -46.334 1.00 97.38 288 GLU A CA 1
ATOM 2154 C C . GLU A 1 288 ? 13.178 0.974 -47.350 1.00 97.38 288 GLU A C 1
ATOM 2156 O O . GLU A 1 288 ? 12.789 1.132 -48.510 1.00 97.38 288 GLU A O 1
ATOM 2161 N N . TRP A 1 289 ? 14.377 1.388 -46.940 1.00 95.69 289 TRP A N 1
ATOM 2162 C CA . TRP A 1 289 ? 15.345 2.023 -47.824 1.00 95.69 289 TRP A CA 1
ATOM 2163 C C . TRP A 1 289 ? 15.743 1.092 -48.975 1.00 95.69 289 TRP A C 1
ATOM 2165 O O . TRP A 1 289 ? 15.702 1.497 -50.139 1.00 95.69 289 TRP A O 1
ATOM 2175 N N . GLY A 1 290 ? 16.035 -0.177 -48.674 1.00 96.81 290 GLY A N 1
ATOM 2176 C CA . GLY A 1 290 ? 16.348 -1.193 -49.677 1.00 96.81 290 GLY A CA 1
ATOM 2177 C C . GLY A 1 290 ? 15.201 -1.427 -50.663 1.00 96.81 290 GLY A C 1
ATOM 2178 O O . GLY A 1 290 ? 15.434 -1.506 -51.871 1.00 96.81 290 GLY A O 1
ATOM 2179 N N . ARG A 1 291 ? 13.950 -1.466 -50.180 1.00 97.12 291 ARG A N 1
ATOM 2180 C CA . ARG A 1 291 ? 12.756 -1.573 -51.039 1.00 97.12 291 ARG A CA 1
ATOM 2181 C C . ARG A 1 291 ? 12.632 -0.371 -51.976 1.00 97.12 291 ARG A C 1
ATOM 2183 O O . ARG A 1 291 ? 12.483 -0.577 -53.179 1.00 97.12 291 ARG A O 1
ATOM 2190 N N . ARG A 1 292 ? 12.779 0.858 -51.464 1.00 96.50 292 ARG A N 1
ATOM 2191 C CA . ARG A 1 292 ? 12.722 2.087 -52.281 1.00 96.50 292 ARG A CA 1
ATOM 2192 C C . ARG A 1 292 ? 13.802 2.106 -53.362 1.00 96.50 292 ARG A C 1
ATOM 2194 O O . ARG A 1 292 ? 13.508 2.422 -54.509 1.00 96.50 292 ARG A O 1
ATOM 2201 N N . GLN A 1 293 ? 15.035 1.725 -53.025 1.00 93.56 293 GLN A N 1
ATOM 2202 C CA . GLN A 1 293 ? 16.128 1.657 -54.001 1.00 93.56 293 GLN A CA 1
ATOM 2203 C C . GLN A 1 293 ? 15.889 0.585 -55.072 1.00 93.56 293 GLN A C 1
ATOM 2205 O O . GLN A 1 293 ? 16.145 0.818 -56.253 1.00 93.56 293 GLN A O 1
ATOM 2210 N N . ALA A 1 294 ? 15.347 -0.576 -54.697 1.00 95.38 294 ALA A N 1
ATOM 2211 C CA . ALA A 1 294 ? 14.981 -1.607 -55.664 1.00 95.38 294 ALA A CA 1
ATOM 2212 C C . ALA A 1 294 ? 13.861 -1.141 -56.613 1.00 95.38 294 ALA A C 1
ATOM 2214 O O . ALA A 1 294 ? 13.912 -1.426 -57.811 1.00 95.38 294 ALA A O 1
ATOM 2215 N N . GLU A 1 295 ? 12.861 -0.421 -56.103 1.00 94.88 295 GLU A N 1
ATOM 2216 C CA . GLU A 1 295 ? 11.796 0.181 -56.914 1.00 94.88 295 GLU A CA 1
ATOM 2217 C C . GLU A 1 295 ? 12.339 1.242 -57.876 1.00 94.88 295 GLU A C 1
ATOM 2219 O O . GLU A 1 295 ? 12.021 1.205 -59.066 1.00 94.88 295 GLU A O 1
ATOM 2224 N N . GLU A 1 296 ? 13.218 2.124 -57.400 1.00 93.31 296 GLU A N 1
ATOM 2225 C CA . GLU A 1 296 ? 13.881 3.138 -58.224 1.00 93.31 296 GLU A CA 1
ATOM 2226 C C . GLU A 1 296 ? 14.701 2.500 -59.357 1.00 93.31 296 GLU A C 1
ATOM 2228 O O . GLU A 1 296 ? 14.569 2.878 -60.524 1.00 93.31 296 GLU A O 1
ATOM 2233 N N . LEU A 1 297 ? 15.496 1.470 -59.050 1.00 92.81 297 LEU A N 1
ATOM 2234 C CA . LEU A 1 297 ? 16.264 0.731 -60.055 1.00 92.81 297 LEU A CA 1
ATOM 2235 C C . LEU A 1 297 ? 15.361 0.046 -61.090 1.00 92.81 297 LEU A C 1
ATOM 2237 O O . LEU A 1 297 ? 15.662 0.092 -62.284 1.00 92.81 297 LEU A O 1
ATOM 2241 N N . ARG A 1 298 ? 14.237 -0.552 -60.668 1.00 91.62 298 ARG A N 1
ATOM 2242 C CA . ARG A 1 298 ? 13.251 -1.146 -61.592 1.00 91.62 298 ARG A CA 1
ATOM 2243 C C . ARG A 1 298 ? 12.622 -0.094 -62.508 1.00 91.62 298 ARG A C 1
ATOM 2245 O O . ARG A 1 298 ? 12.486 -0.342 -63.709 1.00 91.62 298 ARG A O 1
ATOM 2252 N N . ALA A 1 299 ? 12.272 1.076 -61.976 1.00 88.81 299 ALA A N 1
ATOM 2253 C CA . ALA A 1 299 ? 11.726 2.182 -62.764 1.00 88.81 299 ALA A CA 1
ATOM 2254 C C . ALA A 1 299 ? 12.746 2.707 -63.792 1.00 88.81 299 ALA A C 1
ATOM 2256 O O . ALA A 1 299 ? 12.424 2.876 -64.974 1.00 88.81 299 ALA A O 1
ATOM 2257 N N . ASN A 1 300 ? 14.003 2.878 -63.374 1.00 84.62 300 ASN A N 1
ATOM 2258 C CA . ASN A 1 300 ? 15.100 3.286 -64.251 1.00 84.62 300 ASN A CA 1
ATOM 2259 C C . ASN A 1 300 ? 15.355 2.263 -65.370 1.00 84.62 300 ASN A C 1
ATOM 2261 O O . ASN A 1 300 ? 15.488 2.645 -66.535 1.00 84.62 300 ASN A O 1
ATOM 2265 N N . LEU A 1 301 ? 15.360 0.962 -65.053 1.00 85.69 301 LEU A N 1
ATOM 2266 C CA . LEU A 1 301 ? 15.512 -0.105 -66.047 1.00 85.69 301 LEU A CA 1
ATOM 2267 C C . LEU A 1 301 ? 14.379 -0.087 -67.082 1.00 85.69 301 LEU A C 1
ATOM 2269 O O . LEU A 1 301 ? 14.637 -0.177 -68.280 1.00 85.69 301 LEU A O 1
ATOM 2273 N N . THR A 1 302 ? 13.136 0.080 -66.629 1.00 85.31 302 THR A N 1
ATOM 2274 C CA . THR A 1 302 ? 11.957 0.164 -67.510 1.00 85.31 302 THR A CA 1
ATOM 2275 C C . THR A 1 302 ? 12.063 1.363 -68.466 1.00 85.31 302 THR A C 1
ATOM 2277 O O . THR A 1 302 ? 11.772 1.263 -69.660 1.00 85.31 302 THR A O 1
ATOM 2280 N N . THR A 1 303 ? 12.559 2.497 -67.966 1.00 80.62 303 THR A N 1
ATOM 2281 C CA . THR A 1 303 ? 12.799 3.711 -68.766 1.00 80.62 303 THR A CA 1
ATOM 2282 C C . THR A 1 303 ? 13.877 3.484 -69.834 1.00 80.62 303 THR A C 1
ATOM 2284 O O . THR A 1 303 ? 13.705 3.874 -70.987 1.00 80.62 303 THR A O 1
ATOM 2287 N N . LEU A 1 304 ? 14.966 2.791 -69.488 1.00 79.31 304 LEU A N 1
ATOM 2288 C CA . LEU A 1 304 ? 16.011 2.414 -70.445 1.00 79.31 304 LEU A CA 1
ATOM 2289 C C . LEU A 1 304 ? 15.490 1.464 -71.532 1.00 79.31 304 LEU A C 1
ATOM 2291 O O . LEU A 1 304 ? 15.769 1.671 -72.711 1.00 79.31 304 LEU A O 1
ATOM 2295 N N . GLN A 1 305 ? 14.714 0.446 -71.150 1.00 77.81 305 GLN A N 1
ATOM 2296 C CA . GLN A 1 305 ? 14.159 -0.543 -72.083 1.00 77.81 305 GLN A CA 1
ATOM 2297 C C . GLN A 1 305 ? 13.153 0.059 -73.072 1.00 77.81 305 GLN A C 1
ATOM 2299 O O . GLN A 1 305 ? 13.075 -0.393 -74.210 1.00 77.81 305 GLN A O 1
ATOM 2304 N N . SER A 1 306 ? 12.419 1.100 -72.672 1.00 80.94 306 SER A N 1
ATOM 2305 C CA . SER A 1 306 ? 11.483 1.820 -73.552 1.00 80.94 306 SER A CA 1
ATOM 2306 C C . SER A 1 306 ? 12.159 2.801 -74.524 1.00 80.94 306 SER A C 1
ATOM 2308 O O . SER A 1 306 ? 11.475 3.452 -75.311 1.00 80.94 306 SER A O 1
ATOM 2310 N N . GLY A 1 307 ? 13.495 2.907 -74.513 1.00 67.75 307 GLY A N 1
ATOM 2311 C CA . GLY A 1 307 ? 14.244 3.745 -75.455 1.00 67.75 307 GLY A CA 1
ATOM 2312 C C . GLY A 1 307 ? 14.206 5.245 -75.143 1.00 67.75 307 GLY A C 1
ATOM 2313 O O . GLY A 1 307 ? 14.660 6.043 -75.963 1.00 67.75 307 GLY A O 1
ATOM 2314 N N . ALA A 1 308 ? 13.728 5.647 -73.959 1.00 64.69 308 ALA A N 1
ATOM 2315 C CA . ALA A 1 308 ? 13.680 7.036 -73.496 1.00 64.69 308 ALA A CA 1
ATOM 2316 C C . ALA A 1 308 ? 15.073 7.554 -73.069 1.00 64.69 308 ALA A C 1
ATOM 2318 O O . ALA A 1 308 ? 15.323 7.916 -71.916 1.00 64.69 308 ALA A O 1
ATOM 2319 N N . THR A 1 309 ? 16.014 7.577 -74.012 1.00 60.84 309 THR A N 1
ATOM 2320 C CA . THR A 1 309 ? 17.354 8.145 -73.827 1.00 60.84 309 THR A CA 1
ATOM 2321 C C . THR A 1 309 ? 17.569 9.309 -74.782 1.00 60.84 309 THR A C 1
ATOM 2323 O O . THR A 1 309 ? 17.329 9.210 -75.983 1.00 60.84 309 THR A O 1
ATOM 2326 N N . THR A 1 310 ? 18.052 10.428 -74.250 1.00 61.69 310 THR A N 1
ATOM 2327 C CA . THR A 1 310 ? 18.477 11.566 -75.061 1.00 61.69 310 THR A CA 1
ATOM 2328 C C . THR A 1 310 ? 19.956 11.418 -75.361 1.00 61.69 310 THR A C 1
ATOM 2330 O O . THR A 1 310 ? 20.798 11.385 -74.460 1.00 61.69 310 THR A O 1
ATOM 2333 N N . ARG A 1 311 ? 20.283 11.346 -76.647 1.00 64.12 311 ARG A N 1
ATOM 2334 C CA . ARG A 1 311 ? 21.658 11.387 -77.131 1.00 64.12 311 ARG A CA 1
ATOM 2335 C C . ARG A 1 311 ? 22.196 12.811 -76.973 1.00 64.12 311 ARG A C 1
ATOM 2337 O O . ARG A 1 311 ? 21.719 13.725 -77.638 1.00 64.12 311 ARG A O 1
ATOM 2344 N N . LEU A 1 312 ? 23.178 13.001 -76.100 1.00 64.44 312 LEU A N 1
ATOM 2345 C CA . LEU A 1 312 ? 23.897 14.261 -75.935 1.00 64.44 312 LEU A CA 1
ATOM 2346 C C . LEU A 1 312 ? 25.290 14.119 -76.546 1.00 64.44 312 LEU A C 1
ATOM 2348 O O . LEU A 1 312 ? 25.955 13.102 -76.371 1.00 64.44 312 LEU A O 1
ATOM 2352 N N . THR A 1 313 ? 25.747 15.136 -77.264 1.00 60.97 313 THR A N 1
ATOM 2353 C CA . THR A 1 313 ? 27.090 15.142 -77.857 1.00 60.97 313 THR A CA 1
ATOM 2354 C C . THR A 1 313 ? 27.918 16.173 -77.119 1.00 60.97 313 THR A C 1
ATOM 2356 O O . THR A 1 313 ? 27.495 17.325 -77.011 1.00 60.97 313 THR A O 1
ATOM 2359 N N . ARG A 1 314 ? 29.067 15.770 -76.569 1.00 67.88 314 ARG A N 1
ATOM 2360 C CA . ARG A 1 314 ? 29.932 16.701 -75.848 1.00 67.88 314 ARG A CA 1
ATOM 2361 C C . ARG A 1 314 ? 30.609 17.628 -76.872 1.00 67.88 314 ARG A C 1
ATOM 2363 O O . ARG A 1 314 ? 31.283 17.124 -77.773 1.00 67.88 314 ARG A O 1
ATOM 2370 N N . PRO A 1 315 ? 30.407 18.954 -76.790 1.00 65.38 315 PRO A N 1
ATOM 2371 C CA . PRO A 1 315 ? 30.833 19.880 -77.843 1.00 65.38 315 PRO A CA 1
ATOM 2372 C C . PRO A 1 315 ? 32.359 20.029 -77.960 1.00 65.38 315 PRO A C 1
ATOM 2374 O O . PRO A 1 315 ? 32.852 20.473 -78.987 1.00 65.38 315 PRO A O 1
ATOM 2377 N N . ASP A 1 316 ? 33.100 19.639 -76.928 1.00 69.00 316 ASP A N 1
ATOM 2378 C CA . ASP A 1 316 ? 34.558 19.731 -76.799 1.00 69.00 316 ASP A CA 1
ATOM 2379 C C . ASP A 1 316 ? 35.315 18.511 -77.356 1.00 69.00 316 ASP A C 1
ATOM 2381 O O . ASP A 1 316 ? 36.462 18.625 -77.776 1.00 69.00 316 ASP A O 1
ATOM 2385 N N . THR A 1 317 ? 34.687 17.336 -77.358 1.00 75.00 317 THR A N 1
ATOM 2386 C CA . THR A 1 317 ? 35.337 16.051 -77.672 1.00 75.00 317 THR A CA 1
ATOM 2387 C C . THR A 1 317 ? 34.619 15.266 -78.768 1.00 75.00 317 THR A C 1
ATOM 2389 O O . THR A 1 317 ? 35.125 14.244 -79.222 1.00 75.00 317 THR A O 1
ATOM 2392 N N . GLY A 1 318 ? 33.422 15.698 -79.187 1.00 73.50 318 GLY A N 1
ATOM 2393 C CA . GLY A 1 318 ? 32.581 14.978 -80.151 1.00 73.50 318 GLY A CA 1
ATOM 2394 C C . GLY A 1 318 ? 32.030 13.644 -79.625 1.00 73.50 318 GLY A C 1
ATOM 2395 O O . GLY A 1 318 ? 31.314 12.941 -80.339 1.00 73.50 318 GLY A O 1
ATOM 2396 N N . ALA A 1 319 ? 32.334 13.289 -78.373 1.00 64.00 319 ALA A N 1
ATOM 2397 C CA . ALA A 1 319 ? 31.909 12.042 -77.763 1.00 64.00 319 ALA A CA 1
ATOM 2398 C C . ALA A 1 319 ? 30.391 12.042 -77.535 1.00 64.00 319 ALA A C 1
ATOM 2400 O O . ALA A 1 319 ? 29.815 12.996 -77.003 1.00 64.00 319 ALA A O 1
ATOM 2401 N N . THR A 1 320 ? 29.737 10.952 -77.939 1.00 65.81 320 THR A N 1
ATOM 2402 C CA . THR A 1 320 ? 28.303 10.750 -77.711 1.00 65.81 320 THR A CA 1
ATOM 2403 C C . THR A 1 320 ? 28.087 10.160 -76.318 1.00 65.81 320 THR A C 1
ATOM 2405 O O . THR A 1 320 ? 28.615 9.096 -76.008 1.00 65.81 320 THR A O 1
ATOM 2408 N N . VAL A 1 321 ? 27.288 10.834 -75.492 1.00 67.12 321 VAL A N 1
ATOM 2409 C CA . VAL A 1 321 ? 26.883 10.396 -74.153 1.00 67.12 321 VAL A CA 1
ATOM 2410 C C . VAL A 1 321 ? 25.360 10.302 -74.117 1.00 67.12 321 VAL A C 1
ATOM 2412 O O . VAL A 1 321 ? 24.659 11.250 -74.461 1.00 67.12 321 VAL A O 1
ATOM 2415 N N . PHE A 1 322 ? 24.822 9.160 -73.705 1.00 64.50 322 PHE A N 1
ATOM 2416 C CA . PHE A 1 322 ? 23.377 8.972 -73.583 1.00 64.50 322 PHE A CA 1
ATOM 2417 C C . PHE A 1 322 ? 22.928 9.363 -72.175 1.00 64.50 322 PHE A C 1
ATOM 2419 O O . PHE A 1 322 ? 23.479 8.880 -71.188 1.00 64.50 322 PHE A O 1
ATOM 2426 N N . ARG A 1 323 ? 21.934 10.250 -72.077 1.00 63.31 323 ARG A N 1
ATOM 2427 C CA . ARG A 1 323 ? 21.304 10.637 -70.811 1.00 63.31 323 ARG A CA 1
ATOM 2428 C C . ARG A 1 323 ? 19.906 10.037 -70.748 1.00 63.31 323 ARG A C 1
ATOM 2430 O O . ARG A 1 323 ? 19.097 10.269 -71.642 1.00 63.31 323 ARG A O 1
ATOM 2437 N N . VAL A 1 324 ? 19.619 9.283 -69.693 1.00 58.28 324 VAL A N 1
ATOM 2438 C CA . VAL A 1 324 ? 18.271 8.765 -69.421 1.00 58.28 324 VAL A CA 1
ATOM 2439 C C . VAL A 1 324 ? 17.359 9.941 -69.082 1.00 58.28 324 VAL A C 1
ATOM 2441 O O . VAL A 1 324 ? 17.717 10.770 -68.241 1.00 58.28 324 VAL A O 1
ATOM 2444 N N . LEU A 1 325 ? 16.211 10.050 -69.753 1.00 58.62 325 LEU A N 1
ATOM 2445 C CA . LEU A 1 325 ? 15.192 11.030 -69.389 1.00 58.62 325 LEU A CA 1
ATOM 2446 C C . LEU A 1 325 ? 14.454 10.504 -68.158 1.00 58.62 325 LEU A C 1
ATOM 2448 O O . LEU A 1 325 ? 13.604 9.627 -68.273 1.00 58.62 325 LEU A O 1
ATOM 2452 N N . SER A 1 326 ? 14.777 11.016 -66.972 1.00 53.28 326 SER A N 1
ATOM 2453 C CA . SER A 1 326 ? 13.943 10.783 -65.797 1.00 53.28 326 SER A CA 1
ATOM 2454 C C . SER A 1 326 ? 12.605 11.498 -66.002 1.00 53.28 326 SER A C 1
ATOM 2456 O O . SER A 1 326 ? 12.540 12.727 -66.022 1.00 53.28 326 SER A O 1
ATOM 2458 N N . LEU A 1 327 ? 11.526 10.731 -66.182 1.00 51.88 327 LEU A N 1
ATOM 2459 C CA . LEU A 1 327 ? 10.166 11.257 -66.098 1.00 51.88 327 LEU A CA 1
ATOM 2460 C C . LEU A 1 327 ? 9.932 11.657 -64.640 1.00 51.88 327 LEU A C 1
ATOM 2462 O O . LEU A 1 327 ? 9.650 10.815 -63.790 1.00 51.88 327 LEU A O 1
ATOM 2466 N N . THR A 1 328 ? 10.094 12.941 -64.327 1.00 43.69 328 THR A N 1
ATOM 2467 C CA . THR A 1 328 ? 9.619 13.490 -63.061 1.00 43.69 328 THR A CA 1
ATOM 2468 C C . THR A 1 328 ? 8.115 13.236 -62.992 1.00 43.69 328 THR A C 1
ATOM 2470 O O . THR A 1 328 ? 7.356 13.708 -63.840 1.00 43.69 328 THR A O 1
ATOM 2473 N N . SER A 1 329 ? 7.667 12.447 -62.011 1.00 41.69 329 SER A N 1
ATOM 2474 C CA . SER A 1 329 ? 6.239 12.263 -61.774 1.00 41.69 329 SER A CA 1
ATOM 2475 C C . SER A 1 329 ? 5.646 13.618 -61.386 1.00 41.69 329 SER A C 1
ATOM 2477 O O . SER A 1 329 ? 5.853 14.116 -60.278 1.00 41.69 329 SER A O 1
ATOM 2479 N N . SER A 1 330 ? 4.935 14.235 -62.321 1.00 38.88 330 SER A N 1
ATOM 2480 C CA . SER A 1 330 ? 4.109 15.410 -62.093 1.00 38.88 330 SER A CA 1
ATOM 2481 C C . SER A 1 330 ? 2.849 14.990 -61.329 1.00 38.88 330 SER A C 1
ATOM 2483 O O . SER A 1 330 ? 1.819 14.668 -61.909 1.00 38.88 330 SER A O 1
ATOM 2485 N N . GLY A 1 331 ? 2.933 14.983 -59.999 1.00 37.84 331 GLY A N 1
ATOM 2486 C CA . GLY A 1 331 ? 1.762 15.138 -59.135 1.00 37.84 331 GLY A CA 1
ATOM 2487 C C . GLY A 1 331 ? 1.460 16.629 -59.017 1.00 37.84 331 GLY A C 1
ATOM 2488 O O . GLY A 1 331 ? 2.243 17.367 -58.424 1.00 37.84 331 GLY A O 1
ATOM 2489 N N . GLY A 1 332 ? 0.394 17.084 -59.674 1.00 36.84 332 GLY A N 1
ATOM 2490 C CA . GLY A 1 332 ? 0.104 18.498 -59.886 1.00 36.84 332 GLY A CA 1
ATOM 2491 C C . GLY A 1 332 ? -0.258 19.306 -58.637 1.00 36.84 332 GLY A C 1
ATOM 2492 O O . GLY A 1 332 ? -0.848 18.809 -57.684 1.00 36.84 332 GLY A O 1
ATOM 2493 N N . SER A 1 333 ? 0.003 20.608 -58.723 1.00 32.00 333 SER A N 1
ATOM 2494 C CA . SER A 1 333 ? -0.925 21.625 -58.235 1.00 32.00 333 SER A CA 1
ATOM 2495 C C . SER A 1 333 ? -0.823 22.846 -59.145 1.00 32.00 333 SER A C 1
ATOM 2497 O O . SER A 1 333 ? 0.237 23.445 -59.324 1.00 32.00 333 SER A O 1
ATOM 2499 N N . SER A 1 334 ? -1.940 23.115 -59.805 1.00 39.75 334 SER A N 1
ATOM 2500 C CA . SER A 1 334 ? -2.198 24.147 -60.798 1.00 39.75 334 SER A CA 1
ATOM 2501 C C . SER A 1 334 ? -2.179 25.551 -60.198 1.00 39.75 334 SER A C 1
ATOM 2503 O O . SER A 1 334 ? -2.856 25.813 -59.206 1.00 39.75 334 SER A O 1
ATOM 2505 N N . GLY A 1 335 ? -1.507 26.478 -60.876 1.00 40.34 335 GLY A N 1
ATOM 2506 C CA . GLY A 1 335 ? -1.817 27.901 -60.786 1.00 40.34 335 GLY A CA 1
ATOM 2507 C C . GLY A 1 335 ? -2.702 28.326 -61.958 1.00 40.34 335 GLY A C 1
ATOM 2508 O O . GLY A 1 335 ? -2.415 27.966 -63.097 1.00 40.34 335 GLY A O 1
ATOM 2509 N N . SER A 1 336 ? -3.730 29.138 -61.698 1.00 37.06 336 SER A N 1
ATOM 2510 C CA . SER A 1 336 ? -4.214 30.116 -62.682 1.00 37.06 336 SER A CA 1
ATOM 2511 C C . SER A 1 336 ? -4.912 31.309 -62.015 1.00 37.06 336 SER A C 1
ATOM 2513 O O . SER A 1 336 ? -5.978 31.198 -61.418 1.00 37.06 336 SER A O 1
ATOM 2515 N N . SER A 1 337 ? -4.247 32.447 -62.174 1.00 36.09 337 SER A N 1
ATOM 2516 C CA . SER A 1 337 ? -4.667 33.855 -62.199 1.00 36.09 337 SER A CA 1
ATOM 2517 C C . SER A 1 337 ? -6.113 34.192 -62.626 1.00 36.09 337 SER A C 1
ATOM 2519 O O . SER A 1 337 ? -6.555 33.738 -63.677 1.00 36.09 337 SER A O 1
ATOM 2521 N N . SER A 1 338 ? -6.778 35.159 -61.970 1.00 34.38 338 SER A N 1
ATOM 2522 C CA . SER A 1 338 ? -6.785 36.598 -62.355 1.00 34.38 338 SER A CA 1
ATOM 2523 C C . SER A 1 338 ? -7.996 37.406 -61.822 1.00 34.38 338 SER A C 1
ATOM 2525 O O . SER A 1 338 ? -9.132 36.951 -61.850 1.00 34.38 338 SER A O 1
ATOM 2527 N N . SER A 1 339 ? -7.697 38.659 -61.436 1.00 35.81 339 SER A N 1
ATOM 2528 C CA . SER A 1 339 ? -8.516 39.897 -61.430 1.00 35.81 339 SER A CA 1
ATOM 2529 C C . SER A 1 339 ? -9.778 40.050 -60.557 1.00 35.81 339 SER A C 1
ATOM 2531 O O . SER A 1 339 ? -10.740 39.308 -60.695 1.00 35.81 339 SER A O 1
ATOM 2533 N N . GLY A 1 340 ? -9.828 41.158 -59.794 1.00 30.22 340 GLY A N 1
ATOM 2534 C CA . GLY A 1 340 ? -11.083 41.795 -59.357 1.00 30.22 340 GLY A CA 1
ATOM 2535 C C . GLY A 1 340 ? -11.070 42.396 -57.946 1.00 30.22 340 GLY A C 1
ATOM 2536 O O . GLY A 1 340 ? -11.229 41.687 -56.967 1.00 30.22 340 GLY A O 1
ATOM 2537 N N . SER A 1 341 ? -10.908 43.716 -57.867 1.00 34.19 341 SER A N 1
ATOM 2538 C CA . SER A 1 341 ? -10.932 44.594 -56.683 1.00 34.19 341 SER A CA 1
ATOM 2539 C C . SER A 1 341 ? -12.178 44.475 -55.778 1.00 34.19 341 SER A C 1
ATOM 2541 O O . SER A 1 341 ? -13.297 44.507 -56.283 1.00 34.19 341 SER A O 1
ATOM 2543 N N . THR A 1 342 ? -12.006 44.473 -54.447 1.00 33.62 342 THR A N 1
ATOM 2544 C CA . THR A 1 342 ? -12.525 45.513 -53.516 1.00 33.62 342 THR A CA 1
ATOM 2545 C C . THR A 1 342 ? -12.019 45.295 -52.075 1.00 33.62 342 THR A C 1
ATOM 2547 O O . THR A 1 342 ? -11.649 44.196 -51.677 1.00 33.62 342 THR A O 1
ATOM 2550 N N . ALA A 1 343 ? -11.907 46.402 -51.340 1.00 37.88 343 ALA A N 1
ATOM 2551 C CA . ALA A 1 343 ? -11.222 46.605 -50.061 1.00 37.88 343 ALA A CA 1
ATOM 2552 C C . ALA A 1 343 ? -11.726 45.762 -48.870 1.00 37.88 343 ALA A C 1
ATOM 2554 O O . ALA A 1 343 ? -12.922 45.534 -48.763 1.00 37.88 343 ALA A O 1
ATOM 2555 N N . THR A 1 344 ? -10.837 45.429 -47.917 1.00 32.81 344 THR A N 1
ATOM 2556 C CA . THR A 1 344 ? -10.729 46.106 -46.597 1.00 32.81 344 THR A CA 1
ATOM 2557 C C . THR A 1 344 ? -9.615 45.506 -45.716 1.00 32.81 344 THR A C 1
ATOM 2559 O O . THR A 1 344 ? -9.621 44.320 -45.427 1.00 32.81 344 THR A O 1
ATOM 2562 N N . ALA A 1 345 ? -8.719 46.393 -45.266 1.00 32.50 345 ALA A N 1
ATOM 2563 C CA . ALA A 1 345 ? -8.173 46.538 -43.907 1.00 32.50 345 ALA A CA 1
ATOM 2564 C C . ALA A 1 345 ? -7.302 45.438 -43.224 1.00 32.50 345 ALA A C 1
ATOM 2566 O O . ALA A 1 345 ? -7.766 44.366 -42.858 1.00 32.50 345 ALA A O 1
ATOM 2567 N N . THR A 1 346 ? -6.079 45.879 -42.871 1.00 32.50 346 THR A N 1
ATOM 2568 C CA . THR A 1 346 ? -5.381 45.679 -41.572 1.00 32.50 346 THR A CA 1
ATOM 2569 C C . THR A 1 346 ? -4.270 44.611 -41.458 1.00 32.50 346 THR A C 1
ATOM 2571 O O . THR A 1 346 ? -4.490 43.459 -41.115 1.00 32.50 346 THR A O 1
ATOM 2574 N N . THR A 1 347 ? -3.040 45.103 -41.666 1.00 32.72 347 THR A N 1
ATOM 2575 C CA . THR A 1 347 ? -1.852 45.038 -40.776 1.00 32.72 347 THR A CA 1
ATOM 2576 C C . THR A 1 347 ? -1.260 43.684 -40.329 1.00 32.72 347 THR A C 1
ATOM 2578 O O . THR A 1 347 ? -1.566 43.161 -39.269 1.00 32.72 347 THR A O 1
ATOM 2581 N N . ALA A 1 348 ? -0.308 43.212 -41.142 1.00 30.98 348 ALA A N 1
ATOM 2582 C CA . ALA A 1 348 ? 1.096 42.850 -40.858 1.00 30.98 348 ALA A CA 1
ATOM 2583 C C . ALA A 1 348 ? 1.580 42.189 -39.531 1.00 30.98 348 ALA A C 1
ATOM 2585 O O . ALA A 1 348 ? 1.457 42.758 -38.449 1.00 30.98 348 ALA A O 1
ATOM 2586 N N . ALA A 1 349 ? 2.414 41.148 -39.764 1.00 32.81 349 ALA A N 1
ATOM 2587 C CA . ALA A 1 349 ? 3.648 40.697 -39.069 1.00 32.81 349 ALA A CA 1
ATOM 2588 C C . ALA A 1 349 ? 3.552 39.501 -38.072 1.00 32.81 349 ALA A C 1
ATOM 2590 O O . ALA A 1 349 ? 2.492 39.260 -37.509 1.00 32.81 349 ALA A O 1
ATOM 2591 N N . PRO A 1 350 ? 4.664 38.777 -37.777 1.00 47.62 350 PRO A N 1
ATOM 2592 C CA . PRO A 1 350 ? 5.460 37.956 -38.705 1.00 47.62 350 PRO A CA 1
ATOM 2593 C C . PRO A 1 350 ? 5.850 36.554 -38.141 1.00 47.62 350 PRO A C 1
ATOM 2595 O O . PRO A 1 350 ? 5.514 36.169 -37.026 1.00 47.62 350 PRO A O 1
ATOM 2598 N N . SER A 1 351 ? 6.604 35.811 -38.957 1.00 38.81 351 SER A N 1
ATOM 2599 C CA . SER A 1 351 ? 7.295 34.526 -38.738 1.00 38.81 351 SER A CA 1
ATOM 2600 C C . SER A 1 351 ? 8.095 34.365 -37.432 1.00 38.81 351 SER A C 1
ATOM 2602 O O . SER A 1 351 ? 8.828 35.275 -37.045 1.00 38.81 351 SER A O 1
ATOM 2604 N N . ALA A 1 352 ? 8.101 33.149 -36.864 1.00 36.59 352 ALA A N 1
ATOM 2605 C CA . ALA A 1 352 ? 9.024 32.732 -35.805 1.00 36.59 352 ALA A CA 1
ATOM 2606 C C . ALA A 1 352 ? 10.172 31.864 -36.359 1.00 36.59 352 ALA A C 1
ATOM 2608 O O . ALA A 1 352 ? 9.979 30.738 -36.814 1.00 36.59 352 ALA A O 1
ATOM 2609 N N . SER A 1 353 ? 11.364 32.454 -36.303 1.00 38.88 353 SER A N 1
ATOM 2610 C CA . SER A 1 353 ? 12.689 31.852 -36.445 1.00 38.88 353 SER A CA 1
ATOM 2611 C C . SER A 1 353 ? 13.084 31.083 -35.175 1.00 38.88 353 SER A C 1
ATOM 2613 O O . SER A 1 353 ? 12.561 31.344 -34.094 1.00 38.88 353 SER A O 1
ATOM 2615 N N . ALA A 1 354 ? 14.052 30.175 -35.321 1.00 48.84 354 ALA A N 1
ATOM 2616 C CA . ALA A 1 354 ? 14.750 29.446 -34.266 1.00 48.84 354 ALA A CA 1
ATOM 2617 C C . ALA A 1 354 ? 15.097 30.318 -33.039 1.00 48.84 354 ALA A C 1
ATOM 2619 O O . ALA A 1 354 ? 15.680 31.394 -33.184 1.00 48.84 354 ALA A O 1
ATOM 2620 N N . ALA A 1 355 ? 14.771 29.825 -31.840 1.00 38.91 355 ALA A N 1
ATOM 2621 C CA . ALA A 1 355 ? 15.039 30.483 -30.564 1.00 38.91 355 ALA A CA 1
ATOM 2622 C C . ALA A 1 355 ? 16.057 29.681 -29.735 1.00 38.91 355 ALA A C 1
ATOM 2624 O O . ALA A 1 355 ? 15.915 28.471 -29.559 1.00 38.91 355 ALA A O 1
ATOM 2625 N N . GLY A 1 356 ? 17.081 30.377 -29.229 1.00 46.34 356 GLY A N 1
ATOM 2626 C CA . GLY A 1 356 ? 17.962 29.896 -28.161 1.00 46.34 356 GLY A CA 1
ATOM 2627 C C . GLY A 1 356 ? 17.249 29.837 -26.796 1.00 46.34 356 GLY A C 1
ATOM 2628 O O . GLY A 1 356 ? 16.052 30.121 -26.718 1.00 46.34 356 GLY A O 1
ATOM 2629 N N . PRO A 1 357 ? 17.958 29.463 -25.712 1.00 44.44 357 PRO A N 1
ATOM 2630 C CA . PRO A 1 357 ? 17.345 29.262 -24.400 1.00 44.44 357 PRO A CA 1
ATOM 2631 C C . PRO A 1 357 ? 16.696 30.552 -23.860 1.00 44.44 357 PRO A C 1
ATOM 2633 O O . PRO A 1 357 ? 17.225 31.645 -24.087 1.00 44.44 357 PRO A O 1
ATOM 2636 N N . PRO A 1 358 ? 15.558 30.448 -23.147 1.00 56.06 358 PRO A N 1
ATOM 2637 C CA . PRO A 1 358 ? 14.805 31.609 -22.686 1.00 56.06 358 PRO A CA 1
ATOM 2638 C C . PRO A 1 358 ? 15.569 32.397 -21.613 1.00 56.06 358 PRO A C 1
ATOM 2640 O O . PRO A 1 358 ? 16.219 31.826 -20.737 1.00 56.06 358 PRO A O 1
ATOM 2643 N N . ALA A 1 359 ? 15.458 33.726 -21.672 1.00 51.34 359 ALA A N 1
ATOM 2644 C CA . ALA A 1 359 ? 15.991 34.625 -20.653 1.00 51.34 359 ALA A CA 1
ATOM 2645 C C . ALA A 1 359 ? 15.233 34.466 -19.315 1.00 51.34 359 ALA A C 1
ATOM 2647 O O . ALA A 1 359 ? 14.036 34.164 -19.327 1.00 51.34 359 ALA A O 1
ATOM 2648 N N . PRO A 1 360 ? 15.895 34.680 -18.161 1.00 56.19 360 PRO A N 1
ATOM 2649 C CA . PRO A 1 360 ? 15.250 34.562 -16.857 1.00 56.19 360 PRO A CA 1
ATOM 2650 C C . PRO A 1 360 ? 14.171 35.644 -16.643 1.00 56.19 360 PRO A C 1
ATOM 2652 O O . PRO A 1 360 ? 14.303 36.756 -17.167 1.00 56.19 360 PRO A O 1
ATOM 2655 N N . PRO A 1 361 ? 13.117 35.342 -15.859 1.00 59.53 361 PRO A N 1
ATOM 2656 C CA . PRO A 1 361 ? 12.011 36.264 -15.600 1.00 59.53 361 PRO A CA 1
ATOM 2657 C C . PRO A 1 361 ? 12.462 37.481 -14.784 1.00 59.53 361 PRO A C 1
ATOM 2659 O O . PRO A 1 361 ? 13.351 37.387 -13.933 1.00 59.53 361 PRO A O 1
ATOM 2662 N N . ARG A 1 362 ? 11.831 38.636 -15.029 1.00 60.41 362 ARG A N 1
ATOM 2663 C CA . ARG A 1 362 ? 12.141 39.891 -14.325 1.00 60.41 362 ARG A CA 1
ATOM 2664 C C . ARG A 1 362 ? 11.333 40.016 -13.030 1.00 60.41 362 ARG A C 1
ATOM 2666 O O . ARG A 1 362 ? 10.220 39.507 -12.914 1.00 60.41 362 ARG A O 1
ATOM 2673 N N . ALA A 1 363 ? 11.890 40.725 -12.047 1.00 38.59 363 ALA A N 1
ATOM 2674 C CA . ALA A 1 363 ? 11.228 40.965 -10.767 1.00 38.59 363 ALA A CA 1
ATOM 2675 C C . ALA A 1 363 ? 9.881 41.692 -10.963 1.00 38.59 363 ALA A C 1
ATOM 2677 O O . ALA A 1 363 ? 9.831 42.761 -11.569 1.00 38.59 363 ALA A O 1
ATOM 2678 N N . GLY A 1 364 ? 8.798 41.106 -10.441 1.00 55.16 364 GLY A N 1
ATOM 2679 C CA . GLY A 1 364 ? 7.432 41.645 -10.518 1.00 55.16 364 GLY A CA 1
ATOM 2680 C C . GLY A 1 364 ? 6.537 41.023 -11.598 1.00 55.16 364 GLY A C 1
ATOM 2681 O O . GLY A 1 364 ? 5.348 41.335 -11.649 1.00 55.16 364 GLY A O 1
ATOM 2682 N N . GLU A 1 365 ? 7.063 40.123 -12.430 1.00 49.72 365 GLU A N 1
ATOM 2683 C CA . GLU A 1 365 ? 6.300 39.464 -13.492 1.00 49.72 365 GLU A CA 1
ATOM 2684 C C . GLU A 1 365 ? 5.520 38.244 -12.959 1.00 49.72 365 GLU A C 1
ATOM 2686 O O . GLU A 1 365 ? 6.048 37.413 -12.216 1.00 49.72 365 GLU A O 1
ATOM 2691 N N . ARG A 1 366 ? 4.230 38.135 -13.303 1.00 40.12 366 ARG A N 1
ATOM 2692 C CA . ARG A 1 366 ? 3.372 37.013 -12.886 1.00 40.12 366 ARG A CA 1
ATOM 2693 C C . ARG A 1 366 ? 3.530 35.839 -13.852 1.00 40.12 366 ARG A C 1
ATOM 2695 O O . ARG A 1 366 ? 3.064 35.907 -14.984 1.00 40.12 366 ARG A O 1
ATOM 2702 N N . LEU A 1 367 ? 4.137 34.752 -13.379 1.00 39.91 367 LEU A N 1
ATOM 2703 C CA . LEU A 1 367 ? 4.303 33.505 -14.132 1.00 39.91 367 LEU A CA 1
ATOM 2704 C C . LEU A 1 367 ? 3.097 32.575 -13.951 1.00 39.91 367 LEU A C 1
ATOM 2706 O O . LEU A 1 367 ? 2.658 32.322 -12.828 1.00 39.91 367 LEU A O 1
ATOM 2710 N N . LEU A 1 368 ? 2.593 32.024 -15.056 1.00 34.47 368 LEU A N 1
ATOM 2711 C CA . LEU A 1 368 ? 1.588 30.963 -15.042 1.00 34.47 368 LEU A CA 1
ATOM 2712 C C . LEU A 1 368 ? 2.309 29.603 -14.988 1.00 34.47 368 LEU A C 1
ATOM 2714 O O . LEU A 1 368 ? 2.864 29.150 -15.986 1.00 34.47 368 LEU A O 1
ATOM 2718 N N . LEU A 1 369 ? 2.339 28.963 -13.815 1.00 33.81 369 LEU A N 1
ATOM 2719 C CA . LEU A 1 369 ? 2.908 27.620 -13.657 1.00 33.81 369 LEU A CA 1
ATOM 2720 C C . LEU A 1 369 ? 1.886 26.561 -14.085 1.00 33.81 369 LEU A C 1
ATOM 2722 O O . LEU A 1 369 ? 0.885 26.347 -13.403 1.00 33.81 369 LEU A O 1
ATOM 2726 N N . GLN A 1 370 ? 2.163 25.850 -15.176 1.00 32.03 370 GLN A N 1
ATOM 2727 C CA . GLN A 1 370 ? 1.419 24.647 -15.540 1.00 32.03 370 GLN A CA 1
ATOM 2728 C C . GLN A 1 370 ? 2.144 23.423 -14.964 1.00 32.03 370 GLN A C 1
ATOM 2730 O O . GLN A 1 370 ? 3.219 23.044 -15.424 1.00 32.03 370 GLN A O 1
ATOM 2735 N N . TYR A 1 371 ? 1.583 22.833 -13.907 1.00 34.12 371 TYR A N 1
ATOM 2736 C CA . TYR A 1 371 ? 2.189 21.703 -13.197 1.00 34.12 371 TYR A CA 1
ATOM 2737 C C . TYR A 1 371 ? 1.901 20.385 -13.927 1.00 34.12 371 TYR A C 1
ATOM 2739 O O . TYR A 1 371 ? 0.741 20.030 -14.137 1.00 34.12 371 TYR A O 1
ATOM 2747 N N . ASN A 1 372 ? 2.944 19.631 -14.281 1.00 35.62 372 ASN A N 1
ATOM 2748 C CA . ASN A 1 372 ? 2.806 18.277 -14.814 1.00 35.62 372 ASN A CA 1
ATOM 2749 C C . ASN A 1 372 ? 3.023 17.260 -13.680 1.00 35.62 372 ASN A C 1
ATOM 2751 O O . ASN A 1 372 ? 4.122 17.142 -13.147 1.00 35.62 372 ASN A O 1
ATOM 2755 N N . ARG A 1 373 ? 1.969 16.525 -13.300 1.00 43.44 373 ARG A N 1
ATOM 2756 C CA . ARG A 1 373 ? 1.924 15.611 -12.135 1.00 43.44 373 ARG A CA 1
ATOM 2757 C C . ARG A 1 373 ? 2.847 14.379 -12.222 1.00 43.44 373 ARG A C 1
ATOM 2759 O O . ARG A 1 373 ? 2.857 13.586 -11.288 1.00 43.44 373 ARG A O 1
ATOM 2766 N N . LYS A 1 374 ? 3.599 14.187 -13.314 1.00 37.25 374 LYS A N 1
ATOM 2767 C CA . LYS A 1 374 ? 4.409 12.975 -13.557 1.00 37.25 374 LYS A CA 1
ATOM 2768 C C . LYS A 1 374 ? 5.882 13.046 -13.133 1.00 37.25 374 LYS A C 1
ATOM 2770 O O . LYS A 1 374 ? 6.578 12.050 -13.294 1.00 37.25 374 LYS A O 1
ATOM 2775 N N . ALA A 1 375 ? 6.363 14.159 -12.583 1.00 39.03 375 ALA A N 1
ATOM 2776 C CA . ALA A 1 375 ? 7.734 14.263 -12.078 1.00 39.03 375 ALA A CA 1
ATOM 2777 C C . ALA A 1 375 ? 7.731 14.570 -10.573 1.00 39.03 375 ALA A C 1
ATOM 2779 O O . ALA A 1 375 ? 7.145 15.559 -10.138 1.00 39.03 375 ALA A O 1
ATOM 2780 N N . GLY A 1 376 ? 8.366 13.696 -9.787 1.00 38.91 376 GLY A N 1
ATOM 2781 C CA . GLY A 1 376 ? 8.644 13.916 -8.366 1.00 38.91 376 GLY A CA 1
ATOM 2782 C C . GLY A 1 376 ? 9.608 15.091 -8.119 1.00 38.91 376 GLY A C 1
ATOM 2783 O O . GLY A 1 376 ? 10.104 15.705 -9.067 1.00 38.91 376 GLY A O 1
ATOM 2784 N N . PRO A 1 377 ? 9.874 15.438 -6.848 1.00 43.09 377 PRO A N 1
ATOM 2785 C CA . PRO A 1 377 ? 10.386 16.751 -6.485 1.00 43.09 377 PRO A CA 1
ATOM 2786 C C . PRO A 1 377 ? 11.912 16.796 -6.576 1.00 43.09 377 PRO A C 1
ATOM 2788 O O . PRO A 1 377 ? 12.590 16.252 -5.714 1.00 43.09 377 PRO A O 1
ATOM 2791 N N . MET A 1 378 ? 12.471 17.497 -7.565 1.00 38.38 378 MET A N 1
ATOM 2792 C CA . MET A 1 378 ? 13.871 17.934 -7.515 1.00 38.38 378 MET A CA 1
ATOM 2793 C C . MET A 1 378 ? 14.062 19.302 -8.175 1.00 38.38 378 MET A C 1
ATOM 2795 O O . MET A 1 378 ? 13.648 19.519 -9.310 1.00 38.38 378 MET A O 1
ATOM 2799 N N . GLY A 1 379 ? 14.772 20.184 -7.462 1.00 33.38 379 GLY A N 1
ATOM 2800 C CA . GLY A 1 379 ? 15.448 21.353 -8.029 1.00 33.38 379 GLY A CA 1
ATOM 2801 C C . GLY A 1 379 ? 15.264 22.642 -7.230 1.00 33.38 379 GLY A C 1
ATOM 2802 O O . GLY A 1 379 ? 14.353 23.417 -7.502 1.00 33.38 379 GLY A O 1
ATOM 2803 N N . ARG A 1 380 ? 16.162 22.922 -6.272 1.00 36.16 380 ARG A N 1
ATOM 2804 C CA . ARG A 1 380 ? 16.365 24.292 -5.770 1.00 36.16 380 ARG A CA 1
ATOM 2805 C C . ARG A 1 380 ? 16.982 25.124 -6.899 1.00 36.16 380 ARG A C 1
ATOM 2807 O O . ARG A 1 380 ? 18.077 24.802 -7.350 1.00 36.16 380 ARG A O 1
ATOM 2814 N N . PHE A 1 381 ? 16.314 26.194 -7.319 1.00 35.28 381 PHE A N 1
ATOM 2815 C CA . PHE A 1 381 ? 16.896 27.198 -8.213 1.00 35.28 381 PHE A CA 1
ATOM 2816 C C . PHE A 1 381 ? 17.589 28.289 -7.380 1.00 35.28 381 PHE A C 1
ATOM 2818 O O . PHE A 1 381 ? 16.994 28.758 -6.405 1.00 35.28 381 PHE A O 1
ATOM 2825 N N . PRO A 1 382 ? 18.821 28.709 -7.716 1.00 39.53 382 PRO A N 1
ATOM 2826 C CA . PRO A 1 382 ? 19.448 29.847 -7.060 1.00 39.53 382 PRO A CA 1
ATOM 2827 C C . PRO A 1 382 ? 18.735 31.138 -7.483 1.00 39.53 382 PRO A C 1
ATOM 2829 O O . PRO A 1 382 ? 18.614 31.435 -8.671 1.00 39.53 382 PRO A O 1
ATOM 2832 N N . VAL A 1 383 ? 18.258 31.903 -6.502 1.00 41.78 383 VAL A N 1
ATOM 2833 C CA . VAL A 1 383 ? 17.750 33.264 -6.708 1.00 41.78 383 VAL A CA 1
ATOM 2834 C C . VAL A 1 383 ? 18.963 34.201 -6.743 1.00 41.78 383 VAL A C 1
ATOM 2836 O O . VAL A 1 383 ? 19.763 34.152 -5.807 1.00 41.78 383 VAL A O 1
ATOM 2839 N N . PRO A 1 384 ? 19.151 35.033 -7.782 1.00 40.69 384 PRO A N 1
ATOM 2840 C CA . PRO A 1 384 ? 20.210 36.031 -7.762 1.00 40.69 384 PRO A CA 1
ATOM 2841 C C . PRO A 1 384 ? 19.909 37.064 -6.671 1.00 40.69 384 PRO A C 1
ATOM 2843 O O . PRO A 1 384 ? 18.798 37.593 -6.597 1.00 40.69 384 PRO A O 1
ATOM 2846 N N . ALA A 1 385 ? 20.896 37.322 -5.813 1.00 44.66 385 ALA A N 1
ATOM 2847 C CA . ALA A 1 385 ? 20.848 38.422 -4.862 1.00 44.66 385 ALA A CA 1
ATOM 2848 C C . ALA A 1 385 ? 20.776 39.742 -5.645 1.00 44.66 385 ALA A C 1
ATOM 2850 O O . ALA A 1 385 ? 21.624 39.993 -6.505 1.00 44.66 385 ALA A O 1
ATOM 2851 N N . GLY A 1 386 ? 19.727 40.521 -5.381 1.00 43.78 386 GLY A N 1
ATOM 2852 C CA . GLY A 1 386 ? 19.635 41.924 -5.778 1.00 43.78 386 GLY A CA 1
ATOM 2853 C C . GLY A 1 386 ? 20.398 42.815 -4.815 1.00 43.78 386 GLY A C 1
ATOM 2854 O O . GLY A 1 386 ? 20.458 42.448 -3.617 1.00 43.78 386 GLY A O 1
#

Nearest PDB structures (foldseek):
  7sti-assembly1_A  TM=4.373E-01  e=1.858E-01  Mus musculus
  6hn5-assembly1_F  TM=4.639E-01  e=7.095E-01  Homo sapiens
  3aqj-assembly2_R  TM=1.352E-01  e=9.206E+00  Peduovirus P2

InterPro domains:
  IPR005085 Carbohydrate binding module family 25 [PF16760] (144-218)
  IPR005085 Carbohydrate binding module family 25 [SM01066] (140-240)
  IPR013783 Immunoglobulin-like fold [G3DSA:2.60.40.10] (157-258)

Sequence (386 aa):
SPPRPPSAGRFEPPPPALSLRRTPGRTTNTAQAALLDAREQPQQPPQQGQQQGQSHSAAAAETTATPSSSSSSSAAASAAVPEVPQQQQQAEQEQQEKERAALRAAAAAAVAASEVTPGSVVAGREHWMVITVPEQPVAGAPLRVLFNRQQSEKLRQRPHILLQYGFNHWELQPPASEPSASASPAQLAPVEGVPRGEGVDFWGATVQVPPDSYEVNFILHDGAGAYENNSGLDFTFPAAGGLTYEAWVDSAAERAVARELARREAEARAAEEARVRAHQTMLAEAEEWGRRQAEELRANLTTLQSGATTRLTRPDTGATVFRVLSLTSSGGSSGSSSSGSTATATTAAPSASAAGPPAPPRAGERLLLQYNRKAGPMGRFPVPAG

pLDDT: mean 70.95, std 26.17, range [29.06, 98.19]